Protein AF-A0A0M9DU81-F1 (afdb_monomer)

Solvent-accessible surface area (backbone atoms only — not comparable to full-atom values): 25389 Å² total; per-residue (Å²): 131,56,74,69,57,54,52,52,49,51,52,51,51,61,61,66,70,72,76,74,90,88,80,82,78,89,86,72,92,61,80,73,58,41,62,60,38,42,37,80,68,29,23,21,41,22,28,50,52,40,78,82,49,72,91,61,87,42,43,36,37,37,39,39,46,30,39,44,57,69,98,54,90,56,51,43,35,39,39,34,44,34,38,29,27,62,42,59,79,89,45,81,57,27,38,15,35,27,35,39,40,38,41,37,38,44,59,53,38,29,37,42,33,37,36,42,24,44,15,42,37,41,67,43,85,59,90,86,50,76,37,33,34,42,19,41,12,39,26,44,36,36,34,33,60,39,70,64,71,87,53,65,69,64,60,64,33,71,85,43,46,69,55,51,83,48,59,62,28,68,40,30,30,39,16,36,30,38,36,38,49,47,84,78,80,32,45,40,37,37,45,32,37,35,26,72,44,42,52,33,56,40,93,73,62,32,47,75,76,46,69,32,95,78,42,32,35,37,42,34,44,34,38,43,46,32,47,87,90,39,77,46,37,38,36,38,47,35,39,37,44,35,45,39,80,81,50,81,65,33,52,35,43,35,39,38,42,35,40,54,56,93,62,36,40,36,38,38,37,36,39,40,32,63,62,51,35,43,31,42,37,40,35,43,34,35,62,90,79,30,41,28,45,34,44,34,40,34,46,58,12,93,74,31,62,96,62,22,51,30,32,44,32,44,33,42,35,42,52,45,65,65,75,91,58,78,88,69,77,97,65,89,80,82,77,75,83,78,83,83,86,79,86,82,94,79,79,84,82,80,82,81,79,85,79,92,66,93,66,82,76,73,84,71,76,77,72,46,79,44,47,65,94,71,66,46,70,74,54,51,53,53,54,69,74,43,69,33,39,26,28,24,29,70,43,75,25,84,48,63,71,60,34,55,48,48,34,52,47,39,37,70,78,70,68,38,71,53,49,79,45,81,55,98,78,26,28,33,28,26,62,46,80,40,71,47,61,69,60,39,41,54,51,34,54,51,47,24,64,76,67,73,35,91,69,38,30,35,41,36,36,70,55,74,76,76,77,80,126

Sequence (469 aa):
MSFKAQITILIFLFLSVLKVSGQNVPNLPFHLHNFNNYSLLNPAAAGLPPLFGIPEDPLFFFTHHRQQIGAFDNVPIFNSLSFNKNFNAEVVTPNSWGGHLYNFQRSIWRTTGGWFSYARELKINAFGLPVNSLRLGLALGAENDGLNTDDPDILADPAIVNRRDKFARPLGQFGFLYVFGGKSGTSVWELGGGLPKLFKSSRLDNTVQGFYPLSNWFLSISRQIQTQKLQNWYMKPLVIFRTFDNKQSVLEINNMLNYYEGRKHHWFGGSWIQGYGFAAIAGTKFYKTKFGISYSYKFSAEKAGFNKNPVHEIQLIYNLKRLSKIITEGKEDSVKVVDSTVYDDDVVMDTVYVDDTLSLSKIEEPDLIVHPDTLTEPTRIKLRQKKYISYVVVGAFMVKGNAERQVRLLKRDNNIDAKIRFRSGYYNVHVLETESTDEAEKVAIEMQKILKDNTVWMLCVPKKPDKKE

pLDDT: mean 77.54, std 19.23, range [23.88, 97.94]

Radius of gyration: 30.51 Å; Cα contacts (8 Å, |Δi|>4): 994; chains: 1; bounding box: 67×62×90 Å

Mean predicted aligned error: 17.15 Å

Foldseek 3Di:
DDPVVVVVVVVVVVVVPPDDDDDDDDDDPCPPVCQQAVCLVALLCAAPHGPFDDPDFFKKKKWKWKFFDDPDPFGKIKIKIKIGHWDPPVDQKIKIKMKMWMWITGAFKIKTWMKIKIKIKHFDCPPVFDGKIKMKMKIKIWMAMATDDPDVVCCPPPVRVQRHDADTAMFMKIKMKIWTHDPPNFKIKIKMKIARGFFDADPRHSDGPGTPPPQWMKIKIKMWGHDPVQNFKIKIWMWMWTGHNPDDIKIKIWMKMWGDDPQKIKMKIKMQMVQQGIKIKIKMAGNVQQKIKMKMKGPAGPRNPSNRGIMIMIMIMHTDPDPVPPPDDPDDDPDDDDDPPDDDPDDDDDDDDDDPDPDPDDPFDDKDKFQLVPDDPVNLVVLLVAQWWKFWFPDKALDVVVLVVVQVCCCVVPVQHWDWDDDPNITTITRDIGRDPVVSSVVQVVVCVVVVDSPIIMIIHHDDPPPPD

Structure (mmCIF, N/CA/C/O backbone):
data_AF-A0A0M9DU81-F1
#
_entry.id   AF-A0A0M9DU81-F1
#
loop_
_atom_site.group_PDB
_atom_site.id
_atom_site.type_symbol
_atom_site.label_atom_id
_atom_site.label_alt_id
_atom_site.label_comp_id
_atom_site.label_asym_id
_atom_site.label_entity_id
_atom_site.label_seq_id
_atom_site.pdbx_PDB_ins_code
_atom_site.Cartn_x
_atom_site.Cartn_y
_atom_site.Cartn_z
_atom_site.occupancy
_atom_site.B_iso_or_equiv
_atom_site.auth_seq_id
_atom_site.auth_comp_id
_atom_site.auth_asym_id
_atom_site.auth_atom_id
_atom_site.pdbx_PDB_model_num
ATOM 1 N N . MET A 1 1 ? -20.893 35.274 -25.399 1.00 52.62 1 MET A N 1
ATOM 2 C CA . MET A 1 1 ? -20.515 33.845 -25.281 1.00 52.62 1 MET A CA 1
ATOM 3 C C . MET A 1 1 ? -20.626 33.466 -23.809 1.00 52.62 1 MET A C 1
ATOM 5 O O . MET A 1 1 ? -20.147 34.247 -22.998 1.00 52.62 1 MET A O 1
ATOM 9 N N . SER A 1 2 ? -21.310 32.378 -23.430 1.00 63.25 2 SER A N 1
ATOM 10 C CA . SER A 1 2 ? -21.487 32.073 -21.997 1.00 63.25 2 SER A CA 1
ATOM 11 C C . SER A 1 2 ? -20.146 31.701 -21.351 1.00 63.25 2 SER A C 1
ATOM 13 O O . SER A 1 2 ? -19.286 31.109 -22.004 1.00 63.25 2 SER A O 1
ATOM 15 N N . PHE A 1 3 ? -19.972 32.015 -20.067 1.00 64.69 3 PHE A N 1
ATOM 16 C CA . PHE A 1 3 ? -18.764 31.685 -19.296 1.00 64.69 3 PHE A CA 1
ATOM 17 C C . PHE A 1 3 ? -18.392 30.188 -19.395 1.00 64.69 3 PHE A C 1
ATOM 19 O O . PHE A 1 3 ? -17.222 29.819 -19.469 1.00 64.69 3 PHE A O 1
ATOM 26 N N . LYS A 1 4 ? -19.402 29.314 -19.530 1.00 53.72 4 LYS A N 1
ATOM 27 C CA . LYS A 1 4 ? -19.230 27.870 -19.764 1.00 53.72 4 LYS A CA 1
ATOM 28 C C . LYS A 1 4 ? -18.613 27.553 -21.134 1.00 53.72 4 LYS A C 1
ATOM 30 O O . LYS A 1 4 ? -17.773 26.661 -21.231 1.00 53.72 4 LYS A O 1
ATOM 35 N N . ALA A 1 5 ? -18.979 28.289 -22.183 1.00 59.91 5 ALA A N 1
ATOM 36 C CA . ALA A 1 5 ? -18.408 28.117 -23.520 1.00 59.91 5 ALA A CA 1
ATOM 37 C C . ALA A 1 5 ? -16.941 28.581 -23.586 1.00 59.91 5 ALA A C 1
ATOM 39 O O . ALA A 1 5 ? -16.125 27.923 -24.224 1.00 59.91 5 ALA A O 1
ATOM 40 N N . GLN A 1 6 ? -16.582 29.646 -22.861 1.00 62.44 6 GLN A N 1
ATOM 41 C CA . GLN A 1 6 ? -15.196 30.124 -22.776 1.00 62.44 6 GLN A CA 1
ATOM 42 C C . GLN A 1 6 ? -14.285 29.129 -22.041 1.00 62.44 6 GLN A C 1
ATOM 44 O O . GLN A 1 6 ? -13.197 28.839 -22.529 1.00 62.44 6 GLN A O 1
ATOM 49 N N . ILE A 1 7 ? -14.748 28.524 -20.938 1.00 68.81 7 ILE A N 1
ATOM 50 C CA . ILE A 1 7 ? -14.001 27.471 -20.222 1.00 68.81 7 ILE A CA 1
ATOM 51 C C . ILE A 1 7 ? -13.819 26.225 -21.098 1.00 68.81 7 ILE A C 1
ATOM 53 O O . ILE A 1 7 ? -12.734 25.650 -21.143 1.00 68.81 7 ILE A O 1
ATOM 57 N N . THR A 1 8 ? -14.856 25.829 -21.840 1.00 66.75 8 THR A N 1
ATOM 58 C CA . THR A 1 8 ? -14.796 24.642 -22.709 1.00 66.75 8 THR A CA 1
ATOM 59 C C . THR A 1 8 ? -13.793 24.837 -23.850 1.00 66.75 8 THR A C 1
ATOM 61 O O . THR A 1 8 ? -13.009 23.935 -24.136 1.00 66.75 8 THR A O 1
ATOM 64 N N . ILE A 1 9 ? -13.753 26.034 -24.446 1.00 71.19 9 ILE A N 1
ATOM 65 C CA . ILE A 1 9 ? -12.789 26.390 -25.498 1.00 71.19 9 ILE A CA 1
ATOM 66 C C . ILE A 1 9 ? -11.368 26.475 -24.938 1.00 71.19 9 ILE A C 1
ATOM 68 O O . ILE A 1 9 ? -10.444 25.996 -25.588 1.00 71.19 9 ILE A O 1
ATOM 72 N N . LEU A 1 10 ? -11.181 27.003 -23.723 1.00 64.25 10 LEU A N 1
ATOM 73 C CA . LEU A 1 10 ? -9.866 27.064 -23.080 1.00 64.25 10 LEU A CA 1
ATOM 74 C C . LEU A 1 10 ? -9.319 25.659 -22.775 1.00 64.25 10 LEU A C 1
ATOM 76 O O . LEU A 1 10 ? -8.145 25.396 -23.013 1.00 64.25 10 LEU A O 1
ATOM 80 N N . ILE A 1 11 ? -10.176 24.737 -22.315 1.00 63.78 11 ILE A N 1
ATOM 81 C CA . ILE A 1 11 ? -9.824 23.326 -22.084 1.00 63.78 11 ILE A CA 1
ATOM 82 C C . ILE A 1 11 ? -9.478 22.635 -23.410 1.00 63.78 11 ILE A C 1
ATOM 84 O O . ILE A 1 11 ? -8.489 21.908 -23.479 1.00 63.78 11 ILE A O 1
ATOM 88 N N . PHE A 1 12 ? -10.237 22.895 -24.480 1.00 58.44 12 PHE A N 1
ATOM 89 C CA . PHE A 1 12 ? -9.953 22.330 -25.803 1.00 58.44 12 PHE A CA 1
ATOM 90 C C . PHE A 1 12 ? -8.659 22.884 -26.416 1.00 58.44 12 PHE A C 1
ATOM 92 O O . PHE A 1 12 ? -7.870 22.112 -26.964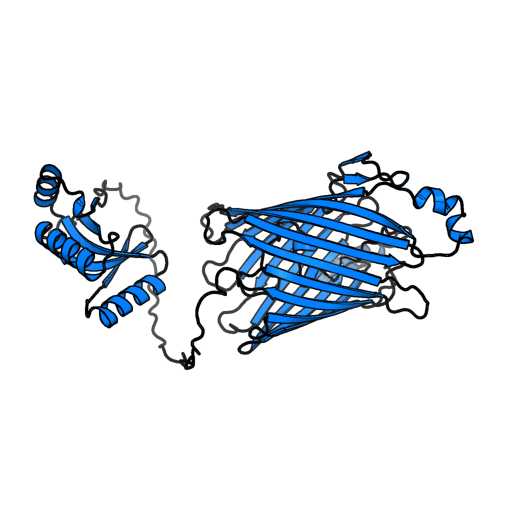 1.00 58.44 12 PHE A O 1
ATOM 99 N N . LEU A 1 13 ? -8.386 24.186 -26.266 1.00 58.41 13 LEU A N 1
ATOM 100 C CA . LEU A 1 13 ? -7.120 24.788 -26.692 1.00 58.41 13 LEU A CA 1
ATOM 101 C C . LEU A 1 13 ? -5.944 24.220 -25.886 1.00 58.41 13 LEU A C 1
ATOM 103 O O . LEU A 1 13 ? -4.943 23.825 -26.479 1.00 58.41 13 LEU A O 1
ATOM 107 N N . PHE A 1 14 ? -6.083 24.073 -24.566 1.00 49.19 14 PHE A N 1
ATOM 108 C CA . PHE A 1 14 ? -5.040 23.504 -23.706 1.00 49.19 14 PHE A CA 1
ATOM 109 C C . PHE A 1 14 ? -4.751 22.026 -24.027 1.00 49.19 14 PHE A C 1
ATOM 111 O O . PHE A 1 14 ? -3.601 21.590 -23.991 1.00 49.19 14 PHE A O 1
ATOM 118 N N . LEU A 1 15 ? -5.773 21.260 -24.425 1.00 39.81 15 LEU A N 1
ATOM 119 C CA . LEU A 1 15 ? -5.616 19.878 -24.893 1.00 39.81 15 LEU A CA 1
ATOM 120 C C . LEU A 1 15 ? -5.004 19.785 -26.301 1.00 39.81 15 LEU A C 1
ATOM 122 O O . LEU A 1 15 ? -4.343 18.792 -26.610 1.00 39.81 15 LEU A O 1
ATOM 126 N N . SER A 1 16 ? -5.183 20.810 -27.140 1.00 35.97 16 SER A N 1
ATOM 127 C CA . SER A 1 16 ? -4.672 20.833 -28.518 1.00 35.97 16 SER A CA 1
ATOM 128 C C . SER A 1 16 ? -3.175 21.164 -28.632 1.00 35.97 16 SER A C 1
ATOM 130 O O . SER A 1 16 ? -2.535 20.729 -29.588 1.00 35.97 16 SER A O 1
ATOM 132 N N . VAL A 1 17 ? -2.588 21.843 -27.636 1.00 40.16 17 VAL A N 1
ATOM 133 C CA . VAL A 1 17 ? -1.157 22.228 -27.627 1.00 40.16 17 VAL A CA 1
ATOM 134 C C . VAL A 1 17 ? -0.246 21.114 -27.069 1.00 40.16 17 VAL A C 1
ATOM 136 O O . VAL A 1 17 ? 0.973 21.154 -27.221 1.00 40.16 17 VAL A O 1
ATOM 139 N N . LEU A 1 18 ? -0.803 20.034 -26.508 1.00 33.91 18 LEU A N 1
ATOM 140 C CA . LEU A 1 18 ? -0.036 18.881 -26.011 1.00 33.91 18 LEU A CA 1
ATOM 141 C C . LEU A 1 18 ? 0.231 17.837 -27.113 1.00 33.91 18 LEU A C 1
ATOM 143 O O . LEU A 1 18 ? -0.188 16.677 -27.032 1.00 33.91 18 LEU A O 1
ATOM 147 N N . LYS A 1 19 ? 0.967 18.240 -28.150 1.00 38.38 19 LYS A N 1
ATOM 148 C CA . LYS A 1 19 ? 1.683 17.317 -29.042 1.00 38.38 19 LYS A CA 1
ATOM 149 C C . LYS A 1 19 ? 3.167 17.649 -28.994 1.00 38.38 19 LYS A C 1
ATOM 151 O O . LYS A 1 19 ? 3.669 18.404 -29.815 1.00 38.38 19 LYS A O 1
ATOM 156 N N . VAL A 1 20 ? 3.864 17.054 -28.029 1.00 30.83 20 VAL A N 1
ATOM 157 C CA . VAL A 1 20 ? 5.327 17.018 -28.018 1.00 30.83 20 VAL A CA 1
ATOM 158 C C . VAL A 1 20 ? 5.774 15.561 -28.008 1.00 30.83 20 VAL A C 1
ATOM 160 O O . VAL A 1 20 ? 5.396 14.764 -27.152 1.00 30.83 20 VAL A O 1
ATOM 163 N N . SER A 1 21 ? 6.521 15.254 -29.059 1.00 30.14 21 SER A N 1
ATOM 164 C CA . SER A 1 21 ? 7.357 14.102 -29.380 1.00 30.14 21 SER A CA 1
ATOM 165 C C . SER A 1 21 ? 7.721 13.192 -28.201 1.00 30.14 21 SER A C 1
ATOM 167 O O . SER A 1 21 ? 8.453 13.585 -27.297 1.00 30.14 21 SER A O 1
ATOM 169 N N . GLY A 1 22 ? 7.260 11.939 -28.246 1.00 23.88 22 GLY A N 1
ATOM 170 C CA . GLY A 1 22 ? 7.610 10.902 -27.276 1.00 23.88 22 GLY A CA 1
ATOM 171 C C . GLY A 1 22 ? 8.583 9.880 -27.859 1.00 23.88 22 GLY A C 1
ATOM 172 O O . GLY A 1 22 ? 8.160 8.930 -28.511 1.00 23.88 22 GLY A O 1
ATOM 173 N N . GLN A 1 23 ? 9.875 10.034 -27.575 1.00 25.41 23 GLN A N 1
ATOM 174 C CA . GLN A 1 23 ? 10.841 8.936 -27.615 1.00 25.41 23 GLN A CA 1
ATOM 175 C C . GLN A 1 23 ? 11.586 8.875 -26.275 1.00 25.41 23 GLN A C 1
ATOM 177 O O . GLN A 1 23 ? 11.959 9.904 -25.720 1.00 25.41 23 GLN A O 1
ATOM 182 N N . ASN A 1 24 ? 11.816 7.642 -25.809 1.00 25.59 24 ASN A N 1
ATOM 183 C CA . ASN A 1 24 ? 12.640 7.215 -24.664 1.00 25.59 24 ASN A CA 1
ATOM 184 C C . ASN A 1 24 ? 11.949 7.123 -23.288 1.00 25.59 24 ASN A C 1
ATOM 186 O O . ASN A 1 24 ? 11.985 8.025 -22.455 1.00 25.59 24 ASN A O 1
ATOM 190 N N . VAL A 1 25 ? 11.392 5.937 -23.006 1.00 29.91 25 VAL A N 1
ATOM 191 C CA . VAL A 1 25 ? 10.771 5.575 -21.723 1.00 29.91 25 VAL A CA 1
ATOM 192 C C . VAL A 1 25 ? 11.639 4.542 -20.990 1.00 29.91 25 VAL A C 1
ATOM 194 O O . VAL A 1 25 ? 11.708 3.398 -21.435 1.00 29.91 25 VAL A O 1
ATOM 197 N N . PRO A 1 26 ? 12.234 4.856 -19.820 1.00 32.25 26 PRO A N 1
ATOM 198 C CA . PRO A 1 26 ? 12.641 3.817 -18.886 1.00 32.25 26 PRO A CA 1
ATOM 199 C C . PRO A 1 26 ? 11.387 3.132 -18.341 1.00 32.25 26 PRO A C 1
ATOM 201 O O . PRO A 1 26 ? 10.530 3.779 -17.727 1.00 32.25 26 PRO A O 1
ATOM 204 N N . ASN A 1 27 ? 11.286 1.845 -18.670 1.00 35.94 27 ASN A N 1
ATOM 205 C CA . ASN A 1 27 ? 10.277 0.878 -18.265 1.00 35.94 27 ASN A CA 1
ATOM 206 C C . ASN A 1 27 ? 10.464 0.484 -16.802 1.00 35.94 27 ASN A C 1
ATOM 208 O O . ASN A 1 27 ? 11.332 -0.336 -16.510 1.00 35.94 27 ASN A O 1
ATOM 212 N N . LEU A 1 28 ? 9.589 0.958 -15.926 1.00 46.19 28 LEU A N 1
ATOM 213 C CA . LEU A 1 28 ? 9.113 0.090 -14.862 1.00 46.19 28 LEU A CA 1
ATOM 214 C C . LEU A 1 28 ? 7.577 0.087 -14.911 1.00 46.19 28 LEU A C 1
ATOM 216 O O . LEU A 1 28 ? 6.960 1.146 -14.772 1.00 46.19 28 LEU A O 1
ATOM 220 N N . PRO A 1 29 ? 6.948 -1.061 -15.206 1.00 43.81 29 PRO A N 1
ATOM 221 C CA . PRO A 1 29 ? 5.523 -1.157 -15.495 1.00 43.81 29 PRO A CA 1
ATOM 222 C C . PRO A 1 29 ? 4.680 -1.183 -14.201 1.00 43.81 29 PRO A C 1
ATOM 224 O O . PRO A 1 29 ? 3.887 -2.090 -13.993 1.00 43.81 29 PRO A O 1
ATOM 227 N N . PHE A 1 30 ? 4.815 -0.197 -13.311 1.00 51.47 30 PHE A N 1
ATOM 228 C CA . PHE A 1 30 ? 4.222 -0.260 -11.960 1.00 51.47 30 PHE A CA 1
ATOM 229 C C . PHE A 1 30 ? 2.798 0.299 -11.818 1.00 51.47 30 PHE A C 1
ATOM 231 O O . PHE A 1 30 ? 2.274 0.385 -10.715 1.00 51.47 30 PHE A O 1
ATOM 238 N N . HIS A 1 31 ? 2.135 0.684 -12.906 1.00 55.19 31 HIS A N 1
ATOM 239 C CA . HIS A 1 31 ? 0.867 1.416 -12.797 1.00 55.19 31 HIS A CA 1
ATOM 240 C C . HIS A 1 31 ? -0.332 0.586 -12.302 1.00 55.19 31 HIS A C 1
ATOM 242 O O . HIS A 1 31 ? -1.232 1.137 -11.683 1.00 55.19 31 HIS A O 1
ATOM 248 N N . LEU A 1 32 ? -0.347 -0.726 -12.550 1.00 53.00 32 LEU A N 1
ATOM 249 C CA . LEU A 1 32 ? -1.490 -1.599 -12.233 1.00 53.00 32 LEU A CA 1
ATOM 250 C C . LEU A 1 32 ? -1.372 -2.261 -10.850 1.00 53.00 32 LEU A C 1
ATOM 252 O O . LEU A 1 32 ? -2.367 -2.536 -10.192 1.00 53.00 32 LEU A O 1
ATOM 256 N N . HIS A 1 33 ? -0.151 -2.439 -10.351 1.00 56.16 33 HIS A N 1
ATOM 257 C CA . HIS A 1 33 ? 0.110 -3.103 -9.071 1.00 56.16 33 HIS A CA 1
ATOM 258 C C . HIS A 1 33 ? -0.312 -2.234 -7.868 1.00 56.16 33 HIS A C 1
ATOM 260 O O . HIS A 1 33 ? -0.602 -2.744 -6.782 1.00 56.16 33 HIS A O 1
ATOM 266 N N . ASN A 1 34 ? -0.381 -0.913 -8.075 1.00 55.34 34 ASN A N 1
ATOM 267 C CA . ASN A 1 34 ? -0.664 0.080 -7.037 1.00 55.34 34 ASN A CA 1
ATOM 268 C C . ASN A 1 34 ? -2.103 0.042 -6.521 1.00 55.34 34 ASN A C 1
ATOM 270 O O . ASN A 1 34 ? -2.355 0.598 -5.454 1.00 55.34 34 ASN A O 1
ATOM 274 N N . PHE A 1 35 ? -3.032 -0.595 -7.248 1.00 64.94 35 PHE A N 1
ATOM 275 C CA . PHE A 1 35 ? -4.395 -0.778 -6.759 1.00 64.94 35 PHE A CA 1
ATOM 276 C C . PHE A 1 35 ? -4.356 -1.556 -5.451 1.00 64.94 35 PHE A C 1
ATOM 278 O O . PHE A 1 35 ? -4.709 -1.031 -4.401 1.00 64.94 35 PHE A O 1
ATOM 285 N N . ASN A 1 36 ? -3.892 -2.804 -5.505 1.00 70.38 36 ASN A N 1
ATOM 286 C CA . ASN A 1 36 ? -4.002 -3.727 -4.379 1.00 70.38 36 ASN A CA 1
ATOM 287 C C . ASN A 1 36 ? -2.883 -3.533 -3.346 1.00 70.38 36 ASN A C 1
ATOM 289 O O . ASN A 1 36 ? -3.098 -3.833 -2.173 1.00 70.38 36 ASN A O 1
ATOM 293 N N . ASN A 1 37 ? -1.709 -3.027 -3.744 1.00 80.19 37 ASN A N 1
ATOM 294 C CA . ASN A 1 37 ? -0.561 -2.896 -2.849 1.00 80.19 37 ASN A CA 1
ATOM 295 C C . ASN A 1 37 ? 0.107 -1.511 -2.924 1.00 80.19 37 ASN A C 1
ATOM 297 O O . ASN A 1 37 ? 1.111 -1.312 -3.607 1.00 80.19 37 ASN A O 1
ATOM 301 N N . TYR A 1 38 ? -0.436 -0.551 -2.172 1.00 82.25 38 TYR A N 1
ATOM 302 C CA . TYR A 1 38 ? 0.050 0.832 -2.161 1.00 82.25 38 TYR A CA 1
ATOM 303 C C . TYR A 1 38 ? 1.480 0.992 -1.625 1.00 82.25 38 TYR A C 1
ATOM 305 O O . TYR A 1 38 ? 2.144 1.975 -1.955 1.00 82.25 38 TYR A O 1
ATOM 313 N N . SER A 1 39 ? 1.994 0.021 -0.855 1.00 84.81 39 SER A N 1
ATOM 314 C CA . SER A 1 39 ? 3.374 0.073 -0.354 1.00 84.81 39 SER A CA 1
ATOM 315 C C . SER A 1 39 ? 4.420 -0.022 -1.464 1.00 84.81 39 SER A C 1
ATOM 317 O O . SER A 1 39 ? 5.540 0.444 -1.276 1.00 84.81 39 SER A O 1
ATOM 319 N N . LEU A 1 40 ? 4.043 -0.545 -2.639 1.00 86.38 40 LEU A N 1
ATOM 320 C CA . LEU A 1 40 ? 4.901 -0.562 -3.825 1.00 86.38 40 LEU A CA 1
ATOM 321 C C . LEU A 1 40 ? 5.113 0.830 -4.431 1.00 86.38 40 LEU A C 1
ATOM 323 O O . LEU A 1 40 ? 6.124 1.054 -5.096 1.00 86.38 40 LEU A O 1
ATOM 327 N N . LEU A 1 41 ? 4.168 1.749 -4.210 1.00 86.06 41 LEU A N 1
ATOM 328 C CA . LEU A 1 41 ? 4.280 3.142 -4.637 1.00 86.06 41 LEU A CA 1
ATOM 329 C C . LEU A 1 41 ? 4.854 4.029 -3.532 1.00 86.06 41 LEU A C 1
ATOM 331 O O . LEU A 1 41 ? 5.675 4.902 -3.806 1.00 86.06 41 LEU A O 1
ATOM 335 N N . ASN A 1 42 ? 4.375 3.842 -2.302 1.00 91.31 42 ASN A N 1
ATOM 336 C CA . ASN A 1 42 ? 4.726 4.669 -1.160 1.00 91.31 42 ASN A CA 1
ATOM 337 C C . ASN A 1 42 ? 5.188 3.789 0.009 1.00 91.31 42 ASN A C 1
ATOM 339 O O . ASN A 1 42 ? 4.342 3.161 0.651 1.00 91.31 42 ASN A O 1
ATOM 343 N N . PRO A 1 43 ? 6.481 3.790 0.381 1.00 92.62 43 PRO A N 1
ATOM 344 C CA . PRO A 1 43 ? 6.952 2.970 1.494 1.00 92.62 43 PRO A CA 1
ATOM 345 C C . PRO A 1 43 ? 6.289 3.334 2.831 1.00 92.62 43 PRO A C 1
ATOM 347 O O . PRO A 1 43 ? 6.224 2.486 3.713 1.00 92.62 43 PRO A O 1
ATOM 350 N N . ALA A 1 44 ? 5.724 4.541 2.994 1.00 93.31 44 ALA A N 1
ATOM 351 C CA . ALA A 1 44 ? 4.963 4.917 4.193 1.00 93.31 44 ALA A CA 1
ATOM 352 C C . ALA A 1 44 ? 3.646 4.143 4.353 1.00 93.31 44 ALA A C 1
ATOM 354 O O . ALA A 1 44 ? 3.047 4.164 5.428 1.00 93.31 44 ALA A O 1
ATOM 355 N N . ALA A 1 45 ? 3.192 3.455 3.305 1.00 89.69 45 ALA A N 1
ATOM 356 C CA . ALA A 1 45 ? 2.044 2.561 3.339 1.00 89.69 45 ALA A CA 1
ATOM 357 C C . ALA A 1 45 ? 2.419 1.114 3.697 1.00 89.69 45 ALA A C 1
ATOM 359 O O . ALA A 1 45 ? 1.535 0.264 3.777 1.00 89.69 45 ALA A O 1
ATOM 360 N N . ALA A 1 46 ? 3.702 0.813 3.941 1.00 89.25 46 ALA A N 1
ATOM 361 C CA . ALA A 1 46 ? 4.104 -0.498 4.439 1.00 89.25 46 ALA A CA 1
ATOM 362 C C . ALA A 1 46 ? 3.321 -0.850 5.714 1.00 89.25 46 ALA A C 1
ATOM 364 O O . ALA A 1 46 ? 3.071 0.006 6.570 1.00 89.25 46 ALA A O 1
ATOM 365 N N . GLY A 1 47 ? 2.890 -2.109 5.798 1.00 78.38 47 GLY A N 1
ATOM 366 C CA . GLY A 1 47 ? 2.062 -2.643 6.884 1.00 78.38 47 GLY A CA 1
ATOM 367 C C . GLY A 1 47 ? 0.662 -2.042 7.029 1.00 78.38 47 GLY A C 1
ATOM 368 O O . GLY A 1 47 ? -0.053 -2.470 7.928 1.00 78.38 47 GLY A O 1
ATOM 369 N N . LEU A 1 48 ? 0.228 -1.113 6.166 1.00 79.44 48 LEU A N 1
ATOM 370 C CA . LEU A 1 48 ? -1.210 -0.882 6.033 1.00 79.44 48 LEU A CA 1
ATOM 371 C C . LEU A 1 48 ? -1.855 -2.135 5.450 1.00 79.44 48 LEU A C 1
ATOM 373 O O . LEU A 1 48 ? -1.206 -2.850 4.670 1.00 79.44 48 LEU A O 1
ATOM 377 N N . PRO A 1 49 ? -3.132 -2.397 5.778 1.00 70.44 49 PRO A N 1
ATOM 378 C CA . PRO A 1 49 ? -3.894 -3.335 4.982 1.00 70.44 49 PRO A CA 1
ATOM 379 C C . PRO A 1 49 ? -3.768 -2.927 3.504 1.00 70.44 49 PRO A C 1
ATOM 381 O O . PRO A 1 49 ? -3.617 -1.733 3.204 1.00 70.44 49 PRO A O 1
ATOM 384 N N . PRO A 1 50 ? -3.820 -3.893 2.565 1.00 65.56 50 PRO A N 1
ATOM 385 C CA . PRO A 1 50 ? -3.996 -3.548 1.159 1.00 65.56 50 PRO A CA 1
ATOM 386 C C . PRO A 1 50 ? -5.117 -2.515 1.045 1.00 65.56 50 PRO A C 1
ATOM 388 O O . PRO A 1 50 ? -6.016 -2.502 1.887 1.00 65.56 50 PRO A O 1
ATOM 391 N N . LEU A 1 51 ? -5.092 -1.676 0.006 1.00 56.09 51 LEU A N 1
ATOM 392 C CA . LEU A 1 51 ? -6.021 -0.544 -0.174 1.00 56.09 51 LEU A CA 1
ATOM 393 C C . LEU A 1 51 ? -7.516 -0.945 -0.061 1.00 56.09 51 LEU A C 1
ATOM 395 O O . LEU A 1 51 ? -8.400 -0.091 0.026 1.00 56.09 51 LEU A O 1
ATOM 399 N N . PHE A 1 52 ? -7.771 -2.256 -0.060 1.00 50.72 52 PHE A N 1
ATOM 400 C CA . PHE A 1 52 ? -9.043 -2.948 -0.105 1.00 50.72 52 PHE A CA 1
ATOM 401 C C . PHE A 1 52 ? -9.323 -3.853 1.114 1.00 50.72 52 PHE A C 1
ATOM 403 O O . PHE A 1 52 ? -10.339 -4.520 1.148 1.00 50.72 52 PHE A O 1
ATOM 410 N N . GLY A 1 53 ? -8.455 -3.930 2.124 1.00 47.09 53 GLY A N 1
ATOM 411 C CA . GLY A 1 53 ? -8.666 -4.807 3.282 1.00 47.09 53 GLY A CA 1
ATOM 412 C C . GLY A 1 53 ? -9.333 -4.112 4.472 1.00 47.09 53 GLY A C 1
ATOM 413 O O . GLY A 1 53 ? -8.956 -3.001 4.832 1.00 47.09 53 GLY A O 1
ATOM 414 N N . ILE A 1 54 ? -10.240 -4.816 5.159 1.00 50.41 54 ILE A N 1
ATOM 415 C CA . ILE A 1 54 ? -10.539 -4.560 6.583 1.00 50.41 54 ILE A CA 1
ATOM 416 C C . ILE A 1 54 ? -9.198 -4.533 7.344 1.00 50.41 54 ILE A C 1
ATOM 418 O O . ILE A 1 54 ? -8.315 -5.325 6.987 1.00 50.41 54 ILE A O 1
ATOM 422 N N . PRO A 1 55 ? -9.017 -3.669 8.364 1.00 51.91 55 PRO A N 1
ATOM 423 C CA . PRO A 1 55 ? -7.874 -3.716 9.274 1.00 51.91 55 PRO A CA 1
ATOM 424 C C . PRO A 1 55 ? -7.892 -5.026 10.076 1.00 51.91 55 PRO A C 1
ATOM 426 O O . PRO A 1 55 ? -8.262 -5.086 11.243 1.00 51.91 55 PRO A O 1
ATOM 429 N N . GLU A 1 56 ? -7.527 -6.113 9.415 1.00 53.75 56 GLU A N 1
ATOM 430 C CA . GLU A 1 56 ? -7.099 -7.346 10.038 1.00 53.75 56 GLU A CA 1
ATOM 431 C C . GLU A 1 56 ? -5.575 -7.277 10.117 1.00 53.75 56 GLU A C 1
ATOM 433 O O . GLU A 1 56 ? -4.919 -6.952 9.126 1.00 53.75 56 GLU A O 1
ATOM 438 N N . ASP A 1 57 ? -5.010 -7.632 11.267 1.00 56.56 57 ASP A N 1
ATOM 439 C CA . ASP A 1 57 ? -3.566 -7.808 11.428 1.00 56.56 57 ASP A CA 1
ATOM 440 C C . ASP A 1 57 ? -3.162 -9.206 10.935 1.00 56.56 57 ASP A C 1
ATOM 442 O O . ASP A 1 57 ? -3.193 -10.183 11.705 1.00 56.56 57 ASP A O 1
ATOM 446 N N . PRO A 1 58 ? -2.828 -9.366 9.639 1.00 68.06 58 PRO A N 1
ATOM 447 C CA . PRO A 1 58 ? -1.774 -10.337 9.370 1.00 68.06 58 PRO A CA 1
ATOM 448 C C . PRO A 1 58 ? -0.716 -9.905 8.349 1.00 68.06 58 PRO A C 1
ATOM 450 O O . PRO A 1 58 ? -0.783 -8.872 7.692 1.00 68.06 58 PRO A O 1
ATOM 453 N N . LEU A 1 59 ? 0.324 -10.733 8.274 1.00 78.81 59 LEU A N 1
ATOM 454 C CA . LEU A 1 59 ? 1.357 -10.667 7.252 1.00 78.81 59 LEU A CA 1
ATOM 455 C C . LEU A 1 59 ? 0.714 -11.000 5.899 1.00 78.81 59 LEU A C 1
ATOM 457 O O . LEU A 1 59 ? 0.241 -12.122 5.696 1.00 78.81 59 LEU A O 1
ATOM 461 N N . PHE A 1 60 ? 0.712 -10.034 4.985 1.00 83.12 60 PHE A N 1
ATOM 462 C CA . PHE A 1 60 ? 0.216 -10.217 3.625 1.00 83.12 60 PHE A CA 1
ATOM 463 C C . PHE A 1 60 ? 1.358 -10.603 2.701 1.00 83.12 60 PHE A C 1
ATOM 465 O O . PHE A 1 60 ? 2.422 -9.994 2.774 1.00 83.12 60 PHE A O 1
ATOM 472 N N . PHE A 1 61 ? 1.102 -11.545 1.800 1.00 88.94 61 PHE A N 1
ATOM 473 C CA . PHE A 1 61 ? 1.925 -11.806 0.628 1.00 88.94 61 PHE A CA 1
ATOM 474 C C . PHE A 1 61 ? 1.112 -11.545 -0.631 1.00 88.94 61 PHE A C 1
ATOM 476 O O . PHE A 1 61 ? -0.042 -11.966 -0.732 1.00 88.94 61 PHE A O 1
ATOM 483 N N . PHE A 1 62 ? 1.734 -10.889 -1.599 1.00 88.50 62 PHE A N 1
ATOM 484 C CA . PHE A 1 62 ? 1.171 -10.669 -2.918 1.00 88.50 62 PHE A CA 1
ATOM 485 C C . PHE A 1 62 ? 2.128 -11.232 -3.950 1.00 88.50 62 PHE A C 1
ATOM 487 O O . PHE A 1 62 ? 3.285 -10.816 -4.007 1.00 88.50 62 PHE A O 1
ATOM 494 N N . THR A 1 63 ? 1.642 -12.148 -4.776 1.00 91.31 63 THR A N 1
ATOM 495 C CA . THR A 1 63 ? 2.360 -12.571 -5.976 1.00 91.31 63 THR A CA 1
ATOM 496 C C . THR A 1 63 ? 1.698 -11.939 -7.181 1.00 91.31 63 THR A C 1
ATOM 498 O O . THR A 1 63 ? 0.482 -12.057 -7.329 1.00 91.31 63 THR A O 1
ATOM 501 N N . HIS A 1 64 ? 2.480 -11.300 -8.038 1.00 88.44 64 HIS A N 1
ATOM 502 C CA . HIS A 1 64 ? 2.002 -10.706 -9.277 1.00 88.44 64 HIS A CA 1
ATOM 503 C C . HIS A 1 64 ? 2.611 -11.443 -10.460 1.00 88.44 64 HIS A C 1
ATOM 505 O O . HIS A 1 64 ? 3.817 -11.686 -10.477 1.00 88.44 64 HIS A O 1
ATOM 511 N N . HIS A 1 65 ? 1.784 -11.733 -11.455 1.00 90.50 65 HIS A N 1
ATOM 512 C CA . HIS A 1 65 ? 2.211 -12.125 -12.787 1.00 90.50 65 HIS A CA 1
ATOM 513 C C . HIS A 1 65 ? 1.542 -11.195 -13.790 1.00 90.50 65 HIS A C 1
ATOM 515 O O . HIS A 1 65 ? 0.318 -11.178 -13.913 1.00 90.50 65 HIS A O 1
ATOM 521 N N . ARG A 1 66 ? 2.344 -10.407 -14.494 1.00 86.94 66 ARG A N 1
ATOM 522 C CA . ARG A 1 66 ? 1.892 -9.446 -15.491 1.00 86.94 66 ARG A CA 1
ATOM 523 C C . ARG A 1 66 ? 2.558 -9.756 -16.815 1.00 86.94 66 ARG A C 1
ATOM 525 O O . ARG A 1 66 ? 3.779 -9.861 -16.878 1.00 86.94 66 ARG A O 1
ATOM 532 N N . GLN A 1 67 ? 1.773 -9.779 -17.880 1.00 87.12 67 GLN A N 1
ATOM 533 C CA . GLN A 1 67 ? 2.279 -10.031 -19.221 1.00 87.12 67 GLN A CA 1
ATOM 534 C C . GLN A 1 67 ? 1.608 -9.104 -20.237 1.00 87.12 67 GLN A C 1
ATOM 536 O O . GLN A 1 67 ? 0.410 -8.811 -20.189 1.00 87.12 67 GLN A O 1
ATOM 541 N N . GLN A 1 68 ? 2.421 -8.565 -21.139 1.00 84.69 68 GLN A N 1
ATOM 542 C CA . GLN A 1 68 ? 1.932 -7.784 -22.264 1.00 84.69 68 GLN A CA 1
ATOM 543 C C . GLN A 1 68 ? 1.357 -8.720 -23.325 1.00 84.69 68 GLN A C 1
ATOM 545 O O . GLN A 1 68 ? 1.991 -9.696 -23.710 1.00 84.69 68 GLN A O 1
ATOM 550 N N . ILE A 1 69 ? 0.169 -8.402 -23.825 1.00 82.31 69 ILE A N 1
ATOM 551 C CA . ILE A 1 69 ? -0.460 -9.155 -24.906 1.00 82.31 69 ILE A CA 1
ATOM 552 C C . ILE A 1 69 ? 0.185 -8.704 -26.220 1.00 82.31 69 ILE A C 1
ATOM 554 O O . ILE A 1 69 ? 0.276 -7.511 -26.521 1.00 82.31 69 ILE A O 1
ATOM 558 N N . GLY A 1 70 ? 0.678 -9.649 -27.007 1.00 75.94 70 GLY A N 1
ATOM 559 C CA . GLY A 1 70 ? 1.321 -9.374 -28.286 1.00 75.94 70 GLY A CA 1
ATOM 560 C C . GLY A 1 70 ? 1.493 -10.650 -29.099 1.00 75.94 70 GLY A C 1
ATOM 561 O O . GLY A 1 70 ? 1.496 -11.737 -28.537 1.00 75.94 70 GLY A O 1
ATOM 562 N N . ALA A 1 71 ? 1.625 -10.497 -30.416 1.00 61.69 71 ALA A N 1
ATOM 563 C CA . ALA A 1 71 ? 1.758 -11.600 -31.371 1.00 61.69 71 ALA A CA 1
ATOM 564 C C . ALA A 1 71 ? 3.219 -12.027 -31.623 1.00 61.69 71 ALA A C 1
ATOM 566 O O . ALA A 1 71 ? 3.496 -12.688 -32.615 1.00 61.69 71 ALA A O 1
ATOM 567 N N . PHE A 1 72 ? 4.158 -11.601 -30.773 1.00 70.69 72 PHE A N 1
ATOM 568 C CA . PHE A 1 72 ? 5.589 -11.843 -30.957 1.00 70.69 72 PHE A CA 1
ATOM 569 C C . PHE A 1 72 ? 6.168 -12.545 -29.737 1.00 70.69 72 PHE A C 1
ATOM 571 O O . PHE A 1 72 ? 5.744 -12.281 -28.608 1.00 70.69 72 PHE A O 1
ATOM 578 N N . ASP A 1 73 ? 7.180 -13.372 -29.963 1.00 67.25 73 ASP A N 1
ATOM 579 C CA . ASP A 1 73 ? 7.921 -14.015 -28.888 1.00 67.25 73 ASP A CA 1
ATOM 580 C C . ASP A 1 73 ? 8.631 -12.975 -28.007 1.00 67.25 73 ASP A C 1
ATOM 582 O O . ASP A 1 73 ? 9.070 -11.916 -28.465 1.00 67.25 73 ASP A O 1
ATOM 586 N N . ASN A 1 74 ? 8.753 -13.286 -26.715 1.00 73.44 74 ASN A N 1
ATOM 587 C CA . ASN A 1 74 ? 9.408 -12.450 -25.701 1.00 73.44 74 ASN A CA 1
ATOM 588 C C . ASN A 1 74 ? 8.711 -11.116 -25.369 1.00 73.44 74 ASN A C 1
ATOM 590 O O . ASN A 1 74 ? 9.375 -10.116 -25.047 1.00 73.44 74 ASN A O 1
ATOM 594 N N . VAL A 1 75 ? 7.373 -11.098 -25.392 1.00 82.06 75 VAL A N 1
ATOM 595 C CA . VAL A 1 75 ? 6.596 -10.004 -24.785 1.00 82.06 75 VAL A CA 1
ATOM 596 C C . VAL A 1 75 ? 7.044 -9.744 -23.340 1.00 82.06 75 VAL A C 1
ATOM 598 O O . VAL A 1 75 ? 7.401 -10.684 -22.631 1.00 82.06 75 VAL A O 1
ATOM 601 N N . PRO A 1 76 ? 7.028 -8.483 -22.869 1.00 84.88 76 PRO A N 1
ATOM 602 C CA . PRO A 1 76 ? 7.418 -8.180 -21.501 1.00 84.88 76 PRO A CA 1
ATOM 603 C C . PRO A 1 76 ? 6.600 -8.948 -20.454 1.00 84.88 76 PRO A C 1
ATOM 605 O O . PRO A 1 76 ? 5.366 -8.883 -20.459 1.00 84.88 76 PRO A O 1
ATOM 608 N N . ILE A 1 77 ? 7.303 -9.613 -19.534 1.00 86.62 77 ILE A N 1
ATOM 609 C CA . ILE A 1 77 ? 6.741 -10.358 -18.403 1.00 86.62 77 ILE A CA 1
ATOM 610 C C . ILE A 1 77 ? 7.317 -9.782 -17.116 1.00 86.62 77 ILE A C 1
ATOM 612 O O . ILE A 1 77 ? 8.526 -9.613 -16.976 1.00 86.62 77 ILE A O 1
ATOM 616 N N . PHE A 1 78 ? 6.449 -9.485 -16.161 1.00 87.00 78 PHE A N 1
ATOM 617 C CA . PHE A 1 78 ? 6.816 -9.029 -14.834 1.00 87.00 78 PHE A CA 1
ATOM 618 C C . PHE A 1 78 ? 6.256 -9.996 -13.798 1.00 87.00 78 PHE A C 1
ATOM 620 O O . PHE A 1 78 ? 5.047 -10.209 -13.724 1.00 87.00 78 PHE A O 1
ATOM 627 N N . ASN A 1 79 ? 7.146 -10.541 -12.980 1.00 89.75 79 ASN A N 1
ATOM 628 C CA . ASN A 1 79 ? 6.804 -11.367 -11.838 1.00 89.75 79 ASN A CA 1
ATOM 629 C C . ASN A 1 79 ? 7.269 -10.667 -10.572 1.00 89.75 79 ASN A C 1
ATOM 631 O O . ASN A 1 79 ? 8.397 -10.172 -10.518 1.00 89.75 79 ASN A O 1
ATOM 635 N N . SER A 1 80 ? 6.442 -10.655 -9.534 1.00 90.56 80 SER A N 1
ATOM 636 C CA . SER A 1 80 ? 6.897 -10.177 -8.235 1.00 90.56 80 SER A CA 1
ATOM 637 C C . SER A 1 80 ? 6.267 -10.898 -7.065 1.00 90.56 80 SER A C 1
ATOM 639 O O . SER A 1 80 ? 5.178 -11.460 -7.156 1.00 90.56 80 SER A O 1
ATOM 641 N N . LEU A 1 81 ? 6.984 -10.851 -5.951 1.00 92.62 81 LEU A N 1
ATOM 642 C CA . LEU A 1 81 ? 6.534 -11.223 -4.627 1.00 92.62 81 LEU A CA 1
ATOM 643 C C . LEU A 1 81 ? 6.702 -9.995 -3.740 1.00 92.62 81 LEU A C 1
ATOM 645 O O . LEU A 1 81 ? 7.801 -9.466 -3.613 1.00 92.62 81 LEU A O 1
ATOM 649 N N . SER A 1 82 ? 5.636 -9.549 -3.094 1.00 91.12 82 SER A N 1
ATOM 650 C CA . SER A 1 82 ? 5.727 -8.545 -2.037 1.00 91.12 82 SER A CA 1
ATOM 651 C C . SER A 1 82 ? 5.112 -9.045 -0.755 1.00 91.12 82 SER A C 1
ATOM 653 O O . SER A 1 82 ? 4.235 -9.907 -0.768 1.00 91.12 82 SER A O 1
ATOM 655 N N . PHE A 1 83 ? 5.574 -8.488 0.355 1.00 91.25 83 PHE A N 1
ATOM 656 C CA . PHE A 1 83 ? 4.972 -8.718 1.651 1.00 91.25 83 PHE A CA 1
ATOM 657 C C . PHE A 1 83 ? 4.834 -7.419 2.428 1.00 91.25 83 PHE A C 1
ATOM 659 O O . PHE A 1 83 ? 5.610 -6.486 2.235 1.00 91.25 83 PHE A O 1
ATOM 666 N N . ASN A 1 84 ? 3.857 -7.372 3.327 1.00 87.88 84 ASN A N 1
ATOM 667 C CA . ASN A 1 84 ? 3.633 -6.254 4.237 1.00 87.88 84 ASN A CA 1
ATOM 668 C C . ASN A 1 84 ? 3.229 -6.794 5.608 1.00 87.88 84 ASN A C 1
ATOM 670 O O . ASN A 1 84 ? 2.409 -7.710 5.701 1.00 87.88 84 ASN A O 1
ATOM 674 N N . LYS A 1 85 ? 3.787 -6.219 6.673 1.00 86.94 85 LYS A N 1
ATOM 675 C CA . LYS A 1 85 ? 3.489 -6.593 8.054 1.00 86.94 85 LYS A CA 1
ATOM 676 C C . LYS A 1 85 ? 3.482 -5.372 8.959 1.00 86.94 85 LYS A C 1
ATOM 678 O O . LYS A 1 85 ? 4.458 -4.625 9.002 1.00 86.94 85 LYS A O 1
ATOM 683 N N . ASN A 1 86 ? 2.411 -5.223 9.726 1.00 82.19 86 ASN A N 1
ATOM 684 C CA . ASN A 1 86 ? 2.366 -4.289 10.839 1.00 82.19 86 ASN A CA 1
ATOM 685 C C . ASN A 1 86 ? 2.894 -4.962 12.115 1.00 82.19 86 ASN A C 1
ATOM 687 O O . ASN A 1 86 ? 2.653 -6.148 12.356 1.00 82.19 86 ASN A O 1
ATOM 691 N N . PHE A 1 87 ? 3.635 -4.218 12.926 1.00 79.38 87 PHE A N 1
ATOM 692 C CA . PHE A 1 87 ? 4.110 -4.632 14.238 1.00 79.38 87 PHE A CA 1
ATOM 693 C C . PHE A 1 87 ? 3.576 -3.659 15.278 1.00 79.38 87 PHE A C 1
ATOM 695 O O . PHE A 1 87 ? 3.657 -2.442 15.110 1.00 79.38 87 PHE A O 1
ATOM 702 N N . ASN A 1 88 ? 3.117 -4.208 16.402 1.00 70.19 88 ASN A N 1
ATOM 703 C CA . ASN A 1 88 ? 2.731 -3.420 17.567 1.00 70.19 88 ASN A CA 1
ATOM 704 C C . ASN A 1 88 ? 1.666 -2.359 17.232 1.00 70.19 88 ASN A C 1
ATOM 706 O O . ASN A 1 88 ? 1.805 -1.203 17.627 1.00 70.19 88 ASN A O 1
ATOM 710 N N . ALA A 1 89 ? 0.605 -2.751 16.513 1.00 65.62 89 ALA A N 1
ATOM 711 C CA . ALA A 1 89 ? -0.505 -1.862 16.148 1.00 65.62 89 ALA A CA 1
ATOM 712 C C . ALA A 1 89 ? -1.143 -1.160 17.368 1.00 65.62 89 ALA A C 1
ATOM 714 O O . ALA A 1 89 ? -1.676 -0.059 17.255 1.00 65.62 89 ALA A O 1
ATOM 715 N N . GLU A 1 90 ? -1.040 -1.782 18.544 1.00 63.62 90 GLU A N 1
ATOM 716 C CA . GLU A 1 90 ? -1.541 -1.276 19.826 1.00 63.62 90 GLU A CA 1
ATOM 717 C C . GLU A 1 90 ? -0.656 -0.174 20.446 1.00 63.62 90 GLU A C 1
ATOM 719 O O . GLU A 1 90 ? -1.104 0.553 21.331 1.00 63.62 90 GLU A O 1
ATOM 724 N N . VAL A 1 91 ? 0.588 -0.001 19.985 1.00 67.44 91 VAL A N 1
ATOM 725 C CA . VAL A 1 91 ? 1.522 1.004 20.521 1.00 67.44 91 VAL A CA 1
ATOM 726 C C . VAL A 1 91 ? 1.225 2.387 19.925 1.00 67.44 91 VAL A C 1
ATOM 728 O O . VAL A 1 91 ? 0.673 2.525 18.836 1.00 67.44 91 VAL A O 1
ATOM 731 N N . VAL A 1 92 ? 1.580 3.453 20.650 1.00 65.06 92 VAL A N 1
ATOM 732 C CA . VAL A 1 92 ? 1.355 4.853 20.234 1.00 65.06 92 VAL A CA 1
ATOM 733 C C . VAL A 1 92 ? 2.004 5.167 18.883 1.00 65.06 92 VAL A C 1
ATOM 735 O O . VAL A 1 92 ? 1.433 5.916 18.095 1.00 65.06 92 VAL A O 1
ATOM 738 N N . THR A 1 93 ? 3.153 4.552 18.595 1.00 74.12 93 THR A N 1
ATOM 739 C CA . THR A 1 93 ? 3.844 4.659 17.305 1.00 74.12 93 THR A CA 1
ATOM 740 C C . THR A 1 93 ? 4.066 3.275 16.688 1.00 74.12 93 THR A C 1
ATOM 742 O O . THR A 1 93 ? 5.132 2.687 16.909 1.00 74.12 93 THR A O 1
ATOM 745 N N . PRO A 1 94 ? 3.075 2.725 15.963 1.00 80.69 94 PRO A N 1
ATOM 746 C CA . PRO A 1 94 ? 3.216 1.452 15.265 1.00 80.69 94 PRO A CA 1
ATOM 747 C C . PRO A 1 94 ? 4.371 1.486 14.262 1.00 80.69 94 PRO A C 1
ATOM 749 O O . PRO A 1 94 ? 4.612 2.500 13.596 1.00 80.69 94 PRO A O 1
ATOM 752 N N . ASN A 1 95 ? 5.067 0.359 14.142 1.00 88.44 95 ASN A N 1
ATOM 753 C CA . ASN A 1 95 ? 6.120 0.170 13.151 1.00 88.44 95 ASN A CA 1
ATOM 754 C C . ASN A 1 95 ? 5.662 -0.883 12.152 1.00 88.44 95 ASN A C 1
ATOM 756 O O . ASN A 1 95 ? 4.977 -1.836 12.499 1.00 88.44 95 ASN A O 1
ATOM 760 N N . SER A 1 96 ? 6.048 -0.739 10.900 1.00 90.88 96 SER A N 1
ATOM 761 C CA . SER A 1 96 ? 5.600 -1.622 9.835 1.00 90.88 96 SER A CA 1
ATOM 762 C C . SER A 1 96 ? 6.746 -1.925 8.899 1.00 90.88 96 SER A C 1
ATOM 764 O O . SER A 1 96 ? 7.510 -1.028 8.552 1.00 90.88 96 SER A O 1
ATOM 766 N N . TRP A 1 97 ? 6.860 -3.176 8.469 1.00 92.44 97 TRP A N 1
ATOM 767 C CA . TRP A 1 97 ? 7.839 -3.578 7.468 1.00 92.44 97 TRP A CA 1
ATOM 768 C C . TRP A 1 97 ? 7.140 -4.060 6.209 1.00 92.44 97 TRP A C 1
ATOM 770 O O . TRP A 1 97 ? 6.004 -4.537 6.236 1.00 92.44 97 TRP A O 1
ATOM 780 N N . GLY A 1 98 ? 7.847 -3.959 5.101 1.00 92.56 98 GLY A N 1
ATOM 781 C CA . GLY A 1 98 ? 7.418 -4.502 3.830 1.00 92.56 98 GLY A CA 1
ATOM 782 C C . GLY A 1 98 ? 8.619 -4.874 2.990 1.00 92.56 98 GLY A C 1
ATOM 783 O O . GLY A 1 98 ? 9.762 -4.565 3.328 1.00 92.56 98 GLY A O 1
ATOM 784 N N . GLY A 1 99 ? 8.360 -5.554 1.894 1.00 92.44 99 GLY A N 1
ATOM 785 C CA . GLY A 1 99 ? 9.395 -5.871 0.938 1.00 92.44 99 GLY A CA 1
ATOM 786 C C . GLY A 1 99 ? 8.804 -6.272 -0.390 1.00 92.44 99 GLY A C 1
ATOM 787 O O . GLY A 1 99 ? 7.625 -6.615 -0.496 1.00 92.44 99 GLY A O 1
ATOM 788 N N . HIS A 1 100 ? 9.643 -6.214 -1.407 1.00 92.56 100 HIS A N 1
ATOM 789 C CA . HIS A 1 100 ? 9.277 -6.534 -2.770 1.00 92.56 100 HIS A CA 1
ATOM 790 C C . HIS A 1 100 ? 10.488 -7.143 -3.455 1.00 92.56 100 HIS A C 1
ATOM 792 O O . HIS A 1 100 ? 11.560 -6.549 -3.457 1.00 92.56 100 HIS A O 1
ATOM 798 N N . LEU A 1 101 ? 10.304 -8.323 -4.023 1.00 92.88 101 LEU A N 1
ATOM 799 C CA . LEU A 1 101 ? 11.236 -9.005 -4.901 1.00 92.88 101 LEU A CA 1
ATOM 800 C C . LEU A 1 101 ? 10.565 -9.100 -6.259 1.00 92.88 101 LEU A C 1
ATOM 802 O O . LEU A 1 101 ? 9.381 -9.424 -6.341 1.00 92.88 101 LEU A O 1
ATOM 806 N N . TYR A 1 102 ? 11.295 -8.826 -7.325 1.00 90.62 102 TYR A N 1
ATOM 807 C CA . TYR A 1 102 ? 10.723 -8.863 -8.656 1.00 90.62 102 TYR A CA 1
ATOM 808 C C . TYR A 1 102 ? 11.735 -9.292 -9.702 1.00 90.62 102 TYR A C 1
ATOM 810 O O . TYR A 1 102 ? 12.947 -9.127 -9.557 1.00 90.62 102 TYR A O 1
ATOM 818 N N . ASN A 1 103 ? 11.189 -9.824 -10.782 1.00 89.38 103 ASN A N 1
ATOM 819 C CA . ASN A 1 103 ? 11.892 -10.161 -11.994 1.00 89.38 103 ASN A CA 1
ATOM 820 C C . ASN A 1 103 ? 11.095 -9.601 -13.174 1.00 89.38 103 ASN A C 1
ATOM 822 O O . ASN A 1 103 ? 9.906 -9.880 -13.326 1.00 89.38 103 ASN A O 1
ATOM 826 N N . PHE A 1 104 ? 11.746 -8.779 -13.986 1.00 87.81 104 PHE A N 1
ATOM 827 C CA . PHE A 1 104 ? 11.166 -8.179 -15.173 1.00 87.81 104 PHE A CA 1
ATOM 828 C C . PHE A 1 104 ? 11.950 -8.610 -16.402 1.00 87.81 104 PHE A C 1
ATOM 830 O O . PHE A 1 104 ? 13.112 -8.245 -16.558 1.00 87.81 104 PHE A O 1
ATOM 837 N N . GLN A 1 105 ? 11.309 -9.356 -17.285 1.00 85.69 105 GLN A N 1
ATOM 838 C CA . GLN A 1 105 ? 11.876 -9.820 -18.539 1.00 85.69 105 GLN A CA 1
ATOM 839 C C . GLN A 1 105 ? 11.282 -9.022 -19.701 1.00 85.69 105 GLN A C 1
ATOM 841 O O . GLN A 1 105 ? 10.077 -8.785 -19.755 1.00 85.69 105 GLN A O 1
ATOM 846 N N . ARG A 1 106 ? 12.129 -8.598 -20.641 1.00 82.06 106 ARG A N 1
ATOM 847 C CA . ARG A 1 106 ? 11.734 -7.924 -21.884 1.00 82.06 106 ARG A CA 1
ATOM 848 C C . ARG A 1 106 ? 12.718 -8.305 -22.990 1.00 82.06 106 ARG A C 1
ATOM 850 O O . ARG A 1 106 ? 13.876 -7.892 -22.944 1.00 82.06 106 ARG A O 1
ATOM 857 N N . SER A 1 107 ? 12.282 -9.065 -23.997 1.00 84.69 107 SER A N 1
ATOM 858 C CA . SER A 1 107 ? 13.217 -9.607 -24.998 1.00 84.69 107 SER A CA 1
ATOM 859 C C . SER A 1 107 ? 14.398 -10.327 -24.304 1.00 84.69 107 SER A C 1
ATOM 861 O O . SER A 1 107 ? 14.181 -11.070 -23.348 1.00 84.69 107 SER A O 1
ATOM 863 N N . ILE A 1 108 ? 15.636 -10.054 -24.720 1.00 84.62 108 ILE A N 1
ATOM 864 C CA . ILE A 1 108 ? 16.873 -10.591 -24.134 1.00 84.62 108 ILE A CA 1
ATOM 865 C C . ILE A 1 108 ? 17.252 -9.961 -22.785 1.00 84.62 108 ILE A C 1
ATOM 867 O O . ILE A 1 108 ? 18.227 -10.382 -22.176 1.00 84.62 108 ILE A O 1
ATOM 871 N N . TRP A 1 109 ? 16.539 -8.936 -22.311 1.00 83.69 109 TRP A N 1
ATOM 872 C CA . TRP A 1 109 ? 16.870 -8.212 -21.079 1.00 83.69 109 TRP A CA 1
ATOM 873 C C . TRP A 1 109 ? 16.078 -8.746 -19.892 1.00 83.69 109 TRP A C 1
ATOM 875 O O . TRP A 1 109 ? 14.862 -8.928 -19.976 1.00 83.69 109 TRP A O 1
ATOM 885 N N . ARG A 1 110 ? 16.749 -8.890 -18.751 1.00 85.50 110 ARG A N 1
ATOM 886 C CA . ARG A 1 110 ? 16.148 -9.307 -17.485 1.00 85.50 110 ARG A CA 1
ATOM 887 C C . ARG A 1 110 ? 16.615 -8.400 -16.359 1.00 85.50 110 ARG A C 1
ATOM 889 O O . ARG A 1 110 ? 17.807 -8.278 -16.133 1.00 85.50 110 ARG A O 1
ATOM 896 N N . THR A 1 111 ? 15.694 -7.806 -15.618 1.00 85.75 111 THR A N 1
ATOM 897 C CA . THR A 1 111 ? 16.000 -7.038 -14.408 1.00 85.75 111 THR A CA 1
ATOM 898 C C . THR A 1 111 ? 15.471 -7.803 -13.205 1.00 85.75 111 THR A C 1
ATOM 900 O O . THR A 1 111 ? 14.264 -8.010 -13.092 1.00 85.75 111 THR A O 1
ATOM 903 N N . THR A 1 112 ? 16.354 -8.215 -12.302 1.00 89.12 112 THR A N 1
ATOM 904 C CA . THR A 1 112 ? 15.975 -8.825 -11.022 1.00 89.12 112 THR A CA 1
ATOM 905 C C . THR A 1 112 ? 16.325 -7.857 -9.917 1.00 89.12 112 THR A C 1
ATOM 907 O O . THR A 1 112 ? 17.457 -7.392 -9.840 1.00 89.12 112 THR A O 1
ATOM 910 N N . GLY A 1 113 ? 15.389 -7.566 -9.032 1.00 90.38 113 GLY A N 1
ATOM 911 C CA . GLY A 1 113 ? 15.670 -6.664 -7.935 1.00 90.38 113 GLY A CA 1
ATOM 912 C C . GLY A 1 113 ? 14.785 -6.904 -6.746 1.00 90.38 113 GLY A C 1
ATOM 913 O O . GLY A 1 113 ? 13.841 -7.695 -6.768 1.00 90.38 113 GLY A O 1
ATOM 914 N N . GLY A 1 114 ? 15.100 -6.177 -5.693 1.00 91.81 114 GLY A N 1
ATOM 915 C CA . GLY A 1 114 ? 14.255 -6.144 -4.535 1.00 91.81 114 GLY A CA 1
ATOM 916 C C . GLY A 1 114 ? 14.621 -5.038 -3.578 1.00 91.81 114 GLY A C 1
ATOM 917 O O . GLY A 1 114 ? 15.692 -4.439 -3.657 1.00 91.81 114 GLY A O 1
ATOM 918 N N . TRP A 1 115 ? 13.695 -4.757 -2.680 1.00 93.50 115 TRP A N 1
ATOM 919 C CA . TRP A 1 115 ? 13.872 -3.781 -1.624 1.00 93.50 115 TRP A CA 1
ATOM 920 C C . TRP A 1 115 ? 13.095 -4.189 -0.383 1.00 93.50 115 TRP A C 1
ATOM 922 O O . TRP A 1 115 ? 12.118 -4.937 -0.443 1.00 93.50 115 TRP A O 1
ATOM 932 N N . PHE A 1 116 ? 13.556 -3.670 0.745 1.00 96.94 116 PHE A N 1
ATOM 933 C CA . PHE A 1 116 ? 12.919 -3.761 2.043 1.00 96.94 116 PHE A CA 1
ATOM 934 C C . PHE A 1 116 ? 12.494 -2.361 2.473 1.00 96.94 116 PHE A C 1
ATOM 936 O O . PHE A 1 116 ? 13.244 -1.402 2.293 1.00 96.94 116 PHE A O 1
ATOM 943 N N . SER A 1 117 ? 11.297 -2.242 3.032 1.00 95.31 117 SER A N 1
ATOM 944 C CA . SER A 1 117 ? 10.744 -0.985 3.519 1.00 95.31 117 SER A CA 1
ATOM 945 C C . SER A 1 117 ? 10.476 -1.033 5.011 1.00 95.31 117 SER A C 1
ATOM 947 O O . SER A 1 117 ? 9.921 -2.007 5.517 1.00 95.31 117 SER A O 1
ATOM 949 N N . TYR A 1 118 ? 10.775 0.070 5.680 1.00 96.06 118 TYR A N 1
ATOM 950 C CA . TYR A 1 118 ? 10.396 0.355 7.051 1.00 96.06 118 TYR A CA 1
ATOM 951 C C . TYR A 1 118 ? 9.485 1.581 7.068 1.00 96.06 118 TYR A C 1
ATOM 953 O O . TYR A 1 118 ? 9.825 2.606 6.479 1.00 96.06 118 TYR A O 1
ATOM 961 N N . ALA A 1 119 ? 8.359 1.496 7.768 1.00 94.50 119 ALA A N 1
ATOM 962 C CA . ALA A 1 119 ? 7.467 2.614 8.021 1.00 94.50 119 ALA A CA 1
ATOM 963 C C . ALA A 1 119 ? 7.191 2.774 9.514 1.00 94.50 119 ALA A C 1
ATOM 965 O O . ALA A 1 119 ? 7.080 1.796 10.255 1.00 94.50 119 ALA A O 1
ATOM 966 N N . ARG A 1 120 ? 7.054 4.026 9.942 1.00 92.94 120 ARG A N 1
ATOM 967 C CA . ARG A 1 120 ? 6.701 4.401 11.308 1.00 92.94 120 ARG A CA 1
ATOM 968 C C . ARG A 1 120 ? 5.531 5.358 11.288 1.00 92.94 120 ARG A C 1
ATOM 970 O O . ARG A 1 120 ? 5.536 6.326 10.532 1.00 92.94 120 ARG A O 1
ATOM 977 N N . GLU A 1 121 ? 4.562 5.099 12.148 1.00 90.19 121 GLU A N 1
ATOM 978 C CA . GLU A 1 121 ? 3.399 5.951 12.335 1.00 90.19 121 GLU A CA 1
ATOM 979 C C . GLU A 1 121 ? 3.568 6.847 13.565 1.00 90.19 121 GLU A C 1
ATOM 981 O O . GLU A 1 121 ? 3.962 6.400 14.642 1.00 90.19 121 GLU A O 1
ATOM 986 N N . LEU A 1 122 ? 3.280 8.131 13.385 1.00 89.44 122 LEU A N 1
ATOM 987 C CA . LEU A 1 122 ? 3.297 9.172 14.400 1.00 89.44 122 LEU A CA 1
ATOM 988 C C . LEU A 1 122 ? 1.861 9.663 14.572 1.00 89.44 122 LEU A C 1
ATOM 990 O O . LEU A 1 122 ? 1.289 10.252 13.654 1.00 89.44 122 LEU A O 1
ATOM 994 N N . LYS A 1 123 ? 1.259 9.415 15.736 1.00 84.00 123 LYS A N 1
ATOM 995 C CA . LYS A 1 123 ? -0.060 9.962 16.070 1.00 84.00 123 LYS A CA 1
ATOM 996 C C . LYS A 1 123 ? 0.106 11.442 16.401 1.00 84.00 123 LYS A C 1
ATOM 998 O O . LYS A 1 123 ? 0.797 11.786 17.356 1.00 84.00 123 LYS A O 1
ATOM 1003 N N . ILE A 1 124 ? -0.494 12.311 15.596 1.00 81.50 124 ILE A N 1
ATOM 1004 C CA . ILE A 1 124 ? -0.396 13.762 15.753 1.00 81.50 124 ILE A CA 1
ATOM 1005 C C . ILE A 1 124 ? -1.761 14.279 16.194 1.00 81.50 124 ILE A C 1
ATOM 1007 O O . ILE A 1 124 ? -2.653 14.439 15.373 1.00 81.50 124 ILE A O 1
ATOM 1011 N N . ASN A 1 125 ? -1.929 14.635 17.466 1.00 69.00 125 ASN A N 1
ATOM 1012 C CA . ASN A 1 125 ? -3.131 15.344 17.921 1.00 69.00 125 ASN A CA 1
ATOM 1013 C C . ASN A 1 125 ? -3.049 16.841 17.577 1.00 69.00 125 ASN A C 1
ATOM 1015 O O . ASN A 1 125 ? -3.045 17.699 18.453 1.00 69.00 125 ASN A O 1
ATOM 1019 N N . ALA A 1 126 ? -2.950 17.164 16.288 1.00 60.69 126 ALA A N 1
ATOM 1020 C CA . ALA A 1 126 ? -3.056 18.538 15.808 1.00 60.69 126 ALA A CA 1
ATOM 1021 C C . ALA A 1 126 ? -4.522 18.861 15.468 1.00 60.69 126 ALA A C 1
ATOM 1023 O O . ALA A 1 126 ? -5.239 18.021 14.930 1.00 60.69 126 ALA A O 1
ATOM 1024 N N . PHE A 1 127 ? -4.975 20.078 15.767 1.00 65.75 127 PHE A N 1
ATOM 1025 C CA . PHE A 1 127 ? -6.273 20.621 15.324 1.00 65.75 127 PHE A CA 1
ATOM 1026 C C . PHE A 1 127 ? -7.553 19.933 15.851 1.00 65.75 127 PHE A C 1
ATOM 1028 O O . PHE A 1 127 ? -8.615 20.096 15.256 1.00 65.75 127 PHE A O 1
ATOM 1035 N N . GLY A 1 128 ? -7.503 19.154 16.941 1.00 63.91 128 GLY A N 1
ATOM 1036 C CA . GLY A 1 128 ? -8.708 18.552 17.554 1.00 63.91 128 GLY A CA 1
ATOM 1037 C C . GLY A 1 128 ? -9.438 17.504 16.689 1.00 63.91 128 GLY A C 1
ATOM 1038 O O . GLY A 1 128 ? -10.533 17.034 17.038 1.00 63.91 128 GLY A O 1
ATOM 1039 N N . LEU A 1 129 ? -8.837 17.114 15.562 1.00 63.62 129 LEU A N 1
ATOM 1040 C CA . LEU A 1 129 ? -9.352 16.076 14.680 1.00 63.62 129 LEU A CA 1
ATOM 1041 C C . LEU A 1 129 ? -9.090 14.679 15.286 1.00 63.62 129 LEU A C 1
ATOM 1043 O O . LEU A 1 129 ? -8.082 14.462 15.951 1.00 63.62 129 LEU A O 1
ATOM 1047 N N . PRO A 1 130 ? -10.023 13.733 15.101 1.00 59.94 130 PRO A N 1
ATOM 1048 C CA . PRO A 1 130 ? -10.089 12.464 15.841 1.00 59.94 130 PRO A CA 1
ATOM 1049 C C . PRO A 1 130 ? -9.062 11.408 15.481 1.00 59.94 130 PRO A C 1
ATOM 1051 O O . PRO A 1 130 ? -8.668 10.614 16.327 1.00 59.94 130 PRO A O 1
ATOM 1054 N N . VAL A 1 131 ? -8.704 11.347 14.209 1.00 64.38 131 VAL A N 1
ATOM 1055 C CA . VAL A 1 131 ? -7.698 10.437 13.690 1.00 64.38 131 VAL A CA 1
ATOM 1056 C C . VAL A 1 131 ? -6.826 11.331 12.862 1.00 64.38 131 VAL A C 1
ATOM 1058 O O . VAL A 1 131 ? -7.318 11.933 11.917 1.00 64.38 131 VAL A O 1
ATOM 1061 N N . ASN A 1 132 ? -5.583 11.460 13.290 1.00 79.94 132 ASN A N 1
ATOM 1062 C CA . ASN A 1 132 ? -4.547 12.211 12.622 1.00 79.94 132 ASN A CA 1
ATOM 1063 C C . ASN A 1 132 ? -3.264 11.419 12.841 1.00 79.94 132 ASN A C 1
ATOM 1065 O O . ASN A 1 132 ? -2.681 11.446 13.929 1.00 79.94 132 ASN A O 1
ATOM 1069 N N . SER A 1 133 ? -2.839 10.676 11.829 1.00 87.19 133 SER A N 1
ATOM 1070 C CA . SER A 1 133 ? -1.557 9.990 11.882 1.00 87.19 133 SER A CA 1
ATOM 1071 C C . SER A 1 133 ? -0.710 10.329 10.670 1.00 87.19 133 SER A C 1
ATOM 1073 O O . SER A 1 133 ? -1.179 10.380 9.535 1.00 87.19 133 SER A O 1
ATOM 1075 N N . LEU A 1 134 ? 0.556 10.631 10.932 1.00 91.56 134 LEU A N 1
ATOM 1076 C CA . LEU A 1 134 ? 1.575 10.827 9.919 1.00 91.56 134 LEU A CA 1
ATOM 1077 C C . LEU A 1 134 ? 2.447 9.583 9.893 1.00 91.56 134 LEU A C 1
ATOM 1079 O O . LEU A 1 134 ? 3.111 9.258 10.874 1.00 91.56 134 LEU A O 1
ATOM 1083 N N . ARG A 1 135 ? 2.473 8.895 8.762 1.00 93.06 135 ARG A N 1
ATOM 1084 C CA . ARG A 1 135 ? 3.363 7.765 8.524 1.00 93.06 135 ARG A CA 1
ATOM 1085 C C . ARG A 1 135 ? 4.532 8.241 7.683 1.00 93.06 135 ARG A C 1
ATOM 1087 O O . ARG A 1 135 ? 4.335 8.940 6.693 1.00 93.06 135 ARG A O 1
ATOM 1094 N N . LEU A 1 136 ? 5.733 7.846 8.070 1.00 96.56 136 LEU A N 1
ATOM 1095 C CA . LEU A 1 136 ? 6.962 8.071 7.319 1.00 96.56 136 LEU A CA 1
ATOM 1096 C C . LEU A 1 136 ? 7.529 6.714 6.937 1.00 96.56 136 LEU A C 1
ATOM 1098 O O . LEU A 1 136 ? 7.557 5.811 7.772 1.00 96.56 136 LEU A O 1
ATOM 1102 N N . GLY A 1 137 ? 7.971 6.566 5.694 1.00 96.38 137 GLY A N 1
ATOM 1103 C CA . GLY A 1 137 ? 8.516 5.316 5.188 1.00 96.38 137 GLY A CA 1
ATOM 1104 C C . GLY A 1 137 ? 9.798 5.510 4.401 1.00 96.38 137 GLY A C 1
ATOM 1105 O O . GLY A 1 137 ? 9.945 6.471 3.648 1.00 96.38 137 GLY A O 1
ATOM 1106 N N . LEU A 1 138 ? 10.705 4.556 4.555 1.00 96.81 138 LEU A N 1
ATOM 1107 C CA . LEU A 1 138 ? 11.941 4.444 3.798 1.00 96.81 138 LEU A CA 1
ATOM 1108 C C . LEU A 1 138 ? 12.032 3.027 3.237 1.00 96.81 138 LEU A C 1
ATOM 1110 O O . LEU A 1 138 ? 11.798 2.066 3.966 1.00 96.81 138 LEU A O 1
ATOM 1114 N N . ALA A 1 139 ? 12.393 2.893 1.966 1.00 95.25 139 ALA A N 1
ATOM 1115 C CA . ALA A 1 139 ? 12.765 1.617 1.375 1.00 95.25 139 ALA A CA 1
ATOM 1116 C C . ALA A 1 139 ? 14.186 1.669 0.831 1.00 95.25 139 ALA A C 1
ATOM 1118 O O . ALA A 1 139 ? 14.595 2.679 0.263 1.00 95.25 139 ALA A O 1
ATOM 1119 N N . LEU A 1 140 ? 14.917 0.570 0.988 1.00 95.94 140 LEU A N 1
ATOM 1120 C CA . LEU A 1 140 ? 16.268 0.389 0.474 1.00 95.94 140 LEU A CA 1
ATOM 1121 C C . LEU A 1 140 ? 16.403 -1.004 -0.131 1.00 95.94 140 LEU A C 1
ATOM 1123 O O . LEU A 1 140 ? 15.793 -1.965 0.337 1.00 95.94 140 LEU A O 1
ATOM 1127 N N . GLY A 1 141 ? 17.202 -1.119 -1.179 1.00 93.50 141 GLY A N 1
ATOM 1128 C CA . GLY A 1 141 ? 17.381 -2.379 -1.876 1.00 93.50 141 GLY A CA 1
ATOM 1129 C C . GLY A 1 141 ? 18.415 -2.303 -2.977 1.00 93.50 141 GLY A C 1
ATOM 1130 O O . GLY A 1 141 ? 19.216 -1.371 -3.032 1.00 93.50 141 GLY A O 1
ATOM 1131 N N . ALA A 1 142 ? 18.363 -3.276 -3.874 1.00 91.50 142 ALA A N 1
ATOM 1132 C CA . ALA A 1 142 ? 19.212 -3.314 -5.046 1.00 91.50 142 ALA A CA 1
ATOM 1133 C C . ALA A 1 142 ? 18.507 -4.009 -6.213 1.00 91.50 142 ALA A C 1
ATOM 1135 O O . ALA A 1 142 ? 17.621 -4.843 -6.026 1.00 91.50 142 ALA A O 1
ATOM 1136 N N . GLU A 1 143 ? 18.912 -3.673 -7.427 1.00 87.75 143 GLU A N 1
ATOM 1137 C CA . GLU A 1 143 ? 18.482 -4.342 -8.650 1.00 87.75 143 GLU A CA 1
ATOM 1138 C C . GLU A 1 143 ? 19.680 -4.623 -9.545 1.00 87.75 143 GLU A C 1
ATOM 1140 O O . GLU A 1 143 ? 20.626 -3.842 -9.612 1.00 87.75 143 GLU A O 1
ATOM 1145 N N . ASN A 1 144 ? 19.625 -5.738 -10.252 1.00 86.19 144 ASN A N 1
ATOM 1146 C CA . ASN A 1 144 ? 20.613 -6.129 -11.228 1.00 86.19 144 ASN A CA 1
ATOM 1147 C C . ASN A 1 144 ? 19.951 -6.272 -12.597 1.00 86.19 144 ASN A C 1
ATOM 1149 O O . ASN A 1 144 ? 18.901 -6.908 -12.722 1.00 86.19 144 ASN A O 1
ATOM 1153 N N . ASP A 1 145 ? 20.585 -5.697 -13.613 1.00 83.56 145 ASP A N 1
ATOM 1154 C CA . ASP A 1 145 ? 20.229 -5.943 -15.003 1.00 83.56 145 ASP A CA 1
ATOM 1155 C C . ASP A 1 145 ? 21.120 -7.073 -15.517 1.00 83.56 145 ASP A C 1
ATOM 1157 O O . ASP A 1 145 ? 22.328 -7.071 -15.320 1.00 83.56 145 ASP A O 1
ATOM 1161 N N . GLY A 1 146 ? 20.518 -8.032 -16.196 1.00 81.62 146 GLY A N 1
ATOM 1162 C CA . GLY A 1 146 ? 21.197 -9.136 -16.840 1.00 81.62 146 GLY A CA 1
ATOM 1163 C C . GLY A 1 146 ? 20.545 -9.467 -18.171 1.00 81.62 146 GLY A C 1
ATOM 1164 O O . GLY A 1 146 ? 19.603 -8.809 -18.627 1.00 81.62 146 GLY A O 1
ATOM 1165 N N . LEU A 1 147 ? 21.062 -10.521 -18.786 1.00 85.50 147 LEU A N 1
ATOM 1166 C CA . LEU A 1 147 ? 20.582 -11.030 -20.059 1.00 85.50 147 LEU A CA 1
ATOM 1167 C C . LEU A 1 147 ? 19.879 -12.370 -19.847 1.00 85.50 147 LEU A C 1
ATOM 1169 O O . LEU A 1 147 ? 20.191 -13.110 -18.913 1.00 85.50 147 LEU A O 1
ATOM 1173 N N . ASN A 1 148 ? 18.900 -12.648 -20.697 1.00 82.38 148 ASN A N 1
ATOM 1174 C CA . ASN A 1 148 ? 18.154 -13.897 -20.746 1.00 82.38 148 ASN A CA 1
ATOM 1175 C C . ASN A 1 148 ? 18.317 -14.519 -22.135 1.00 82.38 148 ASN A C 1
ATOM 1177 O O . ASN A 1 148 ? 17.355 -14.627 -22.892 1.00 82.38 148 ASN A O 1
ATOM 1181 N N . THR A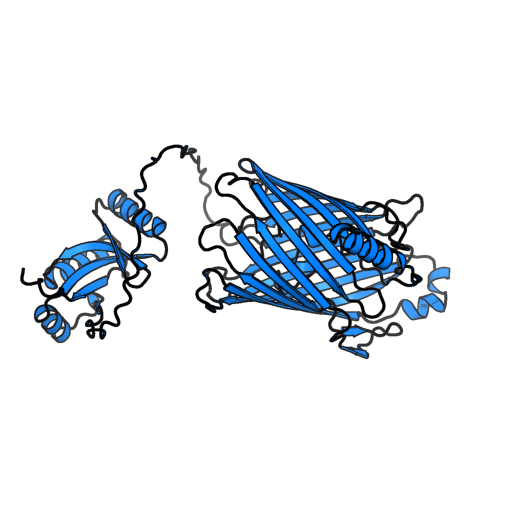 1 149 ? 19.566 -14.817 -22.481 1.00 82.56 149 THR A N 1
ATOM 1182 C CA . THR A 1 149 ? 19.960 -15.495 -23.713 1.00 82.56 149 THR A CA 1
ATOM 1183 C C . THR A 1 149 ? 21.190 -16.345 -23.426 1.00 82.56 149 THR A C 1
ATOM 1185 O O . THR A 1 149 ? 22.080 -15.896 -22.701 1.00 82.56 149 THR A O 1
ATOM 1188 N N . ASP A 1 150 ? 21.220 -17.538 -24.010 1.00 84.19 150 ASP A N 1
ATOM 1189 C CA . ASP A 1 150 ? 22.373 -18.443 -23.978 1.00 84.19 150 ASP A CA 1
ATOM 1190 C C . ASP A 1 150 ? 23.149 -18.405 -25.308 1.00 84.19 150 ASP A C 1
ATOM 1192 O O . ASP A 1 150 ? 24.094 -19.164 -25.503 1.00 84.19 150 ASP A O 1
ATOM 1196 N N . ASP A 1 151 ? 22.750 -17.520 -26.228 1.00 86.69 151 ASP A N 1
ATOM 1197 C CA . ASP A 1 151 ? 23.382 -17.346 -27.533 1.00 86.69 151 ASP A CA 1
ATOM 1198 C C . ASP A 1 151 ? 24.783 -16.713 -27.376 1.00 86.69 151 ASP A C 1
ATOM 1200 O O . ASP A 1 151 ? 24.886 -15.548 -26.960 1.00 86.69 151 ASP A O 1
ATOM 1204 N N . PRO A 1 152 ? 25.865 -17.450 -27.692 1.00 86.12 152 PRO A N 1
ATOM 1205 C CA . PRO A 1 152 ? 27.228 -16.970 -27.513 1.00 86.12 152 PRO A CA 1
ATOM 1206 C C . PRO A 1 152 ? 27.550 -15.762 -28.400 1.00 86.12 152 PRO A C 1
ATOM 1208 O O . PRO A 1 152 ? 28.341 -14.919 -27.979 1.00 86.12 152 PRO A O 1
ATOM 1211 N N . ASP A 1 153 ? 26.911 -15.625 -29.566 1.00 88.38 153 ASP A N 1
ATOM 1212 C CA . ASP A 1 153 ? 27.160 -14.516 -30.489 1.00 88.38 153 ASP A CA 1
ATOM 1213 C C . ASP A 1 153 ? 26.580 -13.212 -29.925 1.00 88.38 153 ASP A C 1
ATOM 1215 O O . ASP A 1 153 ? 27.245 -12.173 -29.910 1.00 88.38 153 ASP A O 1
ATOM 1219 N N . ILE A 1 154 ? 25.372 -13.276 -29.352 1.00 84.25 154 ILE A N 1
ATOM 1220 C CA . ILE A 1 154 ? 24.752 -12.138 -28.651 1.00 84.25 154 ILE A CA 1
ATOM 1221 C C . ILE A 1 154 ? 25.564 -11.771 -27.402 1.00 84.25 154 ILE A C 1
ATOM 1223 O O . ILE A 1 154 ? 25.727 -10.594 -27.078 1.00 84.25 154 ILE A O 1
ATOM 1227 N N . LEU A 1 155 ? 26.087 -12.767 -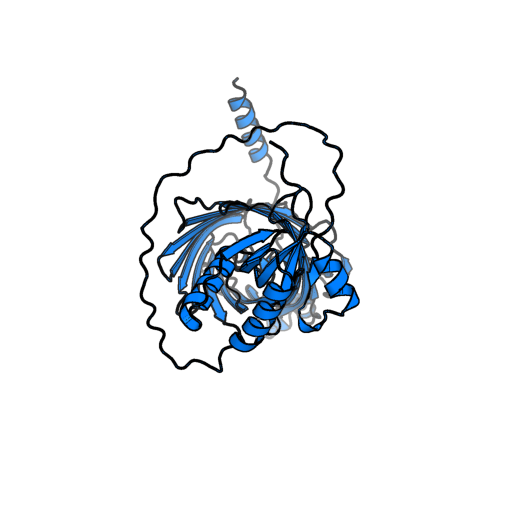26.684 1.00 83.00 155 LEU A N 1
ATOM 1228 C CA . LEU A 1 155 ? 26.909 -12.538 -25.496 1.00 83.00 155 LEU A CA 1
ATOM 1229 C C . LEU A 1 155 ? 28.305 -11.988 -25.820 1.00 83.00 155 LEU A C 1
ATOM 1231 O O . LEU A 1 155 ? 28.913 -11.389 -24.931 1.00 83.00 155 LEU A O 1
ATOM 1235 N N . ALA A 1 156 ? 28.796 -12.178 -27.046 1.00 85.81 156 ALA A N 1
ATOM 1236 C CA . ALA A 1 156 ? 30.064 -11.640 -27.530 1.00 85.81 156 ALA A CA 1
ATOM 1237 C C . ALA A 1 156 ? 29.940 -10.227 -28.132 1.00 85.81 156 ALA A C 1
ATOM 1239 O O . ALA A 1 156 ? 30.964 -9.565 -28.315 1.00 85.81 156 ALA A O 1
ATOM 1240 N N . ASP A 1 157 ? 28.723 -9.735 -28.404 1.00 83.88 157 ASP A N 1
ATOM 1241 C CA . ASP A 1 157 ? 28.499 -8.386 -28.937 1.00 83.88 157 ASP A CA 1
ATOM 1242 C C . ASP A 1 157 ? 29.085 -7.318 -27.981 1.00 83.88 157 ASP A C 1
ATOM 1244 O O . ASP A 1 157 ? 28.631 -7.188 -26.835 1.00 83.88 157 ASP A O 1
ATOM 1248 N N . PRO A 1 158 ? 30.055 -6.491 -28.425 1.00 77.88 158 PRO A N 1
ATOM 1249 C CA . PRO A 1 158 ? 30.659 -5.442 -27.603 1.00 77.88 158 PRO A CA 1
ATOM 1250 C C . PRO A 1 158 ? 29.652 -4.448 -26.996 1.00 77.88 158 PRO A C 1
ATOM 1252 O O . PRO A 1 158 ? 29.895 -3.890 -25.919 1.00 77.88 158 PRO A O 1
ATOM 1255 N N . ALA A 1 159 ? 28.506 -4.217 -27.644 1.00 75.31 159 ALA A N 1
ATOM 1256 C CA . ALA A 1 159 ? 27.439 -3.360 -27.125 1.00 75.31 159 ALA A CA 1
ATOM 1257 C C . ALA A 1 159 ? 26.695 -3.990 -25.932 1.00 75.31 159 ALA A C 1
ATOM 1259 O O . ALA A 1 159 ? 26.103 -3.276 -25.110 1.00 75.31 159 ALA A O 1
ATOM 1260 N N . ILE A 1 160 ? 26.738 -5.318 -25.828 1.00 77.62 160 ILE A N 1
ATOM 1261 C CA . ILE A 1 160 ? 26.069 -6.132 -24.813 1.00 77.62 160 ILE A CA 1
ATOM 1262 C C . ILE A 1 160 ? 27.033 -6.494 -23.681 1.00 77.62 160 ILE A C 1
ATOM 1264 O O . ILE A 1 160 ? 26.662 -6.351 -22.514 1.00 77.62 160 ILE A O 1
ATOM 1268 N N . VAL A 1 161 ? 28.282 -6.853 -23.994 1.00 73.44 161 VAL A N 1
ATOM 1269 C CA . VAL A 1 161 ? 29.342 -7.167 -23.014 1.00 73.44 161 VAL A CA 1
ATOM 1270 C C . VAL A 1 161 ? 29.513 -6.030 -22.002 1.00 73.44 161 VAL A C 1
ATOM 1272 O O . VAL A 1 161 ? 29.445 -6.250 -20.795 1.00 73.44 161 VAL A O 1
ATOM 1275 N N . ASN A 1 162 ? 29.575 -4.782 -22.479 1.00 67.75 162 ASN A N 1
ATOM 1276 C CA . ASN A 1 162 ? 29.684 -3.586 -21.629 1.00 67.75 162 ASN A CA 1
ATOM 1277 C C . ASN A 1 162 ? 28.445 -3.319 -20.749 1.00 67.75 162 ASN A C 1
ATOM 1279 O O . ASN A 1 162 ? 28.442 -2.417 -19.907 1.00 67.75 162 ASN A O 1
ATOM 1283 N N . ARG A 1 163 ? 27.350 -4.055 -20.962 1.00 67.94 163 ARG A N 1
ATOM 1284 C CA . ARG A 1 163 ? 26.118 -3.970 -20.170 1.00 67.94 163 ARG A CA 1
ATOM 1285 C C . ARG A 1 163 ? 25.855 -5.196 -19.298 1.00 67.94 163 ARG A C 1
ATOM 1287 O O . ARG A 1 163 ? 25.041 -5.066 -18.389 1.00 67.94 163 ARG A O 1
ATOM 1294 N N . ARG A 1 164 ? 26.530 -6.322 -19.548 1.00 69.06 164 ARG A N 1
ATOM 1295 C CA . ARG A 1 164 ? 26.327 -7.608 -18.865 1.00 69.06 164 ARG A CA 1
ATOM 1296 C C . ARG A 1 164 ? 26.910 -7.630 -17.451 1.00 69.06 164 ARG A C 1
ATOM 1298 O O . ARG A 1 164 ? 26.256 -8.115 -16.535 1.00 69.06 164 ARG A O 1
ATOM 1305 N N . ASP A 1 165 ? 28.095 -7.053 -17.271 1.00 63.41 165 ASP A N 1
ATOM 1306 C CA . ASP A 1 165 ? 28.906 -7.250 -16.062 1.00 63.41 165 ASP A CA 1
ATOM 1307 C C . ASP A 1 165 ? 28.872 -6.015 -15.148 1.00 63.41 165 ASP A C 1
ATOM 1309 O O . ASP A 1 165 ? 29.901 -5.470 -14.750 1.00 63.41 165 ASP A O 1
ATOM 1313 N N . LYS A 1 166 ? 27.667 -5.518 -14.842 1.00 69.06 166 LYS A N 1
ATOM 1314 C CA . LYS A 1 166 ? 27.512 -4.354 -13.960 1.00 69.06 166 LYS A CA 1
ATOM 1315 C C . LYS A 1 166 ? 27.139 -4.765 -12.547 1.00 69.06 166 LYS A C 1
ATOM 1317 O O . LYS A 1 166 ? 26.310 -5.643 -12.334 1.00 69.06 166 LYS A O 1
ATOM 1322 N N . PHE A 1 167 ? 27.700 -4.052 -11.574 1.00 70.06 167 PHE A N 1
ATOM 1323 C CA . PHE A 1 167 ? 27.293 -4.179 -10.180 1.00 70.06 167 PHE A CA 1
ATOM 1324 C C . PHE A 1 167 ? 25.806 -3.845 -10.004 1.00 70.06 167 PHE A C 1
ATOM 1326 O O . PHE A 1 167 ? 25.228 -3.053 -10.761 1.00 70.06 167 PHE A O 1
ATOM 1333 N N . ALA A 1 168 ? 25.190 -4.440 -8.982 1.00 83.94 168 ALA A N 1
ATOM 1334 C CA . ALA A 1 168 ? 23.808 -4.160 -8.627 1.00 83.94 168 ALA A CA 1
ATOM 1335 C C . ALA A 1 168 ? 23.620 -2.659 -8.332 1.00 83.94 168 ALA A C 1
ATOM 1337 O O . ALA A 1 168 ? 24.388 -2.052 -7.584 1.00 83.94 168 ALA A O 1
ATOM 1338 N N . ARG A 1 169 ? 22.585 -2.051 -8.918 1.00 85.31 169 ARG A N 1
ATOM 1339 C CA . ARG A 1 169 ? 22.202 -0.658 -8.664 1.00 85.31 169 ARG A CA 1
ATOM 1340 C C . ARG A 1 169 ? 21.485 -0.572 -7.325 1.00 85.31 169 ARG A C 1
ATOM 1342 O O . ARG A 1 169 ? 20.519 -1.313 -7.135 1.00 85.31 169 ARG A O 1
ATOM 1349 N N . PRO A 1 170 ? 21.853 0.357 -6.432 1.00 88.38 170 PRO A N 1
ATOM 1350 C CA . PRO A 1 170 ? 21.083 0.571 -5.222 1.00 88.38 170 PRO A CA 1
ATOM 1351 C C . PRO A 1 170 ? 19.718 1.179 -5.557 1.00 88.38 170 PRO A C 1
ATOM 1353 O O . PRO A 1 170 ? 19.582 2.078 -6.393 1.00 88.38 170 PRO A O 1
ATOM 1356 N N . LEU A 1 171 ? 18.706 0.695 -4.851 1.00 87.25 171 LEU A N 1
ATOM 1357 C CA . LEU A 1 171 ? 17.351 1.216 -4.841 1.00 87.25 171 LEU A CA 1
ATOM 1358 C C . LEU A 1 171 ? 17.107 1.932 -3.523 1.00 87.25 171 LEU A C 1
ATOM 1360 O O . LEU A 1 171 ? 17.487 1.447 -2.461 1.00 87.25 171 LEU A O 1
ATOM 1364 N N . GLY A 1 172 ? 16.450 3.081 -3.596 1.00 89.88 172 GLY A N 1
ATOM 1365 C CA . GLY A 1 172 ? 16.060 3.837 -2.419 1.00 89.88 172 GLY A CA 1
ATOM 1366 C C . GLY A 1 172 ? 14.766 4.574 -2.687 1.00 89.88 172 GLY A C 1
ATOM 1367 O O . GLY A 1 172 ? 14.613 5.146 -3.766 1.00 89.88 172 GLY A O 1
ATOM 1368 N N . GLN A 1 173 ? 13.851 4.556 -1.729 1.00 92.06 173 GLN A N 1
ATOM 1369 C CA . GLN A 1 173 ? 12.587 5.279 -1.799 1.00 92.06 173 GLN A CA 1
ATOM 1370 C C . GLN A 1 173 ? 12.293 5.928 -0.459 1.00 92.06 173 GLN A C 1
ATOM 1372 O O . GLN A 1 173 ? 12.600 5.365 0.588 1.00 92.06 173 GLN A O 1
ATOM 1377 N N . PHE A 1 174 ? 11.645 7.080 -0.499 1.00 94.31 174 PHE A N 1
ATOM 1378 C CA . PHE A 1 174 ? 11.122 7.743 0.685 1.00 94.31 174 PHE A CA 1
ATOM 1379 C C . PHE A 1 174 ? 9.663 8.102 0.453 1.00 94.31 174 PHE A C 1
ATOM 1381 O O . PHE A 1 174 ? 9.271 8.423 -0.668 1.00 94.31 174 PHE A O 1
ATOM 1388 N N . GLY A 1 175 ? 8.860 8.095 1.505 1.00 94.94 175 GLY A N 1
ATOM 1389 C CA . GLY A 1 175 ? 7.492 8.561 1.414 1.00 94.94 175 GLY A CA 1
ATOM 1390 C C . GLY A 1 175 ? 6.924 8.990 2.750 1.00 94.94 175 GLY A C 1
ATOM 1391 O O . GLY A 1 175 ? 7.435 8.650 3.818 1.00 94.94 175 GLY A O 1
ATOM 1392 N N . PHE A 1 176 ? 5.833 9.734 2.664 1.00 95.94 176 PHE A N 1
ATOM 1393 C CA . PHE A 1 176 ? 4.986 10.090 3.783 1.00 95.94 176 PHE A CA 1
ATOM 1394 C C . PHE A 1 176 ? 3.523 9.822 3.429 1.00 95.94 176 PHE A C 1
ATOM 1396 O O . PHE A 1 176 ? 3.133 9.809 2.256 1.00 95.94 176 PHE A O 1
ATOM 1403 N N . LEU A 1 177 ? 2.710 9.604 4.454 1.00 93.75 177 LEU A N 1
ATOM 1404 C CA . LEU A 1 177 ? 1.271 9.440 4.337 1.00 93.75 177 LEU A CA 1
ATOM 1405 C C . LEU A 1 177 ? 0.606 10.056 5.560 1.00 93.75 177 LEU A C 1
ATOM 1407 O O . LEU A 1 177 ? 0.804 9.589 6.676 1.00 93.75 177 LEU A O 1
ATOM 1411 N N . TYR A 1 178 ? -0.177 11.100 5.348 1.00 92.50 178 TYR A N 1
ATOM 1412 C CA . TYR A 1 178 ? -0.981 11.729 6.377 1.00 92.50 178 TYR A CA 1
ATOM 1413 C C . TYR A 1 178 ? -2.427 11.256 6.258 1.00 92.50 178 TYR A C 1
ATOM 1415 O O . TYR A 1 178 ? -3.067 11.445 5.224 1.00 92.50 178 TYR A O 1
ATOM 1423 N N . VAL A 1 179 ? -2.928 10.624 7.311 1.00 88.44 179 VAL A N 1
ATOM 1424 C CA . VAL A 1 179 ? -4.285 10.089 7.396 1.00 88.44 179 VAL A CA 1
ATOM 1425 C C . VAL A 1 179 ? -5.071 10.945 8.374 1.00 88.44 179 VAL A C 1
ATOM 1427 O O . VAL A 1 179 ? -4.655 11.083 9.526 1.00 88.44 179 VAL A O 1
ATOM 1430 N N . PHE A 1 180 ? -6.191 11.516 7.927 1.00 87.69 180 PHE A N 1
ATOM 1431 C CA . PHE A 1 180 ? -7.038 12.354 8.774 1.00 87.69 180 PHE A CA 1
ATOM 1432 C C . PHE A 1 180 ? -8.544 12.157 8.555 1.00 87.69 180 PHE A C 1
ATOM 1434 O O . PHE A 1 180 ? -9.002 11.779 7.474 1.00 87.69 180 PHE A O 1
ATOM 1441 N N . GLY A 1 181 ? -9.335 12.441 9.594 1.00 79.06 181 GLY A N 1
ATOM 1442 C CA . GLY A 1 181 ? -10.806 12.346 9.582 1.00 79.06 181 GLY A CA 1
ATOM 1443 C C . GLY A 1 181 ? -11.361 11.132 10.342 1.00 79.06 181 GLY A C 1
ATOM 1444 O O . GLY A 1 181 ? -10.638 10.460 11.055 1.00 79.06 181 GLY A O 1
ATOM 1445 N N . GLY A 1 182 ? -12.667 10.855 10.252 1.00 67.81 182 GLY A N 1
ATOM 1446 C CA . GLY A 1 182 ? -13.224 9.575 10.730 1.00 67.81 182 GLY A CA 1
ATOM 1447 C C . GLY A 1 182 ? -13.753 9.478 12.174 1.00 67.81 182 GLY A C 1
ATOM 1448 O O . GLY A 1 182 ? -13.870 8.366 12.675 1.00 67.81 182 GLY A O 1
ATOM 1449 N N . LYS A 1 183 ? -14.177 10.575 12.833 1.00 54.25 183 LYS A N 1
ATOM 1450 C CA . LYS A 1 183 ? -14.821 10.517 14.182 1.00 54.25 183 LYS A CA 1
ATOM 1451 C C . LYS A 1 183 ? -16.091 9.647 14.210 1.00 54.25 183 LYS A C 1
ATOM 1453 O O . LYS A 1 183 ? -16.461 9.151 15.264 1.00 54.25 183 LYS A O 1
ATOM 1458 N N . SER A 1 184 ? -16.768 9.505 13.065 1.00 49.72 184 SER A N 1
ATOM 1459 C CA . SER A 1 184 ? -18.110 8.909 12.947 1.00 49.72 184 SER A CA 1
ATOM 1460 C C . SER A 1 184 ? -18.239 7.956 11.741 1.00 49.72 184 SER A C 1
ATOM 1462 O O . SER A 1 184 ? -19.225 7.946 11.006 1.00 49.72 184 SER A O 1
ATOM 1464 N N . GLY A 1 185 ? -17.186 7.165 11.495 1.00 51.03 185 GLY A N 1
ATOM 1465 C CA . GLY A 1 185 ? -17.301 5.890 10.771 1.00 51.03 185 GLY A CA 1
ATOM 1466 C C . GLY A 1 185 ? -17.542 5.910 9.255 1.00 51.03 185 GLY A C 1
ATOM 1467 O O . GLY A 1 185 ? -17.951 4.886 8.725 1.00 51.03 185 GLY A O 1
ATOM 1468 N N . THR A 1 186 ? -17.324 7.014 8.532 1.00 62.19 186 THR A N 1
ATOM 1469 C CA . THR A 1 186 ? -17.751 7.075 7.110 1.00 62.19 186 THR A CA 1
ATOM 1470 C C . THR A 1 186 ? -16.784 7.732 6.126 1.00 62.19 186 THR A C 1
ATOM 1472 O O . THR A 1 186 ? -16.907 7.532 4.915 1.00 62.19 186 THR A O 1
ATOM 1475 N N . SER A 1 187 ? -15.798 8.513 6.578 1.00 74.44 187 SER A N 1
ATOM 1476 C CA . SER A 1 187 ? -14.826 9.120 5.660 1.00 74.44 187 SER A CA 1
ATOM 1477 C C . SER A 1 187 ? -13.453 9.329 6.279 1.00 74.44 187 SER A C 1
ATOM 1479 O O . SER A 1 187 ? -13.318 10.032 7.280 1.00 74.44 187 SER A O 1
ATOM 1481 N N . VAL A 1 188 ? -12.444 8.752 5.629 1.00 84.38 188 VAL A N 1
ATOM 1482 C CA . VAL A 1 188 ? -11.022 8.922 5.943 1.00 84.38 188 VAL A CA 1
ATOM 1483 C C . VAL A 1 188 ? -10.354 9.545 4.726 1.00 84.38 188 VAL A C 1
ATOM 1485 O O . VAL A 1 188 ? -10.566 9.084 3.603 1.00 84.38 188 VAL A O 1
ATOM 1488 N N . TRP A 1 189 ? -9.584 10.603 4.945 1.00 89.62 189 TRP A N 1
ATOM 1489 C CA . TRP A 1 189 ? -8.744 11.222 3.932 1.00 89.62 189 TRP A CA 1
ATOM 1490 C C . TRP A 1 189 ? -7.309 10.749 4.092 1.00 89.62 189 TRP A C 1
ATOM 1492 O O . TRP A 1 189 ? -6.804 10.620 5.206 1.00 89.62 189 TRP A O 1
ATOM 1502 N N . GLU A 1 190 ? -6.646 10.529 2.965 1.00 90.88 190 GLU A N 1
ATOM 1503 C CA . GLU A 1 190 ? -5.240 10.159 2.916 1.00 90.88 190 GLU A CA 1
ATOM 1504 C C . GLU A 1 190 ? -4.514 11.100 1.958 1.00 90.88 190 GLU A C 1
ATOM 1506 O O . GLU A 1 190 ? -4.833 11.162 0.770 1.00 90.88 190 GLU A O 1
ATOM 1511 N N . LEU A 1 191 ? -3.529 11.827 2.475 1.00 94.19 191 LEU A N 1
ATOM 1512 C CA . LEU A 1 191 ? -2.613 12.657 1.703 1.00 94.19 191 LEU A CA 1
ATOM 1513 C C . LEU A 1 191 ? -1.240 12.004 1.726 1.00 94.19 191 LEU A C 1
ATOM 1515 O O . LEU A 1 191 ? -0.573 11.975 2.757 1.00 94.19 191 LEU A O 1
ATOM 1519 N N . GLY A 1 192 ? -0.819 11.455 0.597 1.00 94.44 192 GLY A N 1
ATOM 1520 C CA . GLY A 1 192 ? 0.478 10.802 0.474 1.00 94.44 192 GLY A CA 1
ATOM 1521 C C . GLY A 1 192 ? 1.396 11.552 -0.471 1.00 94.44 192 GLY A C 1
ATOM 1522 O O . GLY A 1 192 ? 0.945 12.171 -1.431 1.00 94.44 192 GLY A O 1
ATOM 1523 N N . GLY A 1 193 ? 2.693 11.424 -0.257 1.00 94.62 193 GLY A N 1
ATOM 1524 C CA . GLY A 1 193 ? 3.692 11.871 -1.211 1.00 94.62 193 GLY A CA 1
ATOM 1525 C C . GLY A 1 193 ? 5.005 11.148 -0.993 1.00 94.62 193 GLY A C 1
ATOM 1526 O O . GLY A 1 193 ? 5.198 10.480 0.023 1.00 94.62 193 GLY A O 1
ATOM 1527 N N . GLY A 1 194 ? 5.912 11.254 -1.952 1.00 93.31 194 GLY A N 1
ATOM 1528 C CA . GLY A 1 194 ? 7.194 10.584 -1.819 1.00 93.31 194 GLY A CA 1
ATOM 1529 C C . GLY A 1 194 ? 8.123 10.741 -3.004 1.00 93.31 194 GLY A C 1
ATOM 1530 O O . GLY A 1 194 ? 7.785 11.333 -4.029 1.00 93.31 194 GLY A O 1
ATOM 1531 N N . LEU A 1 195 ? 9.305 10.167 -2.820 1.00 91.69 195 LEU A N 1
ATOM 1532 C CA . LEU A 1 195 ? 10.401 10.069 -3.767 1.00 91.69 195 LEU A CA 1
ATOM 1533 C C . LEU A 1 195 ? 10.544 8.589 -4.158 1.00 91.69 195 LEU A C 1
ATOM 1535 O O . LEU A 1 195 ? 11.135 7.816 -3.398 1.00 91.69 195 LEU A O 1
ATOM 1539 N N . PRO A 1 196 ? 10.029 8.168 -5.330 1.0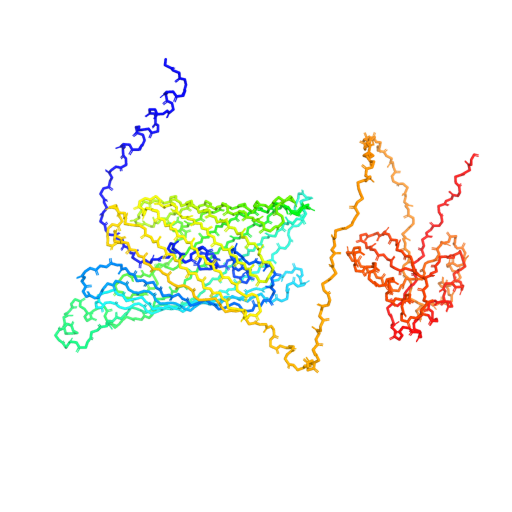0 85.75 196 PRO A N 1
ATOM 1540 C CA . PRO A 1 196 ? 10.094 6.774 -5.780 1.00 85.75 196 PRO A CA 1
ATOM 1541 C C . PRO A 1 196 ? 11.515 6.291 -6.077 1.00 85.75 196 PRO A C 1
ATOM 1543 O O . PRO A 1 196 ? 11.741 5.094 -6.237 1.00 85.75 196 PRO A O 1
ATOM 1546 N N . LYS A 1 197 ? 12.469 7.218 -6.236 1.00 84.81 197 LYS A N 1
ATOM 1547 C CA . LYS A 1 197 ? 13.878 6.912 -6.476 1.00 84.81 197 LYS A CA 1
ATOM 1548 C C . LYS A 1 197 ? 14.763 7.962 -5.811 1.00 84.81 197 LYS A C 1
ATOM 1550 O O . LYS A 1 197 ? 14.752 9.115 -6.220 1.00 84.81 197 LYS A O 1
ATOM 1555 N N . LEU A 1 198 ? 15.546 7.548 -4.820 1.00 86.50 198 LEU A N 1
ATOM 1556 C CA . LEU A 1 198 ? 16.496 8.403 -4.105 1.00 86.50 198 LEU A CA 1
ATOM 1557 C C . LEU A 1 198 ? 17.850 8.487 -4.815 1.00 86.50 198 LEU A C 1
ATOM 1559 O O . LEU A 1 198 ? 18.450 9.558 -4.847 1.00 86.50 198 LEU A O 1
ATOM 1563 N N . PHE A 1 199 ? 18.319 7.385 -5.409 1.00 85.00 199 PHE A N 1
ATOM 1564 C CA . PHE A 1 199 ? 19.666 7.286 -5.980 1.00 85.00 199 PHE A CA 1
ATOM 1565 C C . PHE A 1 199 ? 19.685 7.476 -7.492 1.00 85.00 199 PHE A C 1
ATOM 1567 O O . PHE A 1 199 ? 18.971 6.785 -8.227 1.00 85.00 199 PHE A O 1
ATOM 1574 N N . LYS A 1 200 ? 20.555 8.364 -7.975 1.00 82.50 200 LYS A N 1
ATOM 1575 C CA . LYS A 1 200 ? 20.867 8.521 -9.395 1.00 82.50 200 LYS A CA 1
ATOM 1576 C C . LYS A 1 200 ? 21.996 7.582 -9.781 1.00 82.50 200 LYS A C 1
ATOM 1578 O O . LYS A 1 200 ? 23.166 7.900 -9.615 1.00 82.50 200 LYS A O 1
ATOM 1583 N N . SER A 1 201 ? 21.632 6.411 -10.294 1.00 72.44 201 SER A N 1
ATOM 1584 C CA . SER A 1 201 ? 22.599 5.469 -10.858 1.00 72.44 201 SER A CA 1
ATOM 1585 C C . SER A 1 201 ? 23.016 5.904 -12.261 1.00 72.44 201 SER A C 1
ATOM 1587 O O . SER A 1 201 ? 22.166 6.254 -13.088 1.00 72.44 201 SER A O 1
ATOM 1589 N N . SER A 1 202 ? 24.312 5.827 -12.534 1.00 70.38 202 SER A N 1
ATOM 1590 C CA . SER A 1 202 ? 24.868 5.931 -13.875 1.00 70.38 202 SER A CA 1
ATOM 1591 C C . SER A 1 202 ? 24.252 4.893 -14.809 1.00 70.38 202 SER A C 1
ATOM 1593 O O . SER A 1 202 ? 24.032 3.742 -14.429 1.00 70.38 202 SER A O 1
ATOM 1595 N N . ARG A 1 203 ? 24.023 5.280 -16.068 1.00 66.31 203 ARG A N 1
ATOM 1596 C CA . ARG A 1 203 ? 23.611 4.337 -17.121 1.00 66.31 203 ARG A CA 1
ATOM 1597 C C . ARG A 1 203 ? 24.769 3.441 -17.577 1.00 66.31 203 ARG A C 1
ATOM 1599 O O . ARG A 1 203 ? 24.523 2.377 -18.146 1.00 66.31 203 ARG A O 1
ATOM 1606 N N . LEU A 1 204 ? 26.016 3.865 -17.360 1.00 66.88 204 LEU A N 1
ATOM 1607 C CA . LEU A 1 204 ? 27.208 3.235 -17.935 1.00 66.88 204 LEU A CA 1
ATOM 1608 C C . LEU A 1 204 ? 27.845 2.184 -17.033 1.00 66.88 204 LEU A C 1
ATOM 1610 O O . LEU A 1 204 ? 28.302 1.187 -17.560 1.00 66.88 204 LEU A O 1
ATOM 1614 N N . ASP A 1 205 ? 27.802 2.347 -15.720 1.00 67.81 205 ASP A N 1
ATOM 1615 C CA . ASP A 1 205 ? 28.559 1.522 -14.765 1.00 67.81 205 ASP A CA 1
ATOM 1616 C C . ASP A 1 205 ? 27.776 1.243 -13.472 1.00 67.81 205 ASP A C 1
ATOM 1618 O O . ASP A 1 205 ? 28.310 0.658 -12.538 1.00 67.81 205 ASP A O 1
ATOM 1622 N N . ASN A 1 206 ? 26.495 1.633 -13.408 1.00 68.44 206 ASN A N 1
ATOM 1623 C CA . ASN A 1 206 ? 25.609 1.431 -12.255 1.00 68.44 206 ASN A CA 1
ATOM 1624 C C . ASN A 1 206 ? 26.077 2.086 -10.937 1.00 68.44 206 ASN A C 1
ATOM 1626 O O . ASN A 1 206 ? 25.390 1.955 -9.921 1.00 68.44 206 ASN A O 1
ATOM 1630 N N . THR A 1 207 ? 27.169 2.856 -10.957 1.00 74.38 207 THR A N 1
ATOM 1631 C CA . THR A 1 207 ? 27.652 3.636 -9.815 1.00 74.38 207 THR A CA 1
ATOM 1632 C C . THR A 1 207 ? 26.658 4.733 -9.444 1.00 74.38 207 THR A C 1
ATOM 1634 O O . THR A 1 207 ? 25.907 5.249 -10.281 1.00 74.38 207 THR A O 1
ATOM 1637 N N . VAL A 1 208 ? 26.609 5.082 -8.158 1.00 77.19 208 VAL A N 1
ATOM 1638 C CA . VAL A 1 208 ? 25.777 6.189 -7.681 1.00 77.19 208 VAL A CA 1
ATOM 1639 C C . VAL A 1 208 ? 26.462 7.497 -8.059 1.00 77.19 208 VAL A C 1
ATOM 1641 O O . VAL A 1 208 ? 27.484 7.853 -7.488 1.00 77.19 208 VAL A O 1
ATOM 1644 N N . GLN A 1 209 ? 25.882 8.220 -9.013 1.00 78.25 209 GLN A N 1
ATOM 1645 C CA . GLN A 1 209 ? 26.362 9.533 -9.457 1.00 78.25 209 GLN A CA 1
ATOM 1646 C C . GLN A 1 209 ? 25.812 10.682 -8.603 1.00 78.25 209 GLN A C 1
ATOM 1648 O O . GLN A 1 209 ? 26.238 11.823 -8.751 1.00 78.25 209 GLN A O 1
ATOM 1653 N N . GLY A 1 210 ? 24.833 10.405 -7.740 1.00 77.81 210 GLY A N 1
ATOM 1654 C CA . GLY A 1 210 ? 24.246 11.386 -6.836 1.00 77.81 210 GLY A CA 1
ATOM 1655 C C . GLY A 1 210 ? 22.865 10.975 -6.335 1.00 77.81 210 GLY A C 1
ATOM 1656 O O . GLY A 1 210 ? 22.446 9.822 -6.464 1.00 77.81 210 GLY A O 1
ATOM 1657 N N . PHE A 1 211 ? 22.140 11.947 -5.791 1.00 75.00 211 PHE A N 1
ATOM 1658 C CA . PHE A 1 211 ? 20.744 11.802 -5.376 1.00 75.00 211 PHE A CA 1
ATOM 1659 C C . PHE A 1 211 ? 19.796 12.394 -6.437 1.00 75.00 211 PHE A C 1
ATOM 1661 O O . PHE A 1 211 ? 20.232 13.147 -7.307 1.00 75.00 211 PHE A O 1
ATOM 1668 N N . TYR A 1 212 ? 18.506 12.041 -6.394 1.00 69.31 212 TYR A N 1
ATOM 1669 C CA . TYR A 1 212 ? 17.455 12.449 -7.353 1.00 69.31 212 TYR A CA 1
ATOM 1670 C C . TYR A 1 212 ? 16.503 13.552 -6.823 1.00 69.31 212 TYR A C 1
ATOM 1672 O O . TYR A 1 212 ? 15.318 13.517 -7.154 1.00 69.31 212 TYR A O 1
ATOM 1680 N N . PRO A 1 213 ? 16.899 14.516 -5.966 1.00 56.75 213 PRO A N 1
ATOM 1681 C CA . PRO A 1 213 ? 16.036 14.940 -4.865 1.00 56.75 213 PRO A CA 1
ATOM 1682 C C . PRO A 1 213 ? 14.745 15.673 -5.270 1.00 56.75 213 PRO A C 1
ATOM 1684 O O . PRO A 1 213 ? 13.888 15.839 -4.414 1.00 56.75 213 PRO A O 1
ATOM 1687 N N . LEU A 1 214 ? 14.566 16.112 -6.526 1.00 64.12 214 LEU A N 1
ATOM 1688 C CA . LEU A 1 214 ? 13.410 16.932 -6.926 1.00 64.12 214 LEU A CA 1
ATOM 1689 C C . LEU A 1 214 ? 12.783 16.605 -8.289 1.00 64.12 214 LEU A C 1
ATOM 1691 O O . LEU A 1 214 ? 11.718 17.137 -8.593 1.00 64.12 214 LEU A O 1
ATOM 1695 N N . SER A 1 215 ? 13.391 15.758 -9.123 1.00 71.12 215 SER A N 1
ATOM 1696 C CA . SER A 1 215 ? 12.873 15.522 -10.481 1.00 71.12 215 SER A CA 1
ATOM 1697 C C . SER A 1 215 ? 11.958 14.299 -10.594 1.00 71.12 215 SER A C 1
ATOM 1699 O O . SER A 1 215 ? 11.266 14.135 -11.595 1.00 71.12 215 SER A O 1
ATOM 1701 N N . ASN A 1 216 ? 11.909 13.454 -9.559 1.00 82.56 216 ASN A N 1
ATOM 1702 C CA . ASN A 1 216 ? 11.030 12.289 -9.491 1.00 82.56 216 ASN A CA 1
ATOM 1703 C C . ASN A 1 216 ? 10.328 12.237 -8.130 1.00 82.56 216 ASN A C 1
ATOM 1705 O O . ASN A 1 216 ? 10.855 11.681 -7.164 1.00 82.56 216 ASN A O 1
ATOM 1709 N N . TRP A 1 217 ? 9.143 12.835 -8.063 1.00 89.75 217 TRP A N 1
ATOM 1710 C CA . TRP A 1 217 ? 8.283 12.821 -6.886 1.00 89.75 217 TRP A CA 1
ATOM 1711 C C . TRP A 1 217 ? 6.835 12.551 -7.280 1.00 89.75 217 TRP A C 1
ATOM 1713 O O . TRP A 1 217 ? 6.440 12.683 -8.440 1.00 89.75 217 TRP A O 1
ATOM 1723 N N . PHE A 1 218 ? 6.022 12.179 -6.298 1.00 91.75 218 PHE A N 1
ATOM 1724 C CA . PHE A 1 218 ? 4.578 12.133 -6.469 1.00 91.75 218 PHE A CA 1
ATOM 1725 C C . PHE A 1 218 ? 3.846 12.735 -5.281 1.00 91.75 218 PHE A C 1
ATOM 1727 O O . PHE A 1 218 ? 4.341 12.735 -4.154 1.00 91.75 218 PHE A O 1
ATOM 1734 N N . LEU A 1 219 ? 2.639 13.210 -5.562 1.00 96.00 219 LEU A N 1
ATOM 1735 C CA . LEU A 1 219 ? 1.634 13.571 -4.578 1.00 96.00 219 LEU A CA 1
ATOM 1736 C C . LEU A 1 219 ? 0.366 12.789 -4.870 1.00 96.00 219 LEU A C 1
ATOM 1738 O O . LEU A 1 219 ? 0.042 12.502 -6.021 1.00 96.00 219 LEU A O 1
ATOM 1742 N N . SER A 1 220 ? -0.346 12.440 -3.815 1.00 94.44 220 SER A N 1
ATOM 1743 C CA . SER A 1 220 ? -1.552 11.636 -3.871 1.00 94.44 220 SER A CA 1
ATOM 1744 C C . SER A 1 220 ? -2.564 12.135 -2.858 1.00 94.44 220 SER A C 1
ATOM 1746 O O . SER A 1 220 ? -2.209 12.502 -1.738 1.00 94.44 220 SER A O 1
ATOM 1748 N N . ILE A 1 221 ? -3.827 12.111 -3.255 1.00 95.06 221 ILE A N 1
ATOM 1749 C CA . ILE A 1 221 ? -4.958 12.346 -2.370 1.00 95.06 221 ILE A CA 1
ATOM 1750 C C . ILE A 1 221 ? -5.974 11.240 -2.593 1.00 95.06 221 ILE A C 1
ATOM 1752 O O . ILE A 1 221 ? -6.339 10.942 -3.730 1.00 95.06 221 ILE A O 1
ATOM 1756 N N . SER A 1 222 ? -6.432 10.625 -1.513 1.00 91.88 222 SER A N 1
ATOM 1757 C CA . SER A 1 222 ? -7.522 9.667 -1.564 1.00 91.88 222 SER A CA 1
ATOM 1758 C C . SER A 1 222 ? -8.538 9.933 -0.471 1.00 91.88 222 SER A C 1
ATOM 1760 O O . SER A 1 222 ? -8.242 10.557 0.552 1.00 91.88 222 SER A O 1
ATOM 1762 N N . ARG A 1 223 ? -9.760 9.468 -0.713 1.00 90.19 223 ARG A N 1
ATOM 1763 C CA . ARG A 1 223 ? -10.839 9.522 0.264 1.00 90.19 223 ARG A CA 1
ATOM 1764 C C . ARG A 1 223 ? -11.549 8.187 0.283 1.00 90.19 223 ARG A C 1
ATOM 1766 O O . ARG A 1 223 ? -12.059 7.760 -0.744 1.00 90.19 223 ARG A O 1
ATOM 1773 N N . GLN A 1 224 ? -11.649 7.565 1.446 1.00 87.75 224 GLN A N 1
ATOM 1774 C CA . GLN A 1 224 ? -12.583 6.468 1.649 1.00 87.75 224 GLN A CA 1
ATOM 1775 C C . GLN A 1 224 ? -13.980 7.045 1.871 1.00 87.75 224 GLN A C 1
ATOM 1777 O O . GLN A 1 224 ? -14.167 7.917 2.715 1.00 87.75 224 GLN A O 1
ATOM 1782 N N . ILE A 1 225 ? -14.954 6.573 1.103 1.00 87.12 225 ILE A N 1
ATOM 1783 C CA . ILE A 1 225 ? -16.360 6.952 1.197 1.00 87.12 225 ILE A CA 1
ATOM 1784 C C . ILE A 1 225 ? -17.134 5.686 1.541 1.00 87.12 225 ILE A C 1
ATOM 1786 O O . ILE A 1 225 ? -17.278 4.792 0.711 1.00 87.12 225 ILE A O 1
ATOM 1790 N N . GLN A 1 226 ? -17.627 5.620 2.769 1.00 83.00 226 GLN A N 1
ATOM 1791 C CA . GLN A 1 226 ? -18.505 4.564 3.255 1.00 83.00 226 GLN A CA 1
ATOM 1792 C C . GLN A 1 226 ? -19.742 5.243 3.828 1.00 83.00 226 GLN A C 1
ATOM 1794 O O . GLN A 1 226 ? -19.612 6.216 4.559 1.00 83.00 226 GLN A O 1
ATOM 1799 N N . THR A 1 227 ? -20.945 4.790 3.489 1.00 71.75 227 THR A N 1
ATOM 1800 C CA . THR A 1 227 ? -22.166 5.358 4.083 1.00 71.75 227 THR A CA 1
ATOM 1801 C C . THR A 1 227 ? -22.714 4.384 5.112 1.00 71.75 227 THR A C 1
ATOM 1803 O O . THR A 1 227 ? -22.660 3.176 4.899 1.00 71.75 227 THR A O 1
ATOM 1806 N N . GLN A 1 228 ? -23.270 4.886 6.218 1.00 69.00 228 GLN A N 1
ATOM 1807 C CA . GLN A 1 228 ? -23.868 4.027 7.252 1.00 69.00 228 GLN A CA 1
ATOM 1808 C C . GLN A 1 228 ? -25.015 3.162 6.703 1.00 69.00 228 GLN A C 1
ATOM 1810 O O . GLN A 1 228 ? -25.234 2.062 7.194 1.00 69.00 228 GLN A O 1
ATOM 1815 N N . LYS A 1 229 ? -25.708 3.629 5.654 1.00 67.31 229 LYS A N 1
ATOM 1816 C CA . LYS A 1 229 ? -26.775 2.886 4.962 1.00 67.31 229 LYS A CA 1
ATOM 1817 C C . LYS A 1 229 ? -26.249 1.758 4.066 1.00 67.31 229 LYS A C 1
ATOM 1819 O O . LYS A 1 229 ? -26.977 0.818 3.781 1.00 67.31 229 LYS A O 1
ATOM 1824 N N . LEU A 1 230 ? -24.995 1.841 3.625 1.00 64.94 230 LEU A N 1
ATOM 1825 C CA . LEU A 1 230 ? -24.343 0.846 2.776 1.00 64.94 230 LEU A CA 1
ATOM 1826 C C . LEU A 1 230 ? -23.150 0.244 3.523 1.00 64.94 230 LEU A C 1
ATOM 1828 O O . LEU A 1 230 ? -22.021 0.333 3.053 1.00 64.94 230 LEU A O 1
ATOM 1832 N N . GLN A 1 231 ? -23.378 -0.357 4.695 1.00 69.31 231 GLN A N 1
ATOM 1833 C CA . GLN A 1 231 ? -22.295 -0.881 5.549 1.00 69.31 231 GLN A CA 1
ATOM 1834 C C . GLN A 1 231 ? -21.364 -1.857 4.812 1.00 69.31 231 GLN A C 1
ATOM 1836 O O . GLN A 1 231 ? -20.164 -1.890 5.080 1.00 69.31 231 GLN A O 1
ATOM 1841 N N . ASN A 1 232 ? -21.910 -2.577 3.830 1.00 83.12 232 ASN A N 1
ATOM 1842 C CA . ASN A 1 232 ? -21.191 -3.551 3.018 1.00 83.12 232 ASN A CA 1
ATOM 1843 C C . ASN A 1 232 ? -20.460 -2.948 1.817 1.00 83.12 232 ASN A C 1
ATOM 1845 O O . ASN A 1 232 ? -19.721 -3.672 1.161 1.00 83.12 232 ASN A O 1
ATOM 1849 N N . TRP A 1 233 ? -20.654 -1.665 1.509 1.00 85.56 233 TRP A N 1
ATOM 1850 C CA . TRP A 1 233 ? -20.022 -1.015 0.368 1.00 85.56 233 TRP A CA 1
ATOM 1851 C C . TRP A 1 233 ? -19.149 0.152 0.798 1.00 85.56 233 TRP A C 1
ATOM 1853 O O . TRP A 1 233 ? -19.537 0.987 1.614 1.00 85.56 233 TRP A O 1
ATOM 1863 N N . TYR A 1 234 ? -17.991 0.277 0.164 1.00 86.81 234 TYR A N 1
ATOM 1864 C CA . TYR A 1 234 ? -17.250 1.528 0.209 1.00 86.81 234 TYR A CA 1
ATOM 1865 C C . TYR A 1 234 ? -16.513 1.786 -1.096 1.00 86.81 234 TYR A C 1
ATOM 1867 O O . TYR A 1 234 ? -16.146 0.871 -1.836 1.00 86.81 234 TYR A O 1
ATOM 1875 N N . MET A 1 235 ? -16.288 3.064 -1.365 1.00 89.56 235 MET A N 1
ATOM 1876 C CA . MET A 1 235 ? -15.562 3.543 -2.529 1.00 89.56 235 MET A CA 1
ATOM 1877 C C . MET A 1 235 ? -14.297 4.269 -2.085 1.00 89.56 235 MET A C 1
ATOM 1879 O O . MET A 1 235 ? -14.310 4.969 -1.073 1.00 89.56 235 MET A O 1
ATOM 1883 N N . LYS A 1 236 ? -13.213 4.146 -2.849 1.00 88.81 236 LYS A N 1
ATOM 1884 C CA . LYS A 1 236 ? -11.968 4.878 -2.596 1.00 88.81 236 LYS A CA 1
ATOM 1885 C C . LYS A 1 236 ? -11.445 5.540 -3.874 1.00 88.81 236 LYS A C 1
ATOM 1887 O O . LYS A 1 236 ? -10.628 4.941 -4.573 1.00 88.81 236 LYS A O 1
ATOM 1892 N N . PRO A 1 237 ? -11.923 6.749 -4.227 1.00 91.88 237 PRO A N 1
ATOM 1893 C CA . PRO A 1 237 ? -11.248 7.585 -5.212 1.00 91.88 237 PRO A CA 1
ATOM 1894 C C . PRO A 1 237 ? -9.840 7.962 -4.736 1.00 91.88 237 PRO A C 1
ATOM 1896 O O . PRO A 1 237 ? -9.640 8.324 -3.575 1.00 91.88 237 PRO A O 1
ATOM 1899 N N . LEU A 1 238 ? -8.882 7.911 -5.654 1.00 91.38 238 LEU A N 1
ATOM 1900 C CA . LEU A 1 238 ? -7.477 8.244 -5.460 1.00 91.38 238 LEU A CA 1
ATOM 1901 C C . LEU A 1 238 ? -6.985 9.014 -6.687 1.00 91.38 238 LEU A C 1
ATOM 1903 O O . LEU A 1 238 ? -7.129 8.557 -7.815 1.00 91.38 238 LEU A O 1
ATOM 1907 N N . VAL A 1 239 ? -6.382 10.175 -6.467 1.00 94.75 239 VAL A N 1
ATOM 1908 C CA . VAL A 1 239 ? -5.741 10.980 -7.509 1.00 94.75 239 VAL A CA 1
ATOM 1909 C C . VAL A 1 239 ? -4.259 11.056 -7.202 1.00 94.75 239 VAL A C 1
ATOM 1911 O O . VAL A 1 239 ? -3.882 11.275 -6.052 1.00 94.75 239 VAL A O 1
ATOM 1914 N N . ILE A 1 240 ? -3.420 10.871 -8.217 1.00 92.44 240 ILE A N 1
ATOM 1915 C CA . ILE A 1 240 ? -1.968 10.895 -8.091 1.00 92.44 240 ILE A CA 1
ATOM 1916 C C . ILE A 1 240 ? -1.387 11.791 -9.179 1.00 92.44 240 ILE A C 1
ATOM 1918 O O . ILE A 1 240 ? -1.660 11.605 -10.361 1.00 92.44 240 ILE A O 1
ATOM 1922 N N . PHE A 1 241 ? -0.541 12.732 -8.784 1.00 93.88 241 PHE A N 1
ATOM 1923 C CA . PHE A 1 241 ? 0.276 13.523 -9.690 1.00 93.88 241 PHE A CA 1
ATOM 1924 C C . PHE A 1 241 ? 1.734 13.096 -9.540 1.00 93.88 241 PHE A C 1
ATOM 1926 O O . PHE A 1 241 ? 2.244 13.056 -8.421 1.00 93.88 241 PHE A O 1
ATOM 1933 N N . ARG A 1 242 ? 2.398 12.747 -10.646 1.00 89.50 242 ARG A N 1
ATOM 1934 C CA . ARG A 1 242 ? 3.790 12.266 -10.647 1.00 89.50 242 ARG A CA 1
ATOM 1935 C C . ARG A 1 242 ? 4.649 13.072 -11.604 1.00 89.50 242 ARG A C 1
ATOM 1937 O O . ARG A 1 242 ? 4.221 13.363 -12.721 1.00 89.50 242 ARG A O 1
ATOM 1944 N N . THR A 1 243 ? 5.873 13.363 -11.191 1.00 88.62 243 THR A N 1
ATOM 1945 C CA . THR A 1 243 ? 6.911 13.984 -12.017 1.00 88.62 243 THR A CA 1
ATOM 1946 C C . THR A 1 243 ? 7.991 12.966 -12.365 1.00 88.62 243 THR A C 1
ATOM 1948 O O . THR A 1 243 ? 8.148 11.943 -11.697 1.00 88.62 243 THR A O 1
ATOM 1951 N N . PHE A 1 244 ? 8.720 13.221 -13.448 1.00 82.50 244 PHE A N 1
ATOM 1952 C CA . PHE A 1 244 ? 9.803 12.361 -13.906 1.00 82.50 244 PHE A CA 1
ATOM 1953 C C . PHE A 1 244 ? 10.965 13.213 -14.406 1.00 82.50 244 PHE A C 1
ATOM 1955 O O . PHE A 1 244 ? 10.755 14.240 -15.042 1.00 82.50 244 PHE A O 1
ATOM 1962 N N . ASP A 1 245 ? 12.186 12.714 -14.228 1.00 74.25 245 ASP A N 1
ATOM 1963 C CA . ASP A 1 245 ? 13.410 13.432 -14.605 1.00 74.25 245 ASP A CA 1
ATOM 1964 C C . ASP A 1 245 ? 13.502 13.767 -16.100 1.00 74.25 245 ASP A C 1
ATOM 1966 O O . ASP A 1 245 ? 14.034 14.797 -16.482 1.00 74.25 245 ASP A O 1
ATOM 1970 N N . ASN A 1 246 ? 12.972 12.894 -16.961 1.00 73.50 246 ASN A N 1
ATOM 1971 C CA . ASN A 1 246 ? 13.084 13.026 -18.417 1.00 73.50 246 ASN A CA 1
ATOM 1972 C C . ASN A 1 246 ? 11.767 12.687 -19.132 1.00 73.50 246 ASN A C 1
ATOM 1974 O O . ASN A 1 246 ? 11.779 12.153 -20.240 1.00 73.50 246 ASN A O 1
ATOM 1978 N N . LYS A 1 247 ? 10.619 12.889 -18.473 1.00 73.12 247 LYS A N 1
ATOM 1979 C CA . LYS A 1 247 ? 9.300 12.657 -19.082 1.00 73.12 247 LYS A CA 1
ATOM 1980 C C . LYS A 1 247 ? 8.312 13.719 -18.639 1.00 73.12 247 LYS A C 1
ATOM 1982 O O . LYS A 1 247 ? 8.478 14.340 -17.595 1.00 73.12 247 LYS A O 1
ATOM 1987 N N . GLN A 1 248 ? 7.240 13.849 -19.411 1.00 83.31 248 GLN A N 1
ATOM 1988 C CA . GLN A 1 248 ? 6.090 14.640 -19.010 1.00 83.31 248 GLN A CA 1
ATOM 1989 C C . GLN A 1 248 ? 5.509 14.111 -17.693 1.00 83.31 248 GLN A C 1
ATOM 1991 O O . GLN A 1 248 ? 5.382 12.898 -17.504 1.00 83.31 248 GLN A O 1
ATOM 1996 N N . SER A 1 249 ? 5.146 15.033 -16.803 1.00 88.38 249 SER A N 1
ATOM 1997 C CA . SER A 1 249 ? 4.381 14.723 -15.599 1.00 88.38 249 SER A CA 1
ATOM 1998 C C . SER A 1 249 ? 3.048 14.068 -15.955 1.00 88.38 249 SER A C 1
ATOM 2000 O O . SER A 1 249 ? 2.453 14.355 -16.994 1.00 88.38 249 SER A O 1
ATOM 2002 N N . VAL A 1 250 ? 2.576 13.183 -15.084 1.00 86.75 250 VAL A N 1
ATOM 2003 C CA . VAL A 1 250 ? 1.389 12.362 -15.326 1.00 86.75 250 VAL A CA 1
ATOM 2004 C C . VAL A 1 250 ? 0.38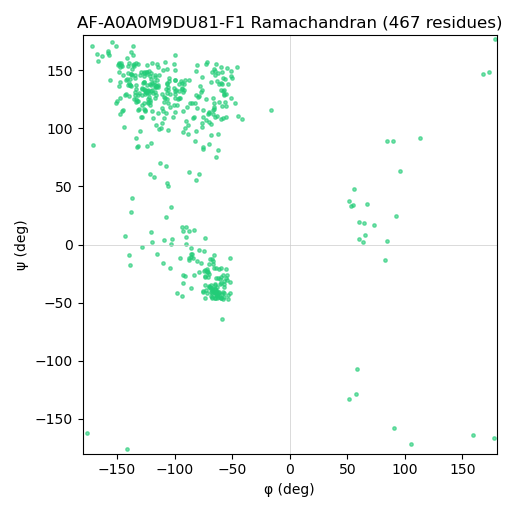9 12.564 -14.201 1.00 86.75 250 VAL A C 1
ATOM 2006 O O . VAL A 1 250 ? 0.739 12.450 -13.025 1.00 86.75 250 VAL A O 1
ATOM 2009 N N . LEU A 1 251 ? -0.862 12.816 -14.582 1.00 91.94 251 LEU A N 1
ATOM 2010 C CA . LEU A 1 251 ? -2.019 12.681 -13.708 1.00 91.94 251 LEU A CA 1
ATOM 2011 C C . LEU A 1 251 ? -2.607 11.269 -13.834 1.00 91.94 251 LEU A C 1
ATOM 2013 O O . LEU A 1 251 ? -2.823 10.766 -14.938 1.00 91.94 251 LEU A O 1
ATOM 2017 N N . GLU A 1 252 ? -2.878 10.645 -12.698 1.00 89.25 252 GLU A N 1
ATOM 2018 C CA . GLU A 1 252 ? -3.500 9.332 -12.575 1.00 89.25 252 GLU A CA 1
ATOM 2019 C C . GLU A 1 252 ? -4.724 9.447 -11.661 1.00 89.25 252 GLU A C 1
ATOM 2021 O O . GLU A 1 252 ? -4.661 10.048 -10.589 1.00 89.25 252 GLU A O 1
ATOM 2026 N N . ILE A 1 253 ? -5.847 8.892 -12.106 1.00 91.81 253 ILE A N 1
ATOM 2027 C CA . ILE A 1 253 ? -7.104 8.846 -11.364 1.00 91.81 253 ILE A CA 1
ATOM 2028 C C . ILE A 1 253 ? -7.503 7.386 -11.234 1.00 91.81 253 ILE A C 1
ATOM 2030 O O . ILE A 1 253 ? -7.645 6.674 -12.222 1.00 91.81 253 ILE A O 1
ATOM 2034 N N . ASN A 1 254 ? -7.712 6.963 -10.001 1.00 90.06 254 ASN A N 1
ATOM 2035 C CA . ASN A 1 254 ? -8.033 5.606 -9.615 1.00 90.06 254 ASN A CA 1
ATOM 2036 C C . ASN A 1 254 ? -9.338 5.629 -8.828 1.00 90.06 254 ASN A C 1
ATOM 2038 O O . ASN A 1 254 ? -9.544 6.487 -7.969 1.00 90.06 254 ASN A O 1
ATOM 2042 N N . ASN A 1 255 ? -10.225 4.685 -9.099 1.00 90.94 255 ASN A N 1
ATOM 2043 C CA . ASN A 1 255 ? -11.418 4.492 -8.291 1.00 90.94 255 ASN A CA 1
ATOM 2044 C C . ASN A 1 255 ? -11.654 3.006 -8.085 1.00 90.94 255 ASN A C 1
ATOM 2046 O O . ASN A 1 255 ? -11.507 2.212 -9.013 1.00 90.94 255 ASN A O 1
ATOM 2050 N N . MET A 1 256 ? -12.003 2.656 -6.855 1.00 88.88 256 MET A N 1
ATOM 2051 C CA . MET A 1 256 ? -12.230 1.292 -6.427 1.00 88.88 256 MET A CA 1
ATOM 2052 C C . MET A 1 256 ? -13.501 1.220 -5.606 1.00 88.88 256 MET A C 1
ATOM 2054 O O . MET A 1 256 ? -13.661 1.964 -4.638 1.00 88.88 256 MET A O 1
ATOM 2058 N N . LEU A 1 257 ? -14.365 0.293 -5.986 1.00 91.00 257 LEU A N 1
ATOM 2059 C CA . LEU A 1 257 ? -15.588 -0.072 -5.302 1.00 91.00 257 LEU A CA 1
ATOM 2060 C C . LEU A 1 257 ? -15.367 -1.420 -4.632 1.00 91.00 257 LEU A C 1
ATOM 2062 O O . LEU A 1 257 ? -14.874 -2.367 -5.241 1.00 91.00 257 LEU A O 1
ATOM 2066 N N . ASN A 1 258 ? -15.706 -1.481 -3.356 1.00 88.88 258 ASN A N 1
ATOM 2067 C CA . ASN A 1 258 ? -15.538 -2.650 -2.516 1.00 88.88 258 ASN A CA 1
ATOM 2068 C C . ASN A 1 258 ? -16.897 -3.062 -1.978 1.00 88.88 258 ASN A C 1
ATOM 2070 O O . ASN A 1 258 ? -17.676 -2.203 -1.566 1.00 88.88 258 ASN A O 1
ATOM 2074 N N . TYR A 1 259 ? -17.141 -4.366 -1.967 1.00 89.25 259 TYR A N 1
ATOM 2075 C CA . TYR A 1 259 ? -18.374 -4.977 -1.509 1.00 89.25 259 TYR A CA 1
ATOM 2076 C C . TYR A 1 259 ? -18.083 -6.173 -0.602 1.00 89.25 259 TYR A C 1
ATOM 2078 O O . TYR A 1 259 ? -17.278 -7.043 -0.940 1.00 89.25 259 TYR A O 1
ATOM 2086 N N . TYR A 1 260 ? -18.745 -6.225 0.547 1.00 87.56 260 TYR A N 1
ATOM 2087 C CA . TYR A 1 260 ? -18.660 -7.315 1.508 1.00 87.56 260 TYR A CA 1
ATOM 2088 C C . TYR A 1 260 ? -19.934 -8.157 1.482 1.00 87.56 260 TYR A C 1
ATOM 2090 O O . TYR A 1 260 ? -21.035 -7.650 1.682 1.00 87.56 260 TYR A O 1
ATOM 2098 N N . GLU A 1 261 ? -19.771 -9.462 1.286 1.00 85.62 261 GLU A N 1
ATOM 2099 C CA . GLU A 1 261 ? -20.865 -10.430 1.302 1.00 85.62 261 GLU A CA 1
ATOM 2100 C C . GLU A 1 261 ? -20.498 -11.594 2.229 1.00 85.62 261 GLU A C 1
ATOM 2102 O O . GLU A 1 261 ? -19.739 -12.507 1.880 1.00 85.62 261 GLU A O 1
ATOM 2107 N N . GLY A 1 262 ? -20.996 -11.541 3.466 1.00 84.94 262 GLY A N 1
ATOM 2108 C CA . GLY A 1 262 ? -20.696 -12.532 4.497 1.00 84.94 262 GLY A CA 1
ATOM 2109 C C . GLY A 1 262 ? -19.193 -12.645 4.778 1.00 84.94 262 GLY A C 1
ATOM 2110 O O . GLY A 1 262 ? -18.596 -11.778 5.406 1.00 84.94 262 GLY A O 1
ATOM 2111 N N . ARG A 1 263 ? -18.569 -13.743 4.327 1.00 83.38 263 ARG A N 1
ATOM 2112 C CA . ARG A 1 263 ? -17.121 -14.016 4.472 1.00 83.38 263 ARG A CA 1
ATOM 2113 C C . ARG A 1 263 ? -16.350 -13.876 3.160 1.00 83.38 263 ARG A C 1
ATOM 2115 O O . ARG A 1 263 ? -15.273 -14.468 3.007 1.00 83.38 263 ARG A O 1
ATOM 2122 N N . LYS A 1 264 ? -16.887 -13.110 2.219 1.00 85.25 264 LYS A N 1
ATOM 2123 C CA . LYS A 1 264 ? -16.224 -12.748 0.972 1.00 85.25 264 LYS A CA 1
ATOM 2124 C C . LYS A 1 264 ? -16.120 -11.238 0.875 1.00 85.25 264 LYS A C 1
ATOM 2126 O O . LYS A 1 264 ? -17.002 -10.502 1.312 1.00 85.25 264 LYS A O 1
ATOM 2131 N N . HIS A 1 265 ? -15.023 -10.794 0.292 1.00 88.38 265 HIS A N 1
ATOM 2132 C CA . HIS A 1 265 ? -14.811 -9.406 -0.069 1.00 88.38 265 HIS A CA 1
ATOM 2133 C C . HIS A 1 265 ? -14.541 -9.347 -1.563 1.00 88.38 265 HIS A C 1
ATOM 2135 O O . HIS A 1 265 ? -13.706 -10.085 -2.081 1.00 88.38 265 HIS A O 1
ATOM 2141 N N . HIS A 1 266 ? -15.299 -8.513 -2.253 1.00 91.81 266 HIS A N 1
ATOM 2142 C CA . HIS A 1 266 ? -15.233 -8.299 -3.684 1.00 91.81 266 HIS A CA 1
ATOM 2143 C C . HIS A 1 266 ? -14.782 -6.870 -3.937 1.00 91.81 266 HIS A C 1
ATOM 2145 O O . HIS A 1 266 ? -15.195 -5.946 -3.237 1.00 91.81 266 HIS A O 1
ATOM 2151 N N . TRP A 1 267 ? -13.956 -6.680 -4.955 1.00 91.25 267 TRP A N 1
ATOM 2152 C CA . TRP A 1 267 ? -13.588 -5.350 -5.408 1.00 91.25 267 TRP A CA 1
ATOM 2153 C C . TRP A 1 267 ? -13.588 -5.284 -6.919 1.00 91.25 267 TRP A C 1
ATOM 2155 O O . TRP A 1 267 ? -13.258 -6.247 -7.611 1.00 91.25 267 TRP A O 1
ATOM 2165 N N . PHE A 1 268 ? -13.945 -4.116 -7.422 1.00 93.00 268 PHE A N 1
ATOM 2166 C CA . PHE A 1 268 ? -13.834 -3.775 -8.823 1.00 93.00 268 PHE A CA 1
ATOM 2167 C C . PHE A 1 268 ? -13.537 -2.291 -8.952 1.00 93.00 268 PHE A C 1
ATOM 2169 O O . PHE A 1 268 ? -13.884 -1.488 -8.088 1.00 93.00 268 PHE A O 1
ATOM 2176 N N . GLY A 1 269 ? -12.873 -1.909 -10.026 1.00 91.19 269 GLY A N 1
ATOM 2177 C CA . GLY A 1 269 ? -12.545 -0.516 -10.239 1.00 91.19 269 GLY A CA 1
ATOM 2178 C C . GLY A 1 269 ? -11.740 -0.297 -11.494 1.00 91.19 269 GLY A C 1
ATOM 2179 O O . GLY A 1 269 ? -11.631 -1.173 -12.355 1.00 91.19 269 GLY A O 1
ATOM 2180 N N . GLY A 1 270 ? -11.179 0.898 -11.594 1.00 90.69 270 GLY A N 1
ATOM 2181 C CA . GLY A 1 270 ? -10.421 1.288 -12.762 1.00 90.69 270 GLY A CA 1
ATOM 2182 C C . GLY A 1 270 ? -9.436 2.416 -12.518 1.00 90.69 270 GLY A C 1
ATOM 2183 O O . GLY A 1 270 ? -9.490 3.137 -11.518 1.00 90.69 270 GLY A O 1
ATOM 2184 N N . SER A 1 271 ? -8.538 2.538 -13.487 1.00 89.31 271 SER A N 1
ATOM 2185 C CA . SER A 1 271 ? -7.543 3.593 -13.618 1.00 89.31 271 SER A CA 1
ATOM 2186 C C . SER A 1 271 ? -7.793 4.385 -14.880 1.00 89.31 271 SER A C 1
ATOM 2188 O O . SER A 1 271 ? -8.098 3.805 -15.924 1.00 89.31 271 SER A O 1
ATOM 2190 N N . TRP A 1 272 ? -7.506 5.673 -14.823 1.00 90.19 272 TRP A N 1
ATOM 2191 C CA . TRP A 1 272 ? -7.129 6.457 -15.981 1.00 90.19 272 TRP A CA 1
ATOM 2192 C C . TRP A 1 272 ? -5.788 7.126 -15.721 1.00 90.19 272 TRP A C 1
ATOM 2194 O O . TRP A 1 272 ? -5.591 7.769 -14.691 1.00 90.19 272 TRP A O 1
ATOM 2204 N N . ILE A 1 273 ? -4.875 6.997 -16.675 1.00 85.31 273 ILE A N 1
ATOM 2205 C CA . ILE A 1 273 ? -3.528 7.543 -16.580 1.00 85.31 273 ILE A CA 1
ATOM 2206 C C . ILE A 1 273 ? -3.268 8.385 -17.818 1.00 85.31 273 ILE A C 1
ATOM 2208 O O . ILE A 1 273 ? -3.312 7.894 -18.953 1.00 85.31 273 ILE A O 1
ATOM 2212 N N . GLN A 1 274 ? -2.950 9.657 -17.602 1.00 85.25 274 GLN A N 1
ATOM 2213 C CA . GLN A 1 274 ? -2.639 10.588 -18.674 1.00 85.25 274 GLN A CA 1
ATOM 2214 C C . GLN A 1 274 ? -1.494 10.046 -19.544 1.00 85.25 274 GLN A C 1
ATOM 2216 O O . GLN A 1 274 ? -0.385 9.810 -19.072 1.00 85.25 274 GLN A O 1
ATOM 2221 N N . GLY A 1 275 ? -1.776 9.827 -20.832 1.00 80.50 275 GLY A N 1
ATOM 2222 C CA . GLY A 1 275 ? -0.818 9.290 -21.807 1.00 80.50 275 GLY A CA 1
ATOM 2223 C C . GLY A 1 275 ? -0.670 7.761 -21.826 1.00 80.50 275 GLY A C 1
ATOM 2224 O O . GLY A 1 275 ? -0.132 7.237 -22.799 1.00 80.50 275 GLY A O 1
ATOM 2225 N N . TYR A 1 276 ? -1.188 7.042 -20.823 1.00 76.69 276 TYR A N 1
ATOM 2226 C CA . TYR A 1 276 ? -1.072 5.577 -20.711 1.00 76.69 276 TYR A CA 1
ATOM 2227 C C . TYR A 1 276 ? -2.410 4.830 -20.806 1.00 76.69 276 TYR A C 1
ATOM 2229 O O . TYR A 1 276 ? -2.401 3.606 -20.933 1.00 76.69 276 TYR A O 1
ATOM 2237 N N . GLY A 1 277 ? -3.535 5.548 -20.808 1.00 83.94 277 GLY A N 1
ATOM 2238 C CA . GLY A 1 277 ? -4.862 4.998 -21.079 1.00 83.94 277 GLY A CA 1
ATOM 2239 C C . GLY A 1 277 ? -5.597 4.519 -19.833 1.00 83.94 277 GLY A C 1
ATOM 2240 O O . GLY A 1 277 ? -5.336 4.980 -18.722 1.00 83.94 277 GLY A O 1
ATOM 2241 N N . PHE A 1 278 ? -6.556 3.622 -20.050 1.00 88.62 278 PHE A N 1
ATOM 2242 C CA . PHE A 1 278 ? -7.419 3.087 -19.005 1.00 88.62 278 PHE A CA 1
ATOM 2243 C C . PHE A 1 278 ? -6.967 1.701 -18.552 1.00 88.62 278 PHE A C 1
ATOM 2245 O O . PHE A 1 278 ? -6.365 0.937 -19.313 1.00 88.62 278 PHE A O 1
ATOM 2252 N N . ALA A 1 279 ? -7.328 1.353 -17.325 1.00 87.75 279 ALA A N 1
ATOM 2253 C CA . ALA A 1 279 ? -7.258 -0.008 -16.825 1.00 87.75 279 ALA A CA 1
ATOM 2254 C C . ALA A 1 279 ? -8.510 -0.347 -16.025 1.00 87.75 279 ALA A C 1
ATOM 2256 O O . ALA A 1 279 ? -9.109 0.532 -15.411 1.00 87.75 279 ALA A O 1
ATOM 2257 N N . ALA A 1 280 ? -8.877 -1.620 -16.022 1.00 91.44 280 ALA A N 1
ATOM 2258 C CA . ALA A 1 280 ? -9.931 -2.169 -15.188 1.00 91.44 280 ALA A CA 1
ATOM 2259 C C . ALA A 1 280 ? -9.345 -3.254 -14.287 1.00 91.44 280 ALA A C 1
ATOM 2261 O O . ALA A 1 280 ? -8.410 -3.959 -14.671 1.00 91.44 280 ALA A O 1
ATOM 2262 N N . ILE A 1 281 ? -9.897 -3.389 -13.091 1.00 90.94 281 ILE A N 1
ATOM 2263 C CA . ILE A 1 281 ? -9.500 -4.410 -12.130 1.00 90.94 281 ILE A CA 1
ATOM 2264 C C . ILE A 1 281 ? -10.736 -4.991 -11.466 1.00 90.94 281 ILE A C 1
ATOM 2266 O O . ILE A 1 281 ? -11.688 -4.273 -11.165 1.00 90.94 281 ILE A O 1
ATOM 2270 N N . ALA A 1 282 ? -10.701 -6.293 -11.222 1.00 94.00 282 ALA A N 1
ATOM 2271 C CA . ALA A 1 282 ? -11.656 -6.981 -10.378 1.00 94.00 282 ALA A CA 1
ATOM 2272 C C . ALA A 1 282 ? -10.930 -8.015 -9.518 1.00 94.00 282 ALA A C 1
ATOM 2274 O O . ALA A 1 282 ? -9.842 -8.494 -9.857 1.00 94.00 282 ALA A O 1
ATOM 2275 N N . GLY A 1 283 ? -11.518 -8.372 -8.389 1.00 92.75 283 GLY A N 1
ATOM 2276 C CA . GLY A 1 283 ? -10.981 -9.424 -7.552 1.00 92.75 283 GLY A CA 1
ATOM 2277 C C . GLY A 1 283 ? -11.903 -9.811 -6.417 1.00 92.75 283 GLY A C 1
ATOM 2278 O O . GLY A 1 283 ? -12.942 -9.197 -6.164 1.00 92.75 283 GLY A O 1
ATOM 2279 N N . THR A 1 284 ? -11.521 -10.894 -5.759 1.00 92.50 284 THR A N 1
ATOM 2280 C CA . THR A 1 284 ? -12.224 -11.408 -4.597 1.00 92.50 284 THR A CA 1
ATOM 2281 C C . THR A 1 284 ? -11.251 -12.009 -3.596 1.00 92.50 284 THR A C 1
ATOM 2283 O O . THR A 1 284 ? -10.230 -12.596 -3.960 1.00 92.50 284 THR A O 1
ATOM 2286 N N . LYS A 1 285 ? -11.572 -11.866 -2.314 1.00 88.81 285 LYS A N 1
ATOM 2287 C CA . LYS A 1 285 ? -10.862 -12.454 -1.186 1.00 88.81 285 LYS A CA 1
ATOM 2288 C C . LYS A 1 285 ? -11.840 -13.273 -0.363 1.00 88.81 285 LYS A C 1
ATOM 2290 O O . LYS A 1 285 ? -12.917 -12.815 0.015 1.00 88.81 285 LYS A O 1
ATOM 2295 N N . PHE A 1 286 ? -11.418 -14.484 -0.040 1.00 88.38 286 PHE A N 1
ATOM 2296 C CA . PHE A 1 286 ? -12.155 -15.433 0.774 1.00 88.38 286 PHE A CA 1
ATOM 2297 C C . PHE A 1 286 ? -11.574 -15.423 2.191 1.00 88.38 286 PHE A C 1
ATOM 2299 O O . PHE A 1 286 ? -10.467 -15.909 2.425 1.00 88.38 286 PHE A O 1
ATOM 2306 N N . TYR A 1 287 ? -12.309 -14.892 3.170 1.00 81.06 287 TYR A N 1
ATOM 2307 C CA . TYR A 1 287 ? -11.778 -14.727 4.531 1.00 81.06 287 TYR A CA 1
ATOM 2308 C C . TYR A 1 287 ? -11.471 -16.055 5.229 1.00 81.06 287 TYR A C 1
ATOM 2310 O O . TYR A 1 287 ? -10.492 -16.152 5.967 1.00 81.06 287 TYR A O 1
ATOM 2318 N N . LYS A 1 288 ? -12.267 -1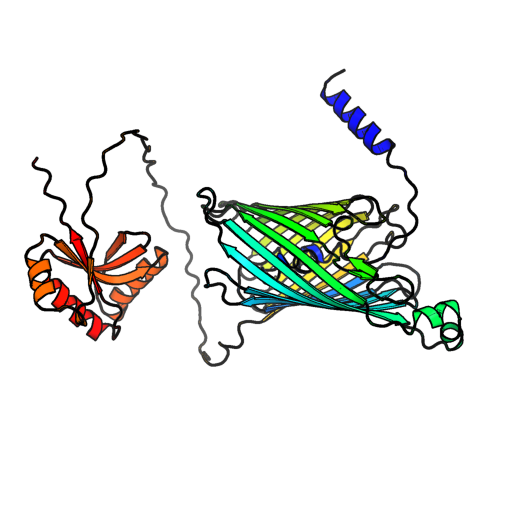7.103 4.969 1.00 80.62 288 LYS A N 1
ATOM 2319 C CA . LYS A 1 288 ? -12.064 -18.430 5.578 1.00 80.62 288 LYS A CA 1
ATOM 2320 C C . LYS A 1 288 ? -10.741 -19.065 5.137 1.00 80.62 288 LYS A C 1
ATOM 2322 O O . LYS A 1 288 ? -10.006 -19.574 5.976 1.00 80.62 288 LYS A O 1
ATOM 2327 N N . THR A 1 289 ? -10.441 -19.024 3.839 1.00 82.81 289 THR A N 1
ATOM 2328 C CA . THR A 1 289 ? -9.209 -19.602 3.273 1.00 82.81 289 THR A CA 1
ATOM 2329 C C . THR A 1 289 ? -8.037 -18.63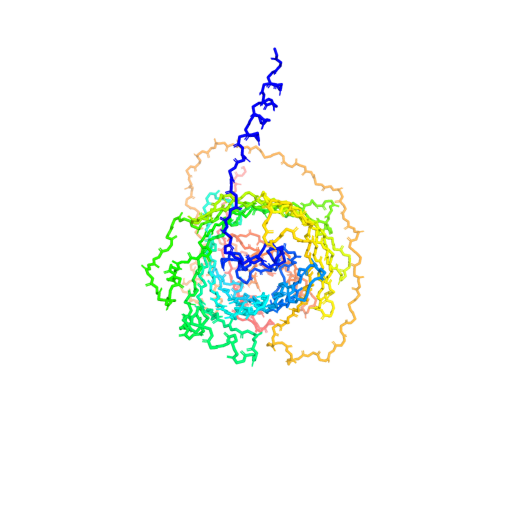1 3.304 1.00 82.81 289 THR A C 1
ATOM 2331 O O . THR A 1 289 ? -6.903 -19.050 3.099 1.00 82.81 289 THR A O 1
ATOM 2334 N N . LYS A 1 290 ? -8.292 -17.344 3.588 1.00 84.31 290 LYS A N 1
ATOM 2335 C CA . LYS A 1 290 ? -7.294 -16.263 3.614 1.00 84.31 290 LYS A CA 1
ATOM 2336 C C . LYS A 1 290 ? -6.592 -16.048 2.272 1.00 84.31 290 LYS A C 1
ATOM 2338 O O . LYS A 1 290 ? -5.520 -15.446 2.218 1.00 84.31 290 LYS A O 1
ATOM 2343 N N . PHE A 1 291 ? -7.220 -16.533 1.213 1.00 89.19 291 PHE A N 1
ATOM 2344 C CA . PHE A 1 291 ? -6.758 -16.439 -0.155 1.00 89.19 291 PHE A CA 1
ATOM 2345 C C . PHE A 1 291 ? -7.576 -15.382 -0.886 1.00 89.19 291 PHE A C 1
ATOM 2347 O O . PHE A 1 291 ? -8.789 -15.279 -0.696 1.00 89.19 291 PHE A O 1
ATOM 2354 N N . GLY A 1 292 ? -6.919 -14.605 -1.731 1.00 90.12 292 GLY A N 1
ATOM 2355 C CA . GLY A 1 292 ? -7.565 -13.708 -2.667 1.00 90.12 292 GLY A CA 1
ATOM 2356 C C . GLY A 1 292 ? -6.930 -13.803 -4.039 1.00 90.12 292 GLY A C 1
ATOM 2357 O O . GLY A 1 292 ? -5.764 -14.165 -4.182 1.00 90.12 292 GLY A O 1
ATOM 2358 N N . ILE A 1 293 ? -7.720 -13.457 -5.040 1.00 93.12 293 ILE A N 1
ATOM 2359 C CA . ILE A 1 293 ? -7.306 -13.391 -6.430 1.00 93.12 293 ILE A CA 1
ATOM 2360 C C . ILE A 1 293 ? -7.816 -12.087 -7.029 1.00 93.12 293 ILE A C 1
ATOM 2362 O O . ILE A 1 293 ? -8.952 -11.679 -6.789 1.00 93.12 293 ILE A O 1
ATOM 2366 N N . SER A 1 294 ? -6.969 -11.427 -7.807 1.00 92.00 294 SER A N 1
ATOM 2367 C CA . SER A 1 294 ? -7.332 -10.260 -8.596 1.00 92.00 294 SER A CA 1
ATOM 2368 C C . SER A 1 294 ? -6.863 -10.452 -10.023 1.00 92.00 294 SER A C 1
ATOM 2370 O O . SER A 1 294 ? -5.800 -11.019 -10.267 1.00 92.00 294 SER A O 1
ATOM 2372 N N . TYR A 1 295 ? -7.647 -9.929 -10.950 1.00 93.00 295 TYR A N 1
ATOM 2373 C CA . TYR A 1 295 ? -7.275 -9.788 -12.339 1.00 93.00 295 TYR A CA 1
ATOM 2374 C C . TYR A 1 295 ? -7.393 -8.319 -12.724 1.00 93.00 295 TYR A C 1
ATOM 2376 O O . TYR A 1 295 ? -8.407 -7.677 -12.437 1.00 93.00 295 TYR A O 1
ATOM 2384 N N . SER A 1 296 ? -6.369 -7.787 -13.378 1.00 91.12 296 SER A N 1
ATOM 2385 C CA . SER A 1 296 ? -6.425 -6.462 -13.976 1.00 91.12 296 SER A CA 1
ATOM 2386 C C . SER A 1 296 ? -6.073 -6.512 -15.453 1.00 91.12 296 SER A C 1
ATOM 2388 O O . SER A 1 296 ? -5.292 -7.348 -15.911 1.00 91.12 296 SER A O 1
ATOM 2390 N N . TYR A 1 297 ? -6.687 -5.607 -16.202 1.00 90.06 297 TYR A N 1
ATOM 2391 C CA . TYR A 1 297 ? -6.497 -5.461 -17.629 1.00 90.06 297 TYR A CA 1
ATOM 2392 C C . TYR A 1 297 ? -6.267 -3.996 -17.959 1.00 90.06 297 TYR A C 1
ATOM 2394 O O . TYR A 1 297 ? -7.090 -3.134 -17.650 1.00 90.06 297 TYR A O 1
ATOM 2402 N N . LYS A 1 298 ? -5.144 -3.710 -18.609 1.00 87.12 298 LYS A N 1
ATOM 2403 C CA . LYS A 1 298 ? -4.838 -2.388 -19.144 1.00 87.12 298 LYS A CA 1
ATOM 2404 C C . LYS A 1 298 ? -5.137 -2.381 -20.628 1.00 87.12 298 LYS A C 1
ATOM 2406 O O . LYS A 1 298 ? -4.588 -3.191 -21.376 1.00 87.12 298 LYS A O 1
ATOM 2411 N N . PHE A 1 299 ? -5.954 -1.426 -21.043 1.00 85.00 299 PHE A N 1
ATOM 2412 C CA . PHE A 1 299 ? -6.290 -1.227 -22.441 1.00 85.00 299 PHE A CA 1
ATOM 2413 C C . PHE A 1 299 ? -5.095 -0.646 -23.202 1.00 85.00 299 PHE A C 1
ATOM 2415 O O . PHE A 1 299 ? -4.186 -0.042 -22.622 1.00 85.00 299 PHE A O 1
ATOM 2422 N N . SER A 1 300 ? -5.079 -0.854 -24.516 1.00 78.25 300 SER A N 1
ATOM 2423 C CA . SER A 1 300 ? -4.056 -0.268 -25.373 1.00 78.25 300 SER A CA 1
ATOM 2424 C C . SER A 1 300 ? -4.142 1.254 -25.357 1.00 78.25 300 SER A C 1
ATOM 2426 O O . SER A 1 300 ? -5.232 1.824 -25.399 1.00 78.25 300 SER A O 1
ATOM 2428 N N . ALA A 1 301 ? -2.989 1.911 -25.359 1.00 71.75 301 ALA A N 1
ATOM 2429 C CA . ALA A 1 301 ? -2.903 3.360 -25.452 1.00 71.75 301 ALA A CA 1
ATOM 2430 C C . ALA A 1 301 ? -1.894 3.740 -26.529 1.00 71.75 301 ALA A C 1
ATOM 2432 O O . ALA A 1 301 ? -0.700 3.469 -26.399 1.00 71.75 301 ALA A O 1
ATOM 2433 N N . GLU A 1 302 ? -2.372 4.401 -27.581 1.00 61.94 302 GLU A N 1
ATOM 2434 C CA . GLU A 1 302 ? -1.565 4.758 -28.755 1.00 61.94 302 GLU A CA 1
ATOM 2435 C C . GLU A 1 302 ? -0.329 5.597 -28.395 1.00 61.94 302 GLU A C 1
ATOM 2437 O O . GLU A 1 302 ? 0.723 5.468 -29.016 1.00 61.94 302 GLU A O 1
ATOM 2442 N N . LYS A 1 303 ? -0.425 6.413 -27.337 1.00 63.16 303 LYS A N 1
ATOM 2443 C CA . LYS A 1 303 ? 0.649 7.305 -26.874 1.00 63.16 303 LYS A CA 1
ATOM 2444 C C . LYS A 1 303 ? 1.664 6.647 -25.924 1.00 63.16 303 LYS A C 1
ATOM 2446 O O . LYS A 1 303 ? 2.641 7.292 -25.556 1.00 63.16 303 LYS A O 1
ATOM 2451 N N . ALA A 1 304 ? 1.488 5.378 -25.543 1.00 56.16 304 ALA A N 1
ATOM 2452 C CA . ALA A 1 304 ? 2.302 4.726 -24.505 1.00 56.16 304 ALA A CA 1
ATOM 2453 C C . ALA A 1 304 ? 3.606 4.059 -25.010 1.00 56.16 304 ALA A C 1
ATOM 2455 O O . ALA A 1 304 ? 4.251 3.312 -24.265 1.00 56.16 304 ALA A O 1
ATOM 2456 N N . GLY A 1 305 ? 4.020 4.305 -26.259 1.00 64.00 305 GLY A N 1
ATOM 2457 C CA . GLY A 1 305 ? 5.276 3.784 -26.820 1.00 64.00 305 GLY A CA 1
ATOM 2458 C C . GLY A 1 305 ? 5.363 2.250 -26.782 1.00 64.00 305 GLY A C 1
ATOM 2459 O O . GLY A 1 305 ? 4.433 1.564 -27.194 1.00 64.00 305 GLY A O 1
ATOM 2460 N N . PHE A 1 306 ? 6.458 1.686 -26.251 1.00 55.62 306 PHE A N 1
ATOM 2461 C CA . PHE A 1 306 ? 6.633 0.226 -26.091 1.00 55.62 306 PHE A CA 1
ATOM 2462 C C . PHE A 1 306 ? 5.561 -0.442 -25.207 1.00 55.62 306 PHE A C 1
ATOM 2464 O O . PHE A 1 306 ? 5.324 -1.641 -25.332 1.00 55.62 306 PHE A O 1
ATOM 2471 N N . ASN A 1 307 ? 4.869 0.334 -24.365 1.00 62.31 307 ASN A N 1
ATOM 2472 C CA . ASN A 1 307 ? 3.763 -0.129 -23.526 1.00 62.31 307 ASN A CA 1
ATOM 2473 C C . ASN A 1 307 ? 2.386 0.078 -24.183 1.00 62.31 307 ASN A C 1
ATOM 2475 O O . ASN A 1 307 ? 1.375 0.024 -23.479 1.00 62.31 307 ASN A O 1
ATOM 2479 N N . LYS A 1 308 ? 2.325 0.336 -25.498 1.00 72.31 308 LYS A N 1
ATOM 2480 C CA . LYS A 1 308 ? 1.066 0.569 -26.227 1.00 72.31 308 LYS A CA 1
ATOM 2481 C C . LYS A 1 308 ? 0.115 -0.620 -26.207 1.00 72.31 308 LYS A C 1
ATOM 2483 O O . LYS A 1 308 ? -1.092 -0.421 -26.282 1.00 72.31 308 LYS A O 1
ATOM 2488 N N . ASN A 1 309 ? 0.645 -1.835 -26.111 1.00 80.88 309 ASN A N 1
ATOM 2489 C CA . ASN A 1 309 ? -0.176 -3.032 -26.168 1.00 80.88 309 ASN A CA 1
ATOM 2490 C C . ASN A 1 309 ? -0.987 -3.211 -24.878 1.00 80.88 309 ASN A C 1
ATOM 2492 O O . ASN A 1 309 ? -0.573 -2.733 -23.806 1.00 80.88 309 ASN A O 1
ATOM 2496 N N . PRO A 1 310 ? -2.113 -3.936 -24.971 1.00 84.00 310 PRO A N 1
ATOM 2497 C CA . PRO A 1 310 ? -2.853 -4.320 -23.791 1.00 84.00 310 PRO A CA 1
ATOM 2498 C C . PRO A 1 310 ? -2.020 -5.246 -22.905 1.00 84.00 310 PRO A C 1
ATOM 2500 O O . PRO A 1 310 ? -1.066 -5.892 -23.343 1.00 84.00 310 PRO A O 1
ATOM 2503 N N . VAL A 1 311 ? -2.353 -5.261 -21.624 1.00 85.62 311 VAL A N 1
ATOM 2504 C CA . VAL A 1 311 ? -1.625 -6.017 -20.605 1.00 85.62 311 VAL A CA 1
ATOM 2505 C C . VAL A 1 311 ? -2.643 -6.666 -19.693 1.00 85.62 311 VAL A C 1
ATOM 2507 O O . VAL A 1 311 ? -3.580 -5.992 -19.268 1.00 85.62 311 VAL A O 1
ATOM 2510 N N . HIS A 1 312 ? -2.417 -7.927 -19.348 1.00 88.88 312 HIS A N 1
ATOM 2511 C CA . HIS A 1 312 ? -3.117 -8.568 -18.246 1.00 88.88 312 HIS A CA 1
ATOM 2512 C C . HIS A 1 312 ? -2.200 -8.751 -17.037 1.00 88.88 312 HIS A C 1
ATOM 2514 O O . HIS A 1 312 ? -0.978 -8.864 -17.159 1.00 88.88 312 HIS A O 1
ATOM 2520 N N . GLU A 1 313 ? -2.790 -8.756 -15.855 1.00 88.00 313 GLU A N 1
ATOM 2521 C CA . GLU A 1 313 ? -2.081 -9.045 -14.621 1.00 88.00 313 GLU A CA 1
ATOM 2522 C C . GLU A 1 313 ? -2.972 -9.864 -13.700 1.00 88.00 313 GLU A C 1
ATOM 2524 O O . GLU A 1 313 ? -4.119 -9.503 -13.438 1.00 88.00 313 GLU A O 1
ATOM 2529 N N . ILE A 1 314 ? -2.415 -10.962 -13.206 1.00 91.56 314 ILE A N 1
ATOM 2530 C CA . ILE A 1 314 ? -3.008 -11.815 -12.189 1.00 91.56 314 ILE A CA 1
ATOM 2531 C C . ILE A 1 314 ? -2.256 -11.557 -10.892 1.00 91.56 314 ILE A C 1
ATOM 2533 O O . ILE A 1 314 ? -1.024 -11.567 -10.852 1.00 91.56 314 ILE A O 1
ATOM 2537 N N . GLN A 1 315 ? -3.009 -11.362 -9.820 1.00 91.06 315 GLN A N 1
ATOM 2538 C CA . GLN A 1 315 ? -2.467 -11.208 -8.485 1.00 91.06 315 GLN A CA 1
ATOM 2539 C C . GLN A 1 315 ? -3.085 -12.233 -7.550 1.00 91.06 315 GLN A C 1
ATOM 2541 O O . GLN A 1 315 ? -4.307 -12.342 -7.465 1.00 91.06 315 GLN A O 1
ATOM 2546 N N . LEU A 1 316 ? -2.238 -12.941 -6.810 1.00 92.44 316 LEU A N 1
ATOM 2547 C CA . LEU A 1 316 ? -2.664 -13.806 -5.716 1.00 92.44 316 LEU A CA 1
ATOM 2548 C C . LEU A 1 316 ? -2.305 -13.142 -4.395 1.00 92.44 316 LEU A C 1
ATOM 2550 O O . LEU A 1 316 ? -1.232 -12.556 -4.249 1.00 92.44 316 LEU A O 1
ATOM 2554 N N . ILE A 1 317 ? -3.224 -13.229 -3.443 1.00 88.62 317 ILE A N 1
ATOM 2555 C CA . ILE A 1 317 ? -3.146 -12.570 -2.146 1.00 88.62 317 ILE A CA 1
ATOM 2556 C C . ILE A 1 317 ? -3.247 -13.648 -1.078 1.00 88.62 317 ILE A C 1
ATOM 2558 O O . ILE A 1 317 ? -4.245 -14.361 -1.008 1.00 88.62 317 ILE A O 1
ATOM 2562 N N . TYR A 1 318 ? -2.242 -13.739 -0.217 1.00 89.19 318 TYR A N 1
ATOM 2563 C CA . TYR A 1 318 ? -2.231 -14.674 0.902 1.00 89.19 318 TYR A CA 1
ATOM 2564 C C . TYR A 1 318 ? -2.107 -13.910 2.208 1.00 89.19 318 TYR A C 1
ATOM 2566 O O . TYR A 1 318 ? -1.256 -13.034 2.349 1.00 89.19 318 TYR A O 1
ATOM 2574 N N . ASN A 1 319 ? -2.961 -14.247 3.171 1.00 85.06 319 ASN A N 1
ATOM 2575 C CA . ASN A 1 319 ? -3.007 -13.572 4.459 1.00 85.06 319 ASN A CA 1
ATOM 2576 C C . ASN A 1 319 ? -2.641 -14.547 5.595 1.00 85.06 319 ASN A C 1
ATOM 2578 O O . ASN A 1 319 ? -3.452 -15.390 5.981 1.00 85.06 319 ASN A O 1
ATOM 2582 N N . LEU A 1 320 ? -1.420 -14.480 6.138 1.00 78.94 320 LEU A N 1
ATOM 2583 C CA . LEU A 1 320 ? -0.966 -15.399 7.193 1.00 78.94 320 LEU A CA 1
ATOM 2584 C C . LEU A 1 320 ? -1.225 -14.815 8.586 1.00 78.94 320 LEU A C 1
ATOM 2586 O O . LEU A 1 320 ? -0.598 -13.831 8.976 1.00 78.94 320 LEU A O 1
ATOM 2590 N N . LYS A 1 321 ? -2.106 -15.463 9.371 1.00 64.88 321 LYS A N 1
ATOM 2591 C CA . LYS A 1 321 ? -2.326 -15.126 10.795 1.00 64.88 321 LYS A CA 1
ATOM 2592 C C . LYS A 1 321 ? -1.002 -15.154 11.569 1.00 64.88 321 LYS A C 1
ATOM 2594 O O . LYS A 1 321 ? -0.108 -15.937 11.261 1.00 64.88 321 LYS A O 1
ATOM 2599 N N . ARG A 1 322 ? -0.940 -14.347 12.633 1.00 49.12 322 ARG A N 1
ATOM 2600 C CA . ARG A 1 322 ? 0.091 -14.375 13.680 1.00 49.12 322 ARG A CA 1
ATOM 2601 C C . ARG A 1 322 ? 0.415 -15.835 14.058 1.00 49.12 322 ARG A C 1
ATOM 2603 O O . ARG A 1 322 ? -0.397 -16.500 14.697 1.00 49.12 322 ARG A O 1
ATOM 2610 N N . LEU A 1 323 ? 1.598 -16.321 13.667 1.00 40.72 323 LEU A N 1
ATOM 2611 C CA . LEU A 1 323 ? 2.096 -17.672 13.987 1.00 40.72 323 LEU A CA 1
ATOM 2612 C C . LEU A 1 323 ? 2.100 -17.955 15.502 1.00 40.72 323 LEU A C 1
ATOM 2614 O O . LEU A 1 323 ? 2.026 -19.104 15.916 1.00 40.72 323 LEU A O 1
ATOM 2618 N N . SER A 1 324 ? 2.092 -16.914 16.342 1.00 37.72 324 SER A N 1
ATOM 2619 C CA . SER A 1 324 ? 2.102 -17.037 17.803 1.00 37.72 324 SER A CA 1
ATOM 2620 C C . SER A 1 324 ? 0.781 -17.509 18.439 1.00 37.72 324 SER A C 1
ATOM 2622 O O . SER A 1 324 ? 0.681 -17.480 19.659 1.00 37.72 324 SER A O 1
ATOM 2624 N N . LYS A 1 325 ? -0.244 -17.890 17.660 1.00 37.69 325 LYS A N 1
ATOM 2625 C CA . LYS A 1 325 ? -1.508 -18.471 18.168 1.00 37.69 325 LYS A CA 1
ATOM 2626 C C . LYS A 1 325 ? -1.809 -19.882 17.637 1.00 37.69 325 LYS A C 1
ATOM 2628 O O . LYS A 1 325 ? -2.911 -20.370 17.826 1.00 37.69 325 LYS A O 1
ATOM 2633 N N . ILE A 1 326 ? -0.857 -20.551 16.977 1.00 41.19 326 ILE A N 1
ATOM 2634 C CA . ILE A 1 326 ? -1.069 -21.922 16.462 1.00 41.19 326 ILE A CA 1
ATOM 2635 C C . ILE A 1 326 ? -0.939 -22.999 17.564 1.00 41.19 326 ILE A C 1
ATOM 2637 O O . ILE A 1 326 ? -1.262 -24.156 17.333 1.00 41.19 326 ILE A O 1
ATOM 2641 N N . ILE A 1 327 ? -0.575 -22.636 18.798 1.00 40.41 327 ILE A N 1
ATOM 2642 C CA . ILE A 1 327 ? -0.517 -23.577 19.929 1.00 40.41 327 ILE A CA 1
ATOM 2643 C C . ILE A 1 327 ? -1.599 -23.229 20.950 1.00 40.41 327 ILE A C 1
ATOM 2645 O O . ILE A 1 327 ? -1.291 -22.682 22.000 1.00 40.41 327 ILE A O 1
ATOM 2649 N N . THR A 1 328 ? -2.865 -23.455 20.606 1.00 44.28 328 THR A N 1
ATOM 2650 C CA . THR A 1 328 ? -4.000 -23.833 21.481 1.00 44.28 328 THR A CA 1
ATOM 2651 C C . THR A 1 328 ? -5.290 -23.689 20.674 1.00 44.28 328 THR A C 1
ATOM 2653 O O . THR A 1 328 ? -5.389 -22.802 19.839 1.00 44.28 328 THR A O 1
ATOM 2656 N N . GLU A 1 329 ? -6.269 -24.554 20.942 1.00 37.59 329 GLU A N 1
ATOM 2657 C CA . GLU A 1 329 ? -7.622 -24.590 20.348 1.00 37.59 329 GLU A CA 1
ATOM 2658 C C . GLU A 1 329 ? -7.800 -25.541 19.156 1.00 37.59 329 GLU A C 1
ATOM 2660 O O . GLU A 1 329 ? -8.214 -25.184 18.057 1.00 37.59 329 GLU A O 1
ATOM 2665 N N . GLY A 1 330 ? -7.608 -26.829 19.450 1.00 37.94 330 GLY A N 1
ATOM 2666 C CA . GLY A 1 330 ? -8.560 -27.839 18.998 1.00 37.94 330 GLY A CA 1
ATOM 2667 C C . GLY A 1 330 ? -9.819 -27.767 19.866 1.00 37.94 330 GLY A C 1
ATOM 2668 O O . GLY A 1 330 ? -9.928 -28.504 20.838 1.00 37.94 330 GLY A O 1
ATOM 2669 N N . LYS A 1 331 ? -10.733 -26.845 19.560 1.00 39.72 331 LYS A N 1
ATOM 2670 C CA . LYS A 1 331 ? -12.147 -26.903 19.960 1.00 39.72 331 LYS A CA 1
ATOM 2671 C C . LYS A 1 331 ? -12.959 -26.170 18.896 1.00 39.72 331 LYS A C 1
ATOM 2673 O O . LYS A 1 331 ? -12.681 -25.020 18.576 1.00 39.72 331 LYS A O 1
ATOM 2678 N N . GLU A 1 332 ? -13.901 -26.885 18.295 1.00 41.19 332 GLU A N 1
ATOM 2679 C CA . GLU A 1 332 ? -14.838 -26.352 17.312 1.00 41.19 332 GLU A CA 1
ATOM 2680 C C . GLU A 1 332 ? -15.732 -25.287 17.954 1.00 41.19 332 GLU A C 1
ATOM 2682 O O . GLU A 1 332 ? -16.612 -25.602 18.752 1.00 41.19 332 GLU A O 1
ATOM 2687 N N . ASP A 1 333 ? -15.545 -24.026 17.570 1.00 38.62 333 ASP A N 1
ATOM 2688 C CA . ASP A 1 333 ? -16.517 -22.975 17.857 1.00 38.62 333 ASP A CA 1
ATOM 2689 C C . ASP A 1 333 ? -17.645 -23.020 16.817 1.00 38.62 333 ASP A C 1
ATOM 2691 O O . ASP A 1 333 ? -17.556 -22.458 15.717 1.00 38.62 333 ASP A O 1
ATOM 2695 N N . SER A 1 334 ? -18.753 -23.665 17.183 1.00 39.91 334 SER A N 1
ATOM 2696 C CA . SER A 1 334 ? -20.049 -23.450 16.543 1.00 39.91 334 SER A CA 1
ATOM 2697 C C . SER A 1 334 ? -20.572 -22.060 16.928 1.00 39.91 334 SER A C 1
ATOM 2699 O O . SER A 1 334 ? -21.304 -21.892 17.906 1.00 39.91 334 SER A O 1
ATOM 2701 N N . VAL A 1 335 ? -20.180 -21.031 16.177 1.00 39.56 335 VAL A N 1
ATOM 2702 C CA . VAL A 1 335 ? -20.722 -19.678 16.352 1.00 39.56 335 VAL A CA 1
ATOM 2703 C C . VAL A 1 335 ? -22.175 -19.662 15.871 1.00 39.56 335 VAL A C 1
ATOM 2705 O O . VAL A 1 335 ? -22.434 -19.678 14.666 1.00 39.56 335 VAL A O 1
ATOM 2708 N N . LYS A 1 336 ? -23.128 -19.618 16.812 1.00 37.81 336 LYS A N 1
ATOM 2709 C CA . LYS A 1 336 ? -24.512 -19.217 16.527 1.00 37.81 336 LYS A CA 1
ATOM 2710 C C . LYS A 1 336 ? -24.498 -17.777 16.016 1.00 37.81 336 LYS A C 1
ATOM 2712 O O . LYS A 1 336 ? -23.995 -16.880 16.690 1.00 37.81 336 LYS A O 1
ATOM 2717 N N . VAL A 1 337 ? -25.044 -17.578 14.821 1.00 34.50 337 VAL A N 1
ATOM 2718 C CA . VAL A 1 337 ? -25.344 -16.255 14.272 1.00 34.50 337 VAL A CA 1
ATOM 2719 C C . VAL A 1 337 ? -26.418 -15.639 15.167 1.00 34.50 337 VAL A C 1
ATOM 2721 O O . VAL A 1 337 ? -27.540 -16.135 15.210 1.00 34.50 337 VAL A O 1
ATOM 2724 N N . VAL A 1 338 ? -26.052 -14.615 15.936 1.00 31.72 338 VAL A N 1
ATOM 2725 C CA . VAL A 1 338 ? -27.028 -13.745 16.593 1.00 31.72 338 VAL A CA 1
ATOM 2726 C C . VAL A 1 338 ? -27.428 -12.714 15.552 1.00 31.72 338 VAL A C 1
ATOM 2728 O O . VAL A 1 338 ? -26.608 -11.893 15.144 1.00 31.72 338 VAL A O 1
ATOM 2731 N N . ASP A 1 339 ? -28.663 -12.835 15.086 1.00 31.52 339 ASP A N 1
ATOM 2732 C CA . ASP A 1 339 ? -29.321 -11.870 14.220 1.00 31.52 339 ASP A CA 1
ATOM 2733 C C . ASP A 1 339 ? -29.514 -10.565 15.004 1.00 31.52 339 ASP A C 1
ATOM 2735 O O . ASP A 1 339 ? -30.123 -10.558 16.076 1.00 31.52 339 ASP A O 1
ATOM 2739 N N . SER A 1 340 ? -28.912 -9.476 14.532 1.00 38.00 340 SER A N 1
ATOM 2740 C CA . SER A 1 340 ? -28.915 -8.176 15.208 1.00 38.00 340 SER A CA 1
ATOM 2741 C C . SER A 1 340 ? -29.833 -7.186 14.491 1.00 38.00 340 SER A C 1
ATOM 2743 O O . SER A 1 340 ? -29.406 -6.089 14.132 1.00 38.00 340 SER A O 1
ATOM 2745 N N . THR A 1 341 ? -31.086 -7.573 14.259 1.00 35.97 341 THR A N 1
ATOM 2746 C CA . THR A 1 341 ? -32.150 -6.668 13.801 1.00 35.97 341 THR A CA 1
ATOM 2747 C C . THR A 1 341 ? -33.138 -6.390 14.928 1.00 35.97 341 THR A C 1
ATOM 2749 O O . THR A 1 341 ? -34.280 -6.832 14.867 1.00 35.97 341 THR A O 1
ATOM 2752 N N . VAL A 1 342 ? -32.712 -5.677 15.970 1.00 39.50 342 VAL A N 1
ATOM 2753 C CA . VAL A 1 342 ? -33.617 -5.002 16.917 1.00 39.50 342 VAL A CA 1
ATOM 2754 C C . VAL A 1 342 ? -32.920 -3.733 17.424 1.00 39.50 342 VAL A C 1
ATOM 2756 O O . VAL A 1 342 ? -31.695 -3.735 17.529 1.00 39.50 342 VAL A O 1
ATOM 2759 N N . TYR A 1 343 ? -33.731 -2.715 17.730 1.00 36.75 343 TYR A N 1
ATOM 2760 C CA . TYR A 1 343 ? -33.503 -1.420 18.401 1.00 36.75 343 TYR A CA 1
ATOM 2761 C C . TYR A 1 343 ? -33.693 -0.225 17.462 1.00 36.75 343 TYR A C 1
ATOM 2763 O O . TYR A 1 343 ? -32.858 0.050 16.604 1.00 36.75 343 TYR A O 1
ATOM 2771 N N . ASP A 1 344 ? -34.919 0.301 17.423 1.00 31.84 344 ASP A N 1
ATOM 2772 C CA . ASP A 1 344 ? -35.547 1.255 18.372 1.00 31.84 344 ASP A CA 1
ATOM 2773 C C . ASP A 1 344 ? -35.149 2.684 18.002 1.00 31.84 344 ASP A C 1
ATOM 2775 O O . ASP A 1 344 ? -34.132 3.228 18.438 1.00 31.84 344 ASP A O 1
ATOM 2779 N N . ASP A 1 345 ? -35.983 3.249 17.130 1.00 34.00 345 ASP A N 1
ATOM 2780 C CA . ASP A 1 345 ? -36.079 4.673 16.867 1.00 34.00 345 ASP A CA 1
ATOM 2781 C C . ASP A 1 345 ? -36.664 5.342 18.114 1.00 34.00 345 ASP A C 1
ATOM 2783 O O . ASP A 1 345 ? -37.856 5.217 18.355 1.00 34.00 345 ASP A O 1
ATOM 2787 N N . ASP A 1 346 ? -35.823 6.008 18.906 1.00 39.34 346 ASP A N 1
ATOM 2788 C CA . ASP A 1 346 ? -36.192 7.173 19.723 1.00 39.34 346 ASP A CA 1
ATOM 2789 C C . ASP A 1 346 ? -34.917 7.802 20.309 1.00 39.34 346 ASP A C 1
ATOM 2791 O O . ASP A 1 346 ? -34.483 7.518 21.426 1.00 39.34 346 ASP A O 1
ATOM 2795 N N . VAL A 1 347 ? -34.278 8.683 19.532 1.00 35.62 347 VAL A N 1
ATOM 2796 C CA . VAL A 1 347 ? -33.272 9.616 20.057 1.00 35.62 347 VAL A CA 1
ATOM 2797 C C . VAL A 1 347 ? -33.832 11.024 19.929 1.00 35.62 347 VAL A C 1
ATOM 2799 O O . VAL A 1 347 ? -33.800 11.640 18.863 1.00 35.62 347 VAL A O 1
ATOM 2802 N N . VAL A 1 348 ? -34.356 11.514 21.050 1.00 33.44 348 VAL A N 1
ATOM 2803 C CA . VAL A 1 348 ? -34.684 12.922 21.279 1.00 33.44 348 VAL A CA 1
ATOM 2804 C C . VAL A 1 348 ? -33.418 13.752 21.053 1.00 33.44 348 VAL A C 1
ATOM 2806 O O . VAL A 1 348 ? -32.372 13.504 21.653 1.00 33.44 348 VAL A O 1
ATOM 2809 N N . MET A 1 349 ? -33.502 14.715 20.138 1.00 29.89 349 MET A N 1
ATOM 2810 C CA . MET A 1 349 ? -32.430 15.661 19.841 1.00 29.89 349 MET A CA 1
ATOM 2811 C C . MET A 1 349 ? -32.364 16.716 20.949 1.00 29.89 349 MET A C 1
ATOM 2813 O O . MET A 1 349 ? -33.150 17.662 20.939 1.00 29.89 349 MET A O 1
ATOM 2817 N N . ASP A 1 350 ? -31.412 16.585 21.874 1.00 32.84 350 ASP A N 1
ATOM 2818 C CA . ASP A 1 350 ? -31.069 17.672 22.793 1.00 32.84 350 ASP A CA 1
ATOM 2819 C C . ASP A 1 350 ? -30.364 18.797 22.020 1.00 32.84 350 ASP A C 1
ATOM 2821 O O . ASP A 1 350 ? -29.258 18.649 21.490 1.00 32.84 350 ASP A O 1
ATOM 2825 N N . THR A 1 351 ? -31.025 19.951 21.945 1.00 34.34 351 THR A N 1
ATOM 2826 C CA . THR A 1 351 ? -30.449 21.205 21.460 1.00 34.34 351 THR A CA 1
ATOM 2827 C C . THR A 1 351 ? -29.369 21.687 22.425 1.00 34.34 351 THR A C 1
ATOM 2829 O O . THR A 1 351 ? -29.662 22.102 23.545 1.00 34.34 351 THR A O 1
ATOM 2832 N N . VAL A 1 352 ? -28.113 21.670 21.977 1.00 30.81 352 VAL A N 1
ATOM 2833 C CA . VAL A 1 352 ? -26.985 22.260 22.705 1.00 30.81 352 VAL A CA 1
ATOM 2834 C C . VAL A 1 352 ? -27.041 23.782 22.556 1.00 30.81 352 VAL A C 1
ATOM 2836 O O . VAL A 1 352 ? -26.697 24.321 21.505 1.00 30.81 352 VAL A O 1
ATOM 2839 N N . TYR A 1 353 ? -27.467 24.472 23.615 1.00 30.12 353 TYR A N 1
ATOM 2840 C CA . TYR A 1 353 ? -27.186 25.895 23.803 1.00 30.12 353 TYR A CA 1
ATOM 2841 C C . TYR A 1 353 ? -25.708 26.062 24.171 1.00 30.12 353 TYR A C 1
ATOM 2843 O O . TYR A 1 353 ? -25.218 25.438 25.113 1.00 30.12 353 TYR A O 1
ATOM 2851 N N . VAL A 1 354 ? -24.992 26.891 23.412 1.00 33.25 354 VAL A N 1
ATOM 2852 C CA . VAL A 1 354 ? -23.639 27.338 23.757 1.00 33.25 354 VAL A CA 1
ATOM 2853 C C . VAL A 1 354 ? -23.787 28.651 24.516 1.00 33.25 354 VAL A C 1
ATOM 2855 O O . VAL A 1 354 ? -23.943 29.701 23.900 1.00 33.25 354 VAL A O 1
ATOM 2858 N N . ASP A 1 355 ? -23.772 28.577 25.846 1.00 30.72 355 ASP A N 1
ATOM 2859 C CA . ASP A 1 355 ? -23.580 29.754 26.693 1.00 30.72 355 ASP A CA 1
ATOM 2860 C C . ASP A 1 355 ? -22.078 30.023 26.834 1.00 30.72 355 ASP A C 1
ATOM 2862 O O . ASP A 1 355 ? -21.350 29.298 27.518 1.00 30.72 355 ASP A O 1
ATOM 2866 N N . ASP A 1 356 ? -21.621 31.096 26.191 1.00 38.03 356 ASP A N 1
ATOM 2867 C CA . ASP A 1 356 ? -20.333 31.723 26.468 1.00 38.03 356 ASP A CA 1
ATOM 2868 C C . ASP A 1 356 ? -20.393 32.375 27.856 1.00 38.03 356 ASP A C 1
ATOM 2870 O O . ASP A 1 356 ? -20.817 33.518 28.025 1.00 38.03 356 ASP A O 1
ATOM 2874 N N . THR A 1 357 ? -19.945 31.649 28.880 1.00 36.25 357 THR A N 1
ATOM 2875 C CA . THR A 1 357 ? -19.606 32.245 30.174 1.00 36.25 357 THR A CA 1
ATOM 2876 C C . THR A 1 357 ? -18.219 31.793 30.617 1.00 36.25 357 THR A C 1
ATOM 2878 O O . THR A 1 357 ? -17.976 30.647 30.987 1.00 36.25 357 THR A O 1
ATOM 2881 N N . LEU A 1 358 ? -17.283 32.747 30.595 1.00 40.00 358 LEU A N 1
ATOM 2882 C CA . LEU A 1 358 ? -16.001 32.691 31.294 1.00 40.00 358 LEU A CA 1
ATOM 2883 C C . LEU A 1 358 ? -16.262 32.619 32.806 1.00 40.00 358 LEU A C 1
ATOM 2885 O O . LEU A 1 358 ? -16.218 33.622 33.516 1.00 40.00 358 LEU A O 1
ATOM 2889 N N . SER A 1 359 ? -16.552 31.424 33.315 1.00 34.34 359 SER A N 1
ATOM 2890 C CA . SER A 1 359 ? -16.531 31.156 34.748 1.00 34.34 359 SER A CA 1
ATOM 2891 C C . SER A 1 359 ? -15.087 30.913 35.179 1.00 34.34 359 SER A C 1
ATOM 2893 O O . SER A 1 359 ? -14.460 29.949 34.735 1.00 34.34 359 SER A O 1
ATOM 2895 N N . LEU A 1 360 ? -14.570 31.774 36.058 1.00 36.44 360 LEU A N 1
ATOM 2896 C CA . LEU A 1 360 ? -13.358 31.530 36.843 1.00 36.44 360 LEU A CA 1
ATOM 2897 C C . LEU A 1 360 ? -13.416 30.107 37.410 1.00 36.44 360 LEU A C 1
ATOM 2899 O O . LEU A 1 360 ? -14.263 29.801 38.253 1.00 36.44 360 LEU A O 1
ATOM 2903 N N . SER A 1 361 ? -12.550 29.227 36.906 1.00 36.25 361 SER A N 1
ATOM 2904 C CA . SER A 1 361 ? -12.497 27.828 37.310 1.00 36.25 361 SER A CA 1
ATOM 2905 C C . SER A 1 361 ? -12.221 27.756 38.807 1.00 36.25 361 SER A C 1
ATOM 2907 O O . SER A 1 361 ? -11.104 28.031 39.255 1.00 36.25 361 SER A O 1
ATOM 2909 N N . LYS A 1 362 ? -13.239 27.382 39.591 1.00 45.53 362 LYS A N 1
ATOM 2910 C CA . LYS A 1 362 ? -13.018 26.843 40.933 1.00 45.53 362 LYS A CA 1
ATOM 2911 C C . LYS A 1 362 ? -11.997 25.723 40.784 1.00 45.53 362 LYS A C 1
ATOM 2913 O O . LYS A 1 362 ? -12.184 24.835 39.957 1.00 45.53 362 LYS A O 1
ATOM 2918 N N . ILE A 1 363 ? -10.919 25.799 41.556 1.00 46.75 363 ILE A N 1
ATOM 2919 C CA . ILE A 1 363 ? -9.946 24.717 41.682 1.00 46.75 363 ILE A CA 1
ATOM 2920 C C . ILE A 1 363 ? -10.721 23.534 42.273 1.00 46.75 363 ILE A C 1
ATOM 2922 O O . ILE A 1 363 ? -10.965 23.489 43.478 1.00 46.75 363 ILE A O 1
ATOM 2926 N N . GLU A 1 364 ? -11.217 22.641 41.416 1.00 62.59 364 GLU A N 1
ATOM 2927 C CA . GLU A 1 364 ? -11.800 21.378 41.854 1.00 62.59 364 GLU A CA 1
ATOM 2928 C C . GLU A 1 364 ? -10.658 20.547 42.445 1.00 62.59 364 GLU A C 1
ATOM 2930 O O . GLU A 1 364 ? -9.608 20.384 41.818 1.00 62.59 364 GLU A O 1
ATOM 2935 N N . GLU A 1 365 ? -10.824 20.080 43.686 1.00 73.06 365 GLU A N 1
ATOM 2936 C CA . GLU A 1 365 ? -9.845 19.173 44.278 1.00 73.06 365 GLU A CA 1
ATOM 2937 C C . GLU A 1 365 ? -9.701 17.938 43.370 1.00 73.06 365 GLU A C 1
ATOM 2939 O O . GLU A 1 365 ? -10.718 17.383 42.941 1.00 73.06 365 GLU A O 1
ATOM 2944 N N . PRO A 1 366 ? -8.467 17.507 43.055 1.00 81.06 366 PRO A N 1
ATOM 2945 C CA . PRO A 1 366 ? -8.252 16.400 42.138 1.00 81.06 366 PRO A CA 1
ATOM 2946 C C . PRO A 1 366 ? -8.810 15.096 42.714 1.00 81.06 366 PRO A C 1
ATOM 2948 O O . PRO A 1 366 ? -8.752 14.852 43.923 1.00 81.06 366 PRO A O 1
ATOM 2951 N N . ASP A 1 367 ? -9.312 14.240 41.825 1.00 85.50 367 ASP A N 1
ATOM 2952 C CA . ASP A 1 367 ? -9.691 12.873 42.174 1.00 85.50 367 ASP A CA 1
ATOM 2953 C C . ASP A 1 367 ? -8.482 12.114 42.717 1.00 85.50 367 ASP A C 1
ATOM 2955 O O . ASP A 1 367 ? -7.377 12.207 42.172 1.00 85.50 367 ASP A O 1
ATOM 2959 N N . LEU A 1 368 ? -8.700 11.323 43.765 1.00 87.94 368 LEU A N 1
ATOM 2960 C CA . LEU A 1 368 ? -7.651 10.497 44.342 1.00 87.94 368 LEU A CA 1
ATOM 2961 C C . LEU A 1 368 ? -7.874 9.035 43.950 1.00 87.94 368 LEU A C 1
ATOM 2963 O O . LEU A 1 368 ? -8.917 8.455 44.255 1.00 87.94 368 LEU A O 1
ATOM 2967 N N . ILE A 1 369 ? -6.886 8.441 43.282 1.00 89.19 369 ILE A N 1
ATOM 2968 C CA . ILE A 1 369 ? -6.850 7.004 42.992 1.00 89.19 369 ILE A CA 1
ATOM 2969 C C . ILE A 1 369 ? -5.986 6.348 44.058 1.00 89.19 369 ILE A C 1
ATOM 2971 O O . ILE A 1 369 ? -4.839 6.749 44.260 1.00 89.19 369 ILE A O 1
ATOM 2975 N N . VAL A 1 370 ? -6.538 5.351 44.741 1.00 89.94 370 VAL A N 1
ATOM 2976 C CA . VAL A 1 370 ? -5.866 4.693 45.857 1.00 89.94 370 VAL A CA 1
ATOM 2977 C C . VAL A 1 370 ? -5.987 3.186 45.725 1.00 89.94 370 VAL A C 1
ATOM 2979 O O . VAL A 1 370 ? -7.067 2.659 45.474 1.00 89.94 370 VAL A O 1
ATOM 2982 N N . HIS A 1 371 ? -4.875 2.483 45.912 1.00 90.06 371 HIS A N 1
ATOM 2983 C CA . HIS A 1 371 ? -4.873 1.028 45.968 1.00 90.06 371 HIS A CA 1
ATOM 2984 C C . HIS A 1 371 ? -5.020 0.571 47.428 1.00 90.06 371 HIS A C 1
ATOM 2986 O O . HIS A 1 371 ? -4.263 1.075 48.269 1.00 90.06 371 HIS A O 1
ATOM 2992 N N . PRO A 1 372 ? -5.938 -0.365 47.748 1.00 83.44 372 PRO A N 1
ATOM 2993 C CA . PRO A 1 372 ? -6.251 -0.730 49.133 1.00 83.44 372 PRO A CA 1
ATOM 2994 C C . PRO A 1 372 ? -5.011 -1.196 49.909 1.00 83.44 372 PRO A C 1
ATOM 2996 O O . PRO A 1 372 ? -4.758 -0.730 51.015 1.00 83.44 372 PRO A O 1
ATOM 2999 N N . ASP A 1 373 ? -4.148 -1.993 49.276 1.00 85.31 373 ASP A N 1
ATOM 3000 C CA . ASP A 1 373 ? -2.936 -2.530 49.918 1.00 85.31 373 ASP A CA 1
ATOM 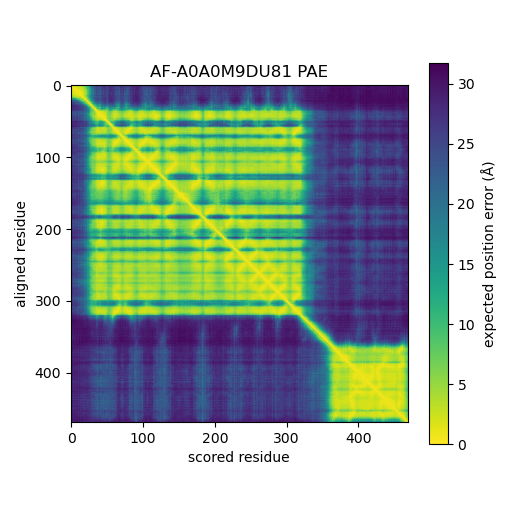3001 C C . ASP A 1 373 ? -1.846 -1.484 50.211 1.00 85.31 373 ASP A C 1
ATOM 3003 O O . ASP A 1 373 ? -0.890 -1.760 50.932 1.00 85.31 373 ASP A O 1
ATOM 3007 N N . THR A 1 374 ? -1.961 -0.278 49.646 1.00 85.38 374 THR A N 1
ATOM 3008 C CA . THR A 1 374 ? -0.956 0.795 49.791 1.00 85.38 374 THR A CA 1
ATOM 3009 C C . THR A 1 374 ? -1.377 1.892 50.772 1.00 85.38 374 THR A C 1
ATOM 3011 O O . THR A 1 374 ? -0.635 2.854 50.987 1.00 85.38 374 THR A O 1
ATOM 3014 N N . LEU A 1 375 ? -2.562 1.769 51.378 1.00 86.56 375 LEU A N 1
ATOM 3015 C CA . LEU A 1 375 ? -3.101 2.755 52.310 1.00 86.56 375 LEU A CA 1
ATOM 3016 C C . LEU A 1 375 ? -2.344 2.745 53.641 1.00 86.56 375 LEU A C 1
ATOM 3018 O O . LEU A 1 375 ? -2.438 1.816 54.440 1.00 86.56 375 LEU A O 1
ATOM 3022 N N . THR A 1 376 ? -1.628 3.834 53.911 1.00 88.94 376 THR A N 1
ATOM 3023 C CA . THR A 1 376 ? -1.052 4.105 55.233 1.00 88.94 376 THR A CA 1
ATOM 3024 C C . THR A 1 376 ? -2.105 4.716 56.164 1.00 88.94 376 THR A C 1
ATOM 3026 O O . THR A 1 376 ? -2.974 5.464 55.712 1.00 88.94 376 THR A O 1
ATOM 3029 N N . GLU A 1 377 ? -2.010 4.471 57.478 1.00 88.12 377 GLU A N 1
ATOM 3030 C CA . GLU A 1 377 ? -2.935 5.051 58.475 1.00 88.12 377 GLU A CA 1
ATOM 3031 C C . GLU A 1 377 ? -3.098 6.581 58.381 1.00 88.12 377 GLU A C 1
ATOM 3033 O O . GLU A 1 377 ? -4.231 7.067 58.397 1.00 88.12 377 GLU A O 1
ATOM 3038 N N . PRO A 1 378 ? -2.031 7.380 58.171 1.00 89.56 378 PRO A N 1
ATOM 3039 C CA . PRO A 1 378 ? -2.185 8.818 57.958 1.00 89.56 378 PRO A CA 1
ATOM 3040 C C . PRO A 1 378 ? -3.051 9.164 56.736 1.00 89.56 378 PRO A C 1
ATOM 3042 O O . PRO A 1 378 ? -3.767 10.166 56.743 1.00 89.56 378 PRO A O 1
ATOM 3045 N N . THR A 1 379 ? -3.004 8.342 55.684 1.00 87.00 379 THR A N 1
ATOM 3046 C CA . THR A 1 379 ? -3.813 8.527 54.470 1.00 87.00 379 THR A CA 1
ATOM 3047 C C . THR A 1 379 ? -5.266 8.135 54.720 1.00 87.00 379 THR A C 1
ATOM 3049 O O . THR A 1 379 ? -6.161 8.873 54.308 1.00 87.00 379 THR A O 1
ATOM 3052 N N . ARG A 1 380 ? -5.511 7.048 55.469 1.00 88.06 380 ARG A N 1
ATOM 3053 C CA . ARG A 1 380 ? -6.860 6.658 55.916 1.00 88.06 380 ARG A CA 1
ATOM 3054 C C . ARG A 1 380 ? -7.520 7.771 56.723 1.00 88.06 380 ARG A C 1
ATOM 3056 O O . ARG A 1 380 ? -8.647 8.156 56.427 1.00 88.06 380 ARG A O 1
ATOM 3063 N N . ILE A 1 381 ? -6.798 8.363 57.676 1.00 87.44 381 ILE A N 1
ATOM 3064 C CA . ILE A 1 381 ? -7.305 9.481 58.488 1.00 87.44 381 ILE A CA 1
ATOM 3065 C C . ILE A 1 381 ? -7.665 10.686 57.603 1.00 87.44 381 ILE A C 1
ATOM 3067 O O . ILE A 1 381 ? -8.752 11.243 57.750 1.00 87.44 381 ILE A O 1
ATOM 3071 N N . LYS A 1 382 ? -6.808 11.058 56.639 1.00 87.69 382 LYS A N 1
ATOM 3072 C CA . LYS A 1 382 ? -7.098 12.155 55.694 1.00 87.69 382 LYS A CA 1
ATOM 3073 C C . LYS A 1 382 ? -8.332 11.882 54.833 1.00 87.69 382 LYS A C 1
ATOM 3075 O O . LYS A 1 382 ? -9.130 12.790 54.616 1.00 87.69 382 LYS A O 1
ATOM 3080 N N . LEU A 1 383 ? -8.488 10.649 54.351 1.00 86.44 383 LEU A N 1
ATOM 3081 C CA . LEU A 1 383 ? -9.644 10.244 53.553 1.00 86.44 383 LEU A CA 1
ATOM 3082 C C . LEU A 1 383 ? -10.938 10.239 54.367 1.00 86.44 383 LEU A C 1
ATOM 3084 O O . LEU A 1 383 ? -11.962 10.650 53.841 1.00 86.44 383 LEU A O 1
ATOM 3088 N N . ARG A 1 384 ? -10.895 9.838 55.644 1.00 86.19 384 ARG A N 1
ATOM 3089 C CA . ARG A 1 384 ? -12.054 9.889 56.556 1.00 86.19 384 ARG A CA 1
ATOM 3090 C C . ARG A 1 384 ? -12.467 11.318 56.914 1.00 86.19 384 ARG A C 1
ATOM 3092 O O . ARG A 1 384 ? -13.646 11.588 57.103 1.00 86.19 384 ARG A O 1
ATOM 3099 N N . GLN A 1 385 ? -11.505 12.236 57.030 1.00 85.69 385 GLN A N 1
ATOM 3100 C CA . GLN A 1 385 ? -11.779 13.641 57.358 1.00 85.69 385 GLN A CA 1
ATOM 3101 C C . GLN A 1 385 ? -12.393 14.421 56.190 1.00 85.69 385 GLN A C 1
ATOM 3103 O O . GLN A 1 385 ? -13.121 15.392 56.406 1.00 85.69 385 GLN A O 1
ATOM 3108 N N . LYS A 1 386 ? -12.099 14.023 54.950 1.00 81.88 386 LYS A N 1
ATOM 3109 C CA . LYS A 1 386 ? -12.634 14.661 53.748 1.00 81.88 386 LYS A CA 1
ATOM 3110 C C . LYS A 1 386 ? -13.926 13.972 53.299 1.00 81.88 386 LYS A C 1
ATOM 3112 O O . LYS A 1 386 ? -14.017 12.753 53.276 1.00 81.88 386 LYS A O 1
ATOM 3117 N N . LYS A 1 387 ? -14.928 14.757 52.888 1.00 87.00 387 LYS A N 1
ATOM 3118 C CA . LYS A 1 387 ? -16.194 14.234 52.346 1.00 87.00 387 LYS A CA 1
ATOM 3119 C C . LYS A 1 387 ? -15.989 13.733 50.910 1.00 87.00 387 LYS A C 1
ATOM 3121 O O . LYS A 1 387 ? -16.226 14.477 49.960 1.00 87.00 387 LYS A O 1
ATOM 3126 N N . TYR A 1 388 ? -15.514 12.502 50.755 1.00 91.56 388 TYR A N 1
ATOM 3127 C CA . TYR A 1 388 ? -15.399 11.816 49.466 1.00 91.56 388 TYR A CA 1
ATOM 3128 C C . TYR A 1 388 ? -16.569 10.850 49.249 1.00 91.56 388 TYR A C 1
ATOM 3130 O O . TYR A 1 388 ? -17.101 10.284 50.196 1.00 91.56 388 TYR A O 1
ATOM 3138 N N . ILE A 1 389 ? -16.937 10.643 47.986 1.00 94.31 389 ILE A N 1
ATOM 3139 C CA . ILE A 1 389 ? -17.672 9.455 47.551 1.00 94.31 389 ILE A CA 1
ATOM 3140 C C . ILE A 1 389 ? -16.636 8.489 46.982 1.00 94.31 389 ILE A C 1
ATOM 3142 O O . ILE A 1 389 ? -15.908 8.828 46.039 1.00 94.31 389 ILE A O 1
ATOM 3146 N N . SER A 1 390 ? -16.548 7.307 47.575 1.00 95.75 390 SER A N 1
ATOM 3147 C CA . SER A 1 390 ? -15.609 6.259 47.199 1.00 95.75 390 SER A CA 1
ATOM 3148 C C . SER A 1 390 ? -16.275 5.252 46.267 1.00 95.75 390 SER A C 1
ATOM 3150 O O . SER A 1 390 ? -17.367 4.752 46.534 1.00 95.75 390 SER A O 1
ATOM 3152 N N . TYR A 1 391 ? -15.584 4.935 45.174 1.00 97.12 391 TYR A N 1
ATOM 3153 C CA . TYR A 1 391 ? -15.994 3.936 44.192 1.00 97.12 391 TYR A CA 1
ATOM 3154 C C . TYR A 1 391 ? -14.986 2.794 44.178 1.00 97.12 391 TYR A C 1
ATOM 3156 O O . TYR A 1 391 ? -13.792 3.041 44.007 1.00 97.12 391 TYR A O 1
ATOM 3164 N N . VAL A 1 392 ? -15.456 1.554 44.301 1.00 97.44 392 VAL A N 1
ATOM 3165 C CA . VAL A 1 392 ? -14.603 0.364 44.148 1.00 97.44 392 VAL A CA 1
ATOM 3166 C C . VAL A 1 392 ? -14.580 -0.025 42.677 1.00 97.44 392 VAL A C 1
ATOM 3168 O O . VAL A 1 392 ? -15.556 -0.573 42.163 1.00 97.44 392 VAL A O 1
ATOM 3171 N N . VAL A 1 393 ? -13.488 0.306 41.990 1.00 97.19 393 VAL A N 1
ATOM 3172 C CA . VAL A 1 393 ? -13.311 0.130 40.546 1.00 97.19 393 VAL A CA 1
ATOM 3173 C C . VAL A 1 393 ? -12.587 -1.184 40.274 1.00 97.19 393 VAL A C 1
ATOM 3175 O O . VAL A 1 393 ? -11.501 -1.425 40.790 1.00 97.19 393 VAL A O 1
ATOM 3178 N N . VAL A 1 394 ? -13.189 -2.018 39.429 1.00 96.81 394 VAL A N 1
ATOM 3179 C CA . VAL A 1 394 ? -12.681 -3.345 39.028 1.00 96.81 394 VAL A CA 1
ATOM 3180 C C . VAL A 1 394 ? -12.185 -3.371 37.576 1.00 96.81 394 VAL A C 1
ATOM 3182 O O . VAL A 1 394 ? -11.845 -4.419 37.039 1.00 96.81 394 VAL A O 1
ATOM 3185 N N . GLY A 1 395 ? -12.186 -2.217 36.905 1.00 94.94 395 GLY A N 1
ATOM 3186 C CA . GLY A 1 395 ? -11.609 -2.047 35.576 1.00 94.94 395 GLY A CA 1
ATOM 3187 C C . GLY A 1 395 ? -11.892 -0.669 34.980 1.00 94.94 395 GLY A C 1
ATOM 3188 O O . GLY A 1 395 ? -12.947 -0.079 35.221 1.00 94.94 395 GLY A O 1
ATOM 3189 N N . ALA A 1 396 ? -10.964 -0.167 34.166 1.00 95.12 396 ALA A N 1
ATOM 3190 C CA . ALA A 1 396 ? -11.110 1.075 33.408 1.00 95.12 396 ALA A CA 1
ATOM 3191 C C . ALA A 1 396 ? -10.862 0.823 31.920 1.00 95.12 396 ALA A C 1
ATOM 3193 O O . ALA A 1 396 ? -9.848 0.246 31.531 1.00 95.12 396 ALA A O 1
ATOM 3194 N N . PHE A 1 397 ? -11.790 1.273 31.075 1.00 92.00 397 PHE A N 1
ATOM 3195 C CA . PHE A 1 397 ? -11.765 0.988 29.641 1.00 92.00 397 PHE A CA 1
ATOM 3196 C C . PHE A 1 397 ? -11.877 2.273 28.824 1.00 92.00 397 PHE A C 1
ATOM 3198 O O . PHE A 1 397 ? -12.701 3.129 29.121 1.00 92.00 397 PHE A O 1
ATOM 3205 N N . MET A 1 398 ? -11.109 2.397 27.739 1.00 85.88 398 MET A N 1
ATOM 3206 C CA . MET A 1 398 ? -11.265 3.522 26.798 1.00 85.88 398 MET A CA 1
ATOM 3207 C C . MET A 1 398 ? -12.545 3.416 25.950 1.00 85.88 398 MET A C 1
ATOM 3209 O O . MET A 1 398 ? -13.053 4.417 25.454 1.00 85.88 398 MET A O 1
ATOM 3213 N N . VAL A 1 399 ? -13.077 2.202 25.770 1.00 82.94 399 VAL A N 1
ATOM 3214 C CA . VAL A 1 399 ? -14.222 1.914 24.893 1.00 82.94 399 VAL A CA 1
ATOM 3215 C C . VAL A 1 399 ? -15.390 1.381 25.722 1.00 82.94 399 VAL A C 1
ATOM 3217 O O . VAL A 1 399 ? -15.239 0.374 26.415 1.00 82.94 399 VAL A O 1
ATOM 3220 N N . LYS A 1 400 ? -16.568 2.010 25.603 1.00 93.12 400 LYS A N 1
ATOM 3221 C CA . LYS A 1 400 ? -17.784 1.663 26.366 1.00 93.12 400 LYS A CA 1
ATOM 3222 C C . LYS A 1 400 ? -18.171 0.184 26.248 1.00 93.12 400 LYS A C 1
ATOM 3224 O O . LYS A 1 400 ? -18.437 -0.459 27.257 1.00 93.12 400 LYS A O 1
ATOM 3229 N N . GLY A 1 401 ? -18.116 -0.381 25.039 1.00 77.12 401 GLY A N 1
ATOM 3230 C CA . GLY A 1 401 ? -18.478 -1.785 24.800 1.00 77.12 401 GLY A CA 1
ATOM 3231 C C . GLY A 1 401 ? -17.615 -2.794 25.573 1.00 77.12 401 GLY A C 1
ATOM 3232 O O . GLY A 1 401 ? -18.107 -3.851 25.969 1.00 77.12 401 GLY A O 1
ATOM 3233 N N . ASN A 1 402 ? -16.350 -2.461 25.863 1.00 84.00 402 ASN A N 1
ATOM 3234 C CA . ASN A 1 402 ? -15.490 -3.304 26.699 1.00 84.00 402 ASN A CA 1
ATOM 3235 C C . ASN A 1 402 ? -15.903 -3.236 28.177 1.00 84.00 402 ASN A C 1
ATOM 3237 O O . ASN A 1 402 ? -15.946 -4.271 28.837 1.00 84.00 402 ASN A O 1
ATOM 3241 N N . ALA A 1 403 ? -16.280 -2.051 28.670 1.00 94.12 403 ALA A N 1
ATOM 3242 C CA . ALA A 1 403 ? -16.821 -1.890 30.020 1.00 94.12 403 ALA A CA 1
ATOM 3243 C C . ALA A 1 403 ? -18.149 -2.653 30.195 1.00 94.12 403 ALA A C 1
ATOM 3245 O O . ALA A 1 403 ? -18.320 -3.381 31.168 1.00 94.12 403 ALA A O 1
ATOM 3246 N N . GLU A 1 404 ? -19.058 -2.577 29.218 1.00 92.75 404 GLU A N 1
ATOM 3247 C CA . GLU A 1 404 ? -20.322 -3.337 29.216 1.00 92.75 404 GLU A CA 1
ATOM 3248 C C . GLU A 1 404 ? -20.093 -4.853 29.166 1.00 92.75 404 GLU A C 1
ATOM 3250 O O . GLU A 1 404 ? -20.811 -5.632 29.798 1.00 92.75 404 GLU A O 1
ATOM 3255 N N . ARG A 1 405 ? -19.069 -5.304 28.430 1.00 89.12 405 ARG A N 1
ATOM 3256 C CA . ARG A 1 405 ? -18.646 -6.707 28.459 1.00 89.12 405 ARG A CA 1
ATOM 3257 C C . ARG A 1 405 ? -18.173 -7.110 29.855 1.00 89.12 405 ARG A C 1
ATOM 3259 O O . ARG A 1 405 ? -18.601 -8.160 30.321 1.00 89.12 405 ARG A O 1
ATOM 3266 N N . GLN A 1 406 ? -17.359 -6.289 30.518 1.00 96.06 406 GLN A N 1
ATOM 3267 C CA . GLN A 1 406 ? -16.871 -6.580 31.867 1.00 96.06 406 GLN A CA 1
ATOM 3268 C C . GLN A 1 406 ? -18.014 -6.668 32.887 1.00 96.06 406 GLN A C 1
ATOM 3270 O O . GLN A 1 406 ? -18.048 -7.614 33.666 1.00 96.06 406 GLN A O 1
ATOM 3275 N N . VAL A 1 407 ? -18.996 -5.760 32.833 1.00 97.25 407 VAL A N 1
ATOM 3276 C CA . VAL A 1 407 ? -20.197 -5.823 33.691 1.00 97.25 407 VAL A CA 1
ATOM 3277 C C . VAL A 1 407 ? -20.942 -7.150 33.514 1.00 97.25 407 VAL A C 1
ATOM 3279 O O . VAL A 1 407 ? -21.291 -7.802 34.495 1.00 97.25 407 VAL A O 1
ATOM 3282 N N . ARG A 1 408 ? -21.138 -7.602 32.267 1.00 96.44 408 ARG A N 1
ATOM 3283 C CA . ARG A 1 408 ? -21.790 -8.894 31.991 1.00 96.44 408 ARG A CA 1
ATOM 3284 C C . ARG A 1 408 ? -20.986 -10.087 32.506 1.00 96.44 408 ARG A C 1
ATOM 3286 O O . ARG A 1 408 ? -21.590 -11.039 32.986 1.00 96.44 408 ARG A O 1
ATOM 3293 N N . LEU A 1 409 ? -19.655 -10.046 32.407 1.00 92.62 409 LEU A N 1
ATOM 3294 C CA . LEU A 1 409 ? -18.784 -11.101 32.934 1.00 92.62 409 LEU A CA 1
ATOM 3295 C C . LEU A 1 409 ? -18.868 -11.177 34.461 1.00 92.62 409 LEU A C 1
ATOM 3297 O O . LEU A 1 409 ? -19.096 -12.258 34.988 1.00 92.62 409 LEU A O 1
ATOM 3301 N N . LEU A 1 410 ? -18.798 -10.037 35.153 1.00 96.38 410 LEU A N 1
ATOM 3302 C CA . LEU A 1 410 ? -18.935 -9.968 36.613 1.00 96.38 410 LEU A CA 1
ATOM 3303 C C . LEU A 1 410 ? -20.285 -10.519 37.088 1.00 96.38 410 LEU A C 1
ATOM 3305 O O . LEU A 1 410 ? -20.338 -11.304 38.038 1.00 96.38 410 LEU A O 1
ATOM 3309 N N . LYS A 1 411 ? -21.374 -10.184 36.383 1.00 96.81 411 LYS A N 1
ATOM 3310 C CA . LYS A 1 411 ? -22.703 -10.714 36.706 1.00 96.81 411 LYS A CA 1
ATOM 3311 C C . LYS A 1 411 ? -22.819 -12.212 36.423 1.00 96.81 411 LYS A C 1
ATOM 3313 O O . LYS A 1 411 ? -23.412 -12.935 37.214 1.00 96.81 411 LYS A O 1
ATOM 3318 N N . ARG A 1 412 ? -22.263 -12.691 35.310 1.00 95.81 412 ARG A N 1
ATOM 3319 C CA . ARG A 1 412 ? -22.367 -14.097 34.895 1.00 95.81 412 ARG A CA 1
ATOM 3320 C C . ARG A 1 412 ? -21.490 -15.027 35.734 1.00 95.81 412 ARG A C 1
ATOM 3322 O O . ARG A 1 412 ? -21.958 -16.083 36.140 1.00 95.81 412 ARG A O 1
ATOM 3329 N N . ASP A 1 413 ? -20.237 -14.647 35.959 1.00 94.56 413 ASP A N 1
ATOM 3330 C CA . ASP A 1 413 ? -19.212 -15.539 36.513 1.00 94.56 413 ASP A CA 1
ATOM 3331 C C . ASP A 1 413 ? -19.154 -15.462 38.045 1.00 94.56 413 ASP A C 1
ATOM 3333 O O . ASP A 1 413 ? -18.793 -16.439 38.699 1.00 94.56 413 ASP A O 1
ATOM 3337 N N . ASN A 1 414 ? -19.545 -14.322 38.628 1.00 94.69 414 ASN A N 1
ATOM 3338 C CA . ASN A 1 414 ? -19.450 -14.081 40.069 1.00 94.69 414 ASN A CA 1
ATOM 3339 C C . ASN A 1 414 ? -20.763 -13.606 40.714 1.00 94.69 414 ASN A C 1
ATOM 3341 O O . ASN A 1 414 ? -20.796 -13.418 41.926 1.00 94.69 414 ASN A O 1
ATOM 3345 N N . ASN A 1 415 ? -21.836 -13.412 39.935 1.00 96.38 415 ASN A N 1
ATOM 3346 C CA . ASN A 1 415 ? -23.095 -12.809 40.393 1.00 96.38 415 ASN A CA 1
ATOM 3347 C C . ASN A 1 415 ? -22.917 -11.424 41.050 1.00 96.38 415 ASN A C 1
ATOM 3349 O O . ASN A 1 415 ? -23.651 -11.062 41.966 1.00 96.38 415 ASN A O 1
ATOM 3353 N N . ILE A 1 416 ? -21.947 -10.640 40.569 1.00 96.75 416 ILE A N 1
ATOM 3354 C CA . ILE A 1 416 ? -21.656 -9.295 41.077 1.00 96.75 416 ILE A CA 1
ATOM 3355 C C . ILE A 1 416 ? -22.364 -8.258 40.203 1.00 96.75 416 ILE A C 1
ATOM 3357 O O . ILE A 1 416 ? -22.180 -8.233 38.984 1.00 96.75 416 ILE A O 1
ATOM 3361 N N . ASP A 1 417 ? -23.148 -7.380 40.827 1.00 97.06 417 ASP A N 1
ATOM 3362 C CA . ASP A 1 417 ? -23.754 -6.234 40.152 1.00 97.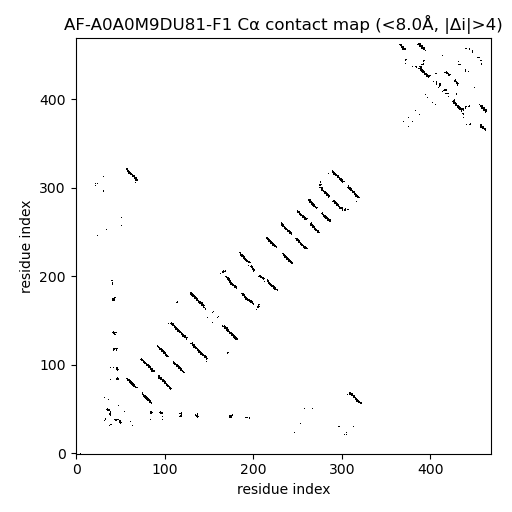06 417 ASP A CA 1
ATOM 3363 C C . ASP A 1 417 ? -22.750 -5.081 40.054 1.00 97.06 417 ASP A C 1
ATOM 3365 O O . ASP A 1 417 ? -22.234 -4.588 41.055 1.00 97.06 417 ASP A O 1
ATOM 3369 N N . ALA A 1 418 ? -22.467 -4.649 38.825 1.00 97.50 418 ALA A N 1
ATOM 3370 C CA . ALA A 1 418 ? -21.520 -3.579 38.539 1.00 97.50 418 ALA A CA 1
ATOM 3371 C C . ALA A 1 418 ? -22.164 -2.490 37.673 1.00 97.50 418 ALA A C 1
ATOM 3373 O O . ALA A 1 418 ? -23.017 -2.762 36.826 1.00 97.50 418 ALA A O 1
ATOM 3374 N N . LYS A 1 419 ? -21.725 -1.245 37.862 1.00 97.88 419 LYS A N 1
ATOM 3375 C CA . LYS A 1 419 ? -22.180 -0.064 37.120 1.00 97.88 419 LYS A CA 1
ATOM 3376 C C . LYS A 1 419 ? -21.015 0.590 36.381 1.00 97.88 419 LYS A C 1
ATOM 3378 O O . LYS A 1 419 ? -19.851 0.440 36.750 1.00 97.88 419 LYS A O 1
ATOM 3383 N N . ILE A 1 420 ? -21.327 1.337 35.322 1.00 97.06 420 ILE A N 1
ATOM 3384 C CA . ILE A 1 420 ? -20.336 2.047 34.502 1.00 97.06 420 ILE A CA 1
ATOM 3385 C C . ILE A 1 420 ? -20.427 3.541 34.787 1.00 97.06 420 ILE A C 1
ATOM 3387 O O . ILE A 1 420 ? -21.514 4.115 34.763 1.00 97.06 420 ILE A O 1
ATOM 3391 N N . ARG A 1 421 ? -19.278 4.186 34.993 1.00 95.50 421 ARG A N 1
ATOM 3392 C CA . ARG A 1 421 ? -19.164 5.641 35.113 1.00 95.50 421 ARG A CA 1
ATOM 3393 C C . ARG A 1 421 ? -18.094 6.168 34.165 1.00 95.50 421 ARG A C 1
ATOM 3395 O O . ARG A 1 421 ? -16.965 5.690 34.195 1.00 95.50 421 ARG A O 1
ATOM 3402 N N . PHE A 1 422 ? -18.426 7.168 33.351 1.00 93.88 422 PHE A N 1
ATOM 3403 C CA . PHE A 1 422 ? -17.444 7.842 32.501 1.00 93.88 422 PHE A CA 1
ATOM 3404 C C . PHE A 1 422 ? -16.758 8.975 33.271 1.00 93.88 422 PHE A C 1
ATOM 3406 O O . PHE A 1 422 ? -17.434 9.870 33.782 1.00 93.88 422 PHE A O 1
ATOM 3413 N N . ARG A 1 423 ? -15.427 8.930 33.386 1.00 87.94 423 ARG A N 1
ATOM 3414 C CA . ARG A 1 423 ? -14.634 9.978 34.045 1.00 87.94 423 ARG A CA 1
ATOM 3415 C C . ARG A 1 423 ? -13.196 9.988 33.532 1.00 87.94 423 ARG A C 1
ATOM 3417 O O . ARG A 1 423 ? -12.620 8.934 33.280 1.00 87.94 423 ARG A O 1
ATOM 3424 N N . SER A 1 424 ? -12.629 11.182 33.363 1.00 87.44 424 SER A N 1
ATOM 3425 C CA . SER A 1 424 ? -11.234 11.386 32.929 1.00 87.44 424 SER A CA 1
ATOM 3426 C C . SER A 1 424 ? -10.857 10.642 31.637 1.00 87.44 424 SER A C 1
ATOM 3428 O O . SER A 1 424 ? -9.727 10.192 31.482 1.00 87.44 424 SER A O 1
ATOM 3430 N N . GLY A 1 425 ? -11.809 10.493 30.706 1.00 83.88 425 GLY A N 1
ATOM 3431 C CA . GLY A 1 425 ? -11.598 9.808 29.424 1.00 83.88 425 GLY A CA 1
ATOM 3432 C C . GLY A 1 425 ? -11.743 8.281 29.457 1.00 83.88 425 GLY A C 1
ATOM 3433 O O . GLY A 1 425 ? -11.567 7.647 28.419 1.00 83.88 425 GLY A O 1
ATOM 3434 N N . TYR A 1 426 ? -12.100 7.690 30.602 1.00 91.00 426 TYR A N 1
ATOM 3435 C CA . TYR A 1 426 ? -12.280 6.246 30.762 1.00 91.00 426 TYR A CA 1
ATOM 3436 C C . TYR A 1 426 ? -13.689 5.893 31.256 1.00 91.00 426 TYR A C 1
ATOM 3438 O O . TYR A 1 426 ? -14.324 6.640 32.002 1.00 91.00 426 TYR A O 1
ATOM 3446 N N . TYR A 1 427 ? -14.171 4.722 30.849 1.00 94.38 427 TYR A N 1
ATOM 3447 C CA . TYR A 1 427 ? -15.357 4.056 31.377 1.00 94.38 427 TYR A CA 1
ATOM 3448 C C . TYR A 1 427 ? -14.929 3.143 32.529 1.00 94.38 427 TYR A C 1
ATOM 3450 O O . TYR A 1 427 ? -14.418 2.044 32.303 1.00 94.38 427 TYR A O 1
ATOM 3458 N N . ASN A 1 428 ? -15.117 3.618 33.757 1.00 96.38 428 ASN A N 1
ATOM 3459 C CA . ASN A 1 428 ? -14.790 2.897 34.982 1.00 96.38 428 ASN A CA 1
ATOM 3460 C C . ASN A 1 428 ? -15.951 1.975 35.365 1.00 96.38 428 ASN A C 1
ATOM 3462 O O . ASN A 1 428 ? -17.078 2.438 35.569 1.00 96.38 428 ASN A O 1
ATOM 3466 N N . VAL A 1 429 ? -15.671 0.681 35.476 1.00 97.38 429 VAL A N 1
ATOM 3467 C CA . VAL A 1 429 ? -16.604 -0.326 35.987 1.00 97.38 429 VAL A CA 1
ATOM 3468 C C . VAL A 1 429 ? -16.411 -0.416 37.493 1.00 97.38 429 VAL A C 1
ATOM 3470 O O . VAL A 1 429 ? -15.314 -0.731 37.950 1.00 97.38 429 VAL A O 1
ATOM 3473 N N . HIS A 1 430 ? -17.454 -0.117 38.262 1.00 97.94 430 HIS A N 1
ATOM 3474 C CA . HIS A 1 430 ? -17.411 -0.128 39.722 1.00 97.94 430 HIS A CA 1
ATOM 3475 C C . HIS A 1 430 ? -18.523 -0.993 40.312 1.00 97.94 430 HIS A C 1
ATOM 3477 O O . HIS A 1 430 ? -19.608 -1.090 39.739 1.00 97.94 430 HIS A O 1
ATOM 3483 N N . VAL A 1 431 ? -18.239 -1.623 41.450 1.00 97.62 431 VAL A N 1
ATOM 3484 C CA . VAL A 1 431 ? -19.156 -2.555 42.136 1.00 97.62 431 VAL A CA 1
ATOM 3485 C C . VAL A 1 431 ? -19.831 -1.938 43.361 1.00 97.62 431 VAL A C 1
ATOM 3487 O O . VAL A 1 431 ? -20.873 -2.410 43.796 1.00 97.62 431 VAL A O 1
ATOM 3490 N N . LEU A 1 432 ? -19.255 -0.863 43.903 1.00 97.69 432 LEU A N 1
ATOM 3491 C CA . LEU A 1 432 ? -19.775 -0.152 45.065 1.00 97.69 432 LEU A CA 1
ATOM 3492 C C . LEU A 1 432 ? -19.581 1.354 44.891 1.00 97.69 432 LEU A C 1
ATOM 3494 O O . LEU A 1 432 ? -18.550 1.795 44.376 1.00 97.69 432 LEU A O 1
ATOM 3498 N N . GLU A 1 433 ? -20.569 2.110 45.357 1.00 97.06 433 GLU A N 1
ATOM 3499 C CA . GLU A 1 433 ? -20.541 3.555 45.568 1.00 97.06 433 GLU A CA 1
ATOM 3500 C C . GLU A 1 433 ? -20.977 3.811 47.017 1.00 97.06 433 GLU A C 1
ATOM 3502 O O . GLU A 1 433 ? -22.095 3.457 47.387 1.00 97.06 433 GLU A O 1
ATOM 3507 N N . THR A 1 434 ? -20.092 4.367 47.847 1.00 96.62 434 THR A N 1
ATOM 3508 C CA . THR A 1 434 ? -20.362 4.632 49.273 1.00 96.62 434 THR A CA 1
ATOM 3509 C C . THR A 1 434 ? -19.644 5.900 49.742 1.00 96.62 434 THR A C 1
ATOM 3511 O O . THR A 1 434 ? -18.628 6.302 49.174 1.00 96.62 434 THR A O 1
ATOM 3514 N N . GLU A 1 435 ? -20.166 6.546 50.785 1.00 94.69 435 GLU A N 1
ATOM 3515 C CA . GLU A 1 435 ? -19.487 7.650 51.484 1.00 94.69 435 GLU A CA 1
ATOM 3516 C C . GLU A 1 435 ? -18.491 7.136 52.542 1.00 94.69 435 GLU A C 1
ATOM 3518 O O . GLU A 1 435 ? -17.675 7.897 53.059 1.00 94.69 435 GLU A O 1
ATOM 3523 N N . SER A 1 436 ? -18.540 5.840 52.868 1.00 95.12 436 SER A N 1
ATOM 3524 C CA . SER A 1 436 ? -17.651 5.216 53.843 1.00 95.12 436 SER A CA 1
ATOM 3525 C C . SER A 1 436 ? -16.389 4.672 53.172 1.00 95.12 436 SER A C 1
ATOM 3527 O O . SER A 1 436 ? -16.406 3.624 52.525 1.00 95.12 436 SER A O 1
ATOM 3529 N N . THR A 1 437 ? -15.259 5.356 53.373 1.00 93.12 437 THR A N 1
ATOM 3530 C CA . THR A 1 437 ? -13.947 4.894 52.885 1.00 93.12 437 THR A CA 1
ATOM 3531 C C . THR A 1 437 ? -13.596 3.500 53.417 1.00 93.12 437 THR A C 1
ATOM 3533 O O . THR A 1 437 ? -13.038 2.694 52.679 1.00 93.12 437 THR A O 1
ATOM 3536 N N . ASP A 1 438 ? -13.960 3.190 54.665 1.00 92.94 438 ASP A N 1
ATOM 3537 C CA . ASP A 1 438 ? -13.649 1.899 55.297 1.00 92.94 438 ASP A CA 1
ATOM 3538 C C . ASP A 1 438 ? -14.452 0.749 54.671 1.00 92.94 438 ASP A C 1
ATOM 3540 O O . ASP A 1 438 ? -13.945 -0.359 54.486 1.00 92.94 438 ASP A O 1
ATOM 3544 N N . GLU A 1 439 ? -15.708 1.015 54.304 1.00 96.50 439 GLU A N 1
ATOM 3545 C CA . GLU A 1 439 ? -16.545 0.055 53.584 1.00 96.50 439 GLU A CA 1
ATOM 3546 C C . GLU A 1 439 ? -16.000 -0.187 52.172 1.00 96.50 439 GLU A C 1
ATOM 3548 O O . GLU A 1 439 ? -15.854 -1.337 51.753 1.00 96.50 439 GLU A O 1
ATOM 3553 N N . ALA A 1 440 ? -15.626 0.885 51.466 1.00 96.19 440 ALA A N 1
ATOM 3554 C CA . ALA A 1 440 ? -15.014 0.786 50.148 1.00 96.19 440 ALA A CA 1
ATOM 3555 C C . ALA A 1 440 ? -13.679 0.021 50.178 1.00 96.19 440 ALA A C 1
ATOM 3557 O O . ALA A 1 440 ? -13.445 -0.809 49.302 1.00 96.19 440 ALA A O 1
ATOM 3558 N N . GLU A 1 441 ? -12.834 0.236 51.191 1.00 95.38 441 GLU A N 1
ATOM 3559 C CA . GLU A 1 441 ? -11.573 -0.499 51.368 1.00 95.38 441 GLU A CA 1
ATOM 3560 C C . GLU A 1 441 ? -11.829 -1.993 51.599 1.00 95.38 441 GLU A C 1
ATOM 3562 O O . GLU A 1 441 ? -11.232 -2.839 50.929 1.00 95.38 441 GLU A O 1
ATOM 3567 N N . LYS A 1 442 ? -12.777 -2.332 52.481 1.00 96.81 442 LYS A N 1
ATOM 3568 C CA . LYS A 1 442 ? -13.150 -3.725 52.756 1.00 96.81 442 LYS A CA 1
ATOM 3569 C C . LYS A 1 442 ? -13.653 -4.440 51.498 1.00 96.81 442 LYS A C 1
ATOM 3571 O O . LYS A 1 442 ? -13.211 -5.556 51.219 1.00 96.81 442 LYS A O 1
ATOM 3576 N N . VAL A 1 443 ? -14.535 -3.797 50.731 1.00 96.94 443 VAL A N 1
ATOM 3577 C CA . VAL A 1 443 ? -15.079 -4.369 49.490 1.00 96.94 443 VAL A CA 1
ATOM 3578 C C . VAL A 1 443 ? -14.012 -4.452 48.400 1.00 96.94 443 VAL A C 1
ATOM 3580 O O . VAL A 1 443 ? -13.971 -5.443 47.676 1.00 96.94 443 VAL A O 1
ATOM 3583 N N . ALA A 1 444 ? -13.093 -3.487 48.303 1.00 96.19 444 ALA A N 1
ATOM 3584 C CA . ALA A 1 444 ? -11.975 -3.565 47.363 1.00 96.19 444 ALA A CA 1
ATOM 3585 C C . ALA A 1 444 ? -11.091 -4.796 47.628 1.00 96.19 444 ALA A C 1
ATOM 3587 O O . ALA A 1 444 ? -10.809 -5.552 46.699 1.00 96.19 444 ALA A O 1
ATOM 3588 N N . ILE A 1 445 ? -10.735 -5.053 48.891 1.00 95.44 445 ILE A N 1
ATOM 3589 C CA . ILE A 1 445 ? -9.946 -6.231 49.292 1.00 95.44 445 ILE A CA 1
ATOM 3590 C C . ILE A 1 445 ? -10.705 -7.536 49.004 1.00 95.44 445 ILE A C 1
ATOM 3592 O O . ILE A 1 445 ? -10.121 -8.528 48.562 1.00 95.44 445 ILE A O 1
ATOM 3596 N N . GLU A 1 446 ? -12.017 -7.564 49.246 1.00 96.50 446 GLU A N 1
ATOM 3597 C CA . GLU A 1 446 ? -12.855 -8.723 48.925 1.00 96.50 446 GLU A CA 1
ATOM 3598 C C . GLU A 1 446 ? -12.896 -8.993 47.413 1.00 96.50 446 GLU A C 1
ATOM 3600 O O . GLU A 1 446 ? -12.711 -10.133 46.980 1.00 96.50 446 GLU A O 1
ATOM 3605 N N . MET A 1 447 ? -13.041 -7.946 46.598 1.00 96.62 447 MET A N 1
ATOM 3606 C CA . MET A 1 447 ? -13.029 -8.059 45.140 1.00 96.62 447 MET A CA 1
ATOM 3607 C C . MET A 1 447 ? -11.684 -8.541 44.598 1.00 96.62 447 MET A C 1
ATOM 3609 O O . MET A 1 447 ? -11.673 -9.391 43.708 1.00 96.62 447 MET A O 1
ATOM 3613 N N . GLN A 1 448 ? -10.555 -8.080 45.150 1.00 95.88 448 GLN A N 1
ATOM 3614 C CA . GLN A 1 448 ? -9.231 -8.592 44.766 1.00 95.88 448 GLN A CA 1
ATOM 3615 C C . GLN A 1 448 ? -9.132 -10.106 44.988 1.00 95.88 448 GLN A C 1
ATOM 3617 O O . GLN A 1 448 ? -8.608 -10.832 44.141 1.00 95.88 448 GLN A O 1
ATOM 3622 N N . LYS A 1 449 ? -9.687 -10.610 46.100 1.00 95.69 449 LYS A N 1
ATOM 3623 C CA . LYS A 1 449 ? -9.704 -12.048 46.410 1.00 95.69 449 LYS A CA 1
ATOM 3624 C C . LYS A 1 449 ? -10.602 -12.839 45.460 1.00 95.69 449 LYS A C 1
ATOM 3626 O O . LYS A 1 449 ? -10.193 -13.905 45.003 1.00 95.69 449 LYS A O 1
ATOM 3631 N N . ILE A 1 450 ? -11.801 -12.333 45.162 1.00 94.50 450 ILE A N 1
ATOM 3632 C CA . ILE A 1 450 ? -12.765 -13.009 44.278 1.00 94.50 450 ILE A CA 1
ATOM 3633 C C . ILE A 1 450 ? -12.245 -13.059 42.839 1.00 94.50 450 ILE A C 1
ATOM 3635 O O . ILE A 1 450 ? -12.283 -14.115 42.207 1.00 94.50 450 ILE A O 1
ATOM 3639 N N . LEU A 1 451 ? -11.728 -11.937 42.336 1.00 93.19 451 LEU A N 1
ATOM 3640 C CA . LEU A 1 451 ? -11.242 -11.820 40.960 1.00 93.19 451 LEU A CA 1
ATOM 3641 C C . LEU A 1 451 ? -9.833 -12.396 40.777 1.00 93.19 451 LEU A C 1
ATOM 3643 O O . LEU A 1 451 ? -9.422 -12.636 39.643 1.00 93.19 451 LEU A O 1
ATOM 3647 N N . LYS A 1 452 ? -9.110 -12.649 41.879 1.00 93.38 452 LYS A N 1
ATOM 3648 C CA . LYS A 1 452 ? -7.681 -13.005 41.882 1.00 93.38 452 LYS A CA 1
ATOM 3649 C C . LYS A 1 452 ? -6.858 -12.008 41.062 1.00 93.38 452 LYS A C 1
ATOM 3651 O O . LYS A 1 452 ? -5.935 -12.392 40.344 1.00 93.38 452 LYS A O 1
ATOM 3656 N N . ASP A 1 453 ? -7.236 -10.738 41.157 1.00 84.62 453 ASP A N 1
ATOM 3657 C CA . ASP A 1 453 ? -6.714 -9.654 40.342 1.00 84.62 453 ASP A CA 1
ATOM 3658 C C . ASP A 1 453 ? -6.363 -8.460 41.234 1.00 84.62 453 ASP A C 1
ATOM 3660 O O . ASP A 1 453 ? -7.207 -7.923 41.954 1.00 84.62 453 ASP A O 1
ATOM 3664 N N . ASN A 1 454 ? -5.101 -8.038 41.166 1.00 83.12 454 ASN A N 1
ATOM 3665 C CA . ASN A 1 454 ? -4.586 -6.886 41.902 1.00 83.12 454 ASN A CA 1
ATOM 3666 C C . ASN A 1 454 ? -4.877 -5.561 41.175 1.00 83.12 454 ASN A C 1
ATOM 3668 O O . ASN A 1 454 ? -4.299 -4.537 41.511 1.00 83.12 454 ASN A O 1
ATOM 3672 N N . THR A 1 455 ? -5.733 -5.553 40.152 1.00 86.38 455 THR A N 1
ATOM 3673 C CA . THR A 1 455 ? -6.153 -4.332 39.449 1.00 86.38 455 THR A CA 1
ATOM 3674 C C . THR A 1 455 ? -7.431 -3.714 40.017 1.00 86.38 455 THR A C 1
ATOM 3676 O O . THR A 1 455 ? -7.991 -2.807 39.415 1.00 86.38 455 THR A O 1
ATOM 3679 N N . VAL A 1 456 ? -7.909 -4.152 41.184 1.00 94.81 456 VAL A N 1
ATOM 3680 C CA . VAL A 1 456 ? -9.000 -3.456 41.881 1.00 94.81 456 VAL A CA 1
ATOM 3681 C C . VAL A 1 456 ? -8.434 -2.262 42.648 1.00 94.81 456 VAL A C 1
ATOM 3683 O O . VAL A 1 456 ? -7.505 -2.407 43.442 1.00 94.81 456 VAL A O 1
ATOM 3686 N N . TRP A 1 457 ? -9.015 -1.080 42.453 1.00 95.25 457 TRP A N 1
ATOM 3687 C CA . TRP A 1 457 ? -8.623 0.137 43.168 1.00 95.25 457 TRP A CA 1
ATOM 3688 C C . TRP A 1 457 ? -9.835 0.956 43.608 1.00 95.25 457 TRP A C 1
ATOM 3690 O O . TRP A 1 457 ? -10.959 0.774 43.139 1.00 95.25 457 TRP A O 1
ATOM 3700 N N . MET A 1 458 ? -9.600 1.900 44.512 1.00 96.25 458 MET A N 1
ATOM 3701 C CA . MET A 1 458 ? -10.590 2.866 44.964 1.00 96.25 458 MET A CA 1
ATOM 3702 C C . MET A 1 458 ? -10.407 4.192 44.229 1.00 96.25 458 MET A C 1
ATOM 3704 O O . MET A 1 458 ? -9.300 4.721 44.129 1.00 96.25 458 MET A O 1
ATOM 3708 N N . LEU A 1 459 ? -11.507 4.747 43.729 1.00 94.81 459 LEU A N 1
ATOM 3709 C CA . LEU A 1 459 ? -11.571 6.107 43.204 1.00 94.81 459 LEU A CA 1
ATOM 3710 C C . LEU A 1 459 ? -12.343 6.972 44.203 1.00 94.81 459 LEU A C 1
ATOM 3712 O O . LEU A 1 459 ? -13.542 6.776 44.383 1.00 94.81 459 LEU A O 1
ATOM 3716 N N . CYS A 1 460 ? -11.670 7.926 44.840 1.00 93.25 460 CYS A N 1
ATOM 3717 C CA . CYS A 1 460 ? -12.274 8.854 45.793 1.00 93.25 460 CYS A CA 1
ATOM 3718 C C . CYS A 1 460 ? -12.546 10.195 45.106 1.00 93.25 460 CYS A C 1
ATOM 3720 O O . CYS A 1 460 ? -11.621 10.903 44.702 1.00 93.25 460 CYS A O 1
ATOM 3722 N N . VAL A 1 461 ? -13.828 10.537 44.978 1.00 92.12 461 VAL A N 1
ATOM 3723 C CA . VAL A 1 461 ? -14.314 11.743 44.295 1.00 92.12 461 VAL A CA 1
ATOM 3724 C C . VAL A 1 461 ? -14.845 12.740 45.322 1.00 92.12 461 VAL A C 1
ATOM 3726 O O . VAL A 1 461 ? -15.697 12.347 46.121 1.00 92.12 461 VAL A O 1
ATOM 3729 N N . PRO A 1 462 ? -14.382 14.005 45.351 1.00 89.56 462 PRO A N 1
ATOM 3730 C CA . PRO A 1 462 ? -14.882 14.982 46.314 1.00 89.56 462 PRO A CA 1
ATOM 3731 C C . PRO A 1 462 ? -16.403 15.133 46.191 1.00 89.56 462 PRO A C 1
ATOM 3733 O O . PRO A 1 462 ? -16.924 15.335 45.088 1.00 89.56 462 PRO A O 1
ATOM 3736 N N . LYS A 1 463 ? -17.131 15.043 47.310 1.00 88.88 463 LYS A N 1
ATOM 3737 C CA . LYS A 1 463 ? -18.571 15.309 47.329 1.00 88.88 463 LYS A CA 1
ATOM 3738 C C . LYS A 1 463 ? -18.771 16.787 47.000 1.00 88.88 463 LYS A C 1
ATOM 3740 O O . LYS A 1 463 ? -18.233 17.659 47.686 1.00 88.88 463 LYS A O 1
ATOM 3745 N N . LYS A 1 464 ? -19.522 17.084 45.934 1.00 82.12 464 LYS A N 1
ATOM 3746 C CA . LYS A 1 464 ? -19.912 18.470 45.647 1.00 82.12 464 LYS A CA 1
ATOM 3747 C C . LYS A 1 464 ? -20.708 18.974 46.856 1.00 82.12 464 LYS A C 1
ATOM 3749 O O . LYS A 1 464 ? -21.553 18.222 47.336 1.00 82.12 464 LYS A O 1
ATOM 3754 N N . PRO A 1 465 ? -20.429 20.183 47.381 1.00 75.00 465 PRO A N 1
ATOM 3755 C CA . PRO A 1 465 ? -21.231 20.727 48.465 1.00 75.00 465 PRO A CA 1
ATOM 3756 C C . PRO A 1 465 ? -22.683 20.724 48.002 1.00 75.00 465 PRO A C 1
ATOM 3758 O O . PRO A 1 465 ? -22.952 21.177 46.884 1.00 75.00 465 PRO A O 1
ATOM 3761 N N . ASP A 1 466 ? -23.574 20.167 48.825 1.00 74.00 466 ASP A N 1
ATOM 3762 C CA . ASP A 1 466 ? -25.004 20.164 48.542 1.00 74.00 466 ASP A CA 1
ATOM 3763 C C . ASP A 1 466 ? -25.375 21.594 48.145 1.00 74.00 466 ASP A C 1
ATOM 3765 O O . ASP A 1 466 ? -25.056 22.550 48.867 1.00 74.00 466 ASP A O 1
ATOM 3769 N N . LYS A 1 467 ? -25.932 21.764 46.938 1.00 57.84 467 LYS A N 1
ATOM 3770 C CA . LYS A 1 467 ? -26.495 23.056 46.555 1.00 57.84 467 LYS A CA 1
ATOM 3771 C C . LYS A 1 467 ? -27.548 23.329 47.619 1.00 57.84 467 LYS A C 1
ATOM 3773 O O . LYS A 1 467 ? -28.530 22.601 47.675 1.00 57.84 467 LYS A O 1
ATOM 3778 N N . LYS A 1 468 ? -27.288 24.293 48.507 1.00 51.59 468 LYS A N 1
ATOM 3779 C CA . LYS A 1 468 ? -28.321 24.813 49.399 1.00 51.59 468 LYS A CA 1
ATOM 3780 C C . LYS A 1 468 ? -29.446 25.272 48.476 1.00 51.59 468 LYS A C 1
ATOM 3782 O O . LYS A 1 468 ? -29.205 26.181 47.680 1.00 51.59 468 LYS A O 1
ATOM 3787 N N . GLU A 1 469 ? -30.555 24.542 48.497 1.00 40.66 469 GLU A N 1
ATOM 3788 C CA . GLU A 1 469 ? -31.790 24.923 47.810 1.00 40.66 469 GLU A CA 1
ATOM 3789 C C . GLU A 1 469 ? -32.302 26.266 48.326 1.00 40.66 469 GLU A C 1
ATOM 3791 O O . GLU A 1 469 ? -32.131 26.539 49.543 1.00 40.66 469 GLU A O 1
#

Secondary structure (DSSP, 8-state):
--HHHHHHHHHHHHHHS-------------TTTTTT-GGGT-GGGTTSPPTT--S---EEEEEEEEEE--SSTT--EEEEEEEEEEE-TTSSS-EEEEEEEEEEEETTEEEEEEEEEEEEEEE---TT-S-EEEEEEEEEEEEEEEE----HHHHH-HHHHHHHSPPPEEEEEEEEEEEEE-TTSSEEEEEEEEES--EEE-TTT--EEEE-TTTS-EEEEEEEEE-GGGTTEEE--EEEEEEETTEEEEEEEEEEEEEEETTEEEEEEEEEETTTEEEEEEEEEETTTTEEEEEEEEPP-TTSGGG-S-EEEEEEEEEE--GGGSSS-----------------------------------PPPPEEE-GGG--HHHHHHHHHS-EEEEEEEEEESSHHHHHHHHHHHHHHH----EEEEETTEEEEEEEEES-HHHHHHHHHHHHHHHT-TT-EEEEEEPPPP---

Nearest PDB structures (foldseek):
  1uyo-assembly1_X  TM=3.857E-01  e=5.550E-04  Neisseria meningitidis
  2qom-assembly1_A  TM=3.874E-01  e=3.323E-03  Escherichia coli O157:H7
  2qom-assembly2_B  TM=3.251E-01  e=1.288E-03  Escherichia coli O157:H7
  1pnz-assembly1_A  TM=3.247E-01  e=5.930E-03  Escherichia coli
  2iah-assembly1_A  TM=3.394E-01  e=5.703E-02  Pseudomonas aeruginosa